Protein AF-0000000066245565 (afdb_homodimer)

Secondary structure (DSSP, 8-state):
-EEEETTTEEEEEEEEE--HHHHHHHHHGGGT-----HHHHHHHHHHHHHTT--GGGGG-EEEEEEEEEHHHHHHHTT--SSEEEE--TTSSPPPS-B----GGGGTTS--SS-HHHHHHHHHHHHHHHHHHHHHHHHTT--HHHHGGGSBTTBEEEEEEEEEHHHHHHHHHHHSSTTS-HHHHHHHHHHHHHHHHH-HHHHHHIIIII---SHHHHTT-/-EEEETTTEEEEEEEEE--HHHHHHHHHGGGT-----HHHHHHHHHHHHHTT--GGGGG-EEEEEEEEEHHHHHHHTT--SSEEEE--TTSSPPPS-B----GGGGTTS--SS-HHHHHHHHHHHHHHHHHHHHHHHHTT--HHHHGGGSBTTBEEEEEEEEEHHHHHHHHHHHSSTTS-HHHHHHHHHHHHHHHHH-HHHHHHIIIII---SHHHHTT-

Foldseek 3Di:
DKDAAAPGKIKDWPDKQDELVQLLQQVCVVVVDHDDDPVVSLVVLLVCLQVVVCVSQQRIKTKMKIKFFQVLVVVVVVLPQKDKDWDDQQQDPADLAFGQHDQVLCPPPDDPDRSVVVSVVVVVQQVVLVVQLVVCVVVVNGRVVSCVSHDRRHIIIMMIMGGPSSLLVVLLVQCAPPHDPRSVRVSVVVLVVNCVRYVSNSVSSVVRPRNHDRPVVPVD/DKDAAAPGKIKDWPDKQDELVQLLQQVCVVVVDHDDDPVVSLVVLLVCLQVVVCVSQQRIKTKMKIKFFQVLVVVVVVLPQKDKDWDDQQQDPADLAFGQHDQVLCPPPDDPDRSVVVSVVVVVQQVVLVVQLVVCVVVVNGRVVSCVSHDRRHIIIMMIMGGPSSLLVVLLVQCAPPHDPRSVRVSVVVLVVNCVRYVSNSVSSVVRPRNHDRPVVPVD

Solvent-accessible surface area (backbone atoms only — not comparable to full-atom values): 23062 Å² total; per-residue (Å²): 101,74,46,81,36,89,86,81,26,31,44,25,57,74,47,70,47,66,36,51,63,38,24,45,50,52,54,23,56,80,64,78,42,79,87,74,54,68,70,58,44,51,47,48,50,39,50,30,39,62,70,64,53,50,71,31,35,50,55,22,36,38,30,32,42,35,34,40,30,40,62,47,44,59,60,56,53,66,58,46,75,51,45,77,54,63,67,67,60,56,84,41,88,76,74,100,48,63,63,65,68,53,50,72,73,50,61,91,54,76,46,80,54,58,47,64,54,53,38,47,53,49,50,50,49,52,52,51,26,50,51,50,30,50,52,33,42,74,28,40,41,56,47,64,62,29,53,34,54,35,34,28,24,33,53,45,42,32,38,41,36,33,25,45,47,48,46,51,51,48,37,33,57,27,24,17,82,86,31,58,67,72,46,24,55,53,30,51,54,49,48,47,52,45,37,71,65,21,47,64,52,40,52,27,35,61,73,55,61,55,73,39,61,40,65,81,66,44,87,112,100,75,45,82,35,88,87,83,26,31,45,25,56,74,46,69,47,66,35,50,60,36,24,46,50,51,56,24,55,80,63,78,43,77,86,73,55,69,68,60,43,51,48,47,51,38,49,30,41,63,70,65,54,49,71,31,35,51,56,21,37,38,31,32,42,34,34,40,31,40,61,46,45,60,60,55,51,66,58,47,75,50,45,77,52,63,68,68,60,56,84,40,89,77,74,100,46,62,64,65,70,53,48,70,74,48,61,92,53,76,46,80,54,58,48,64,56,52,40,48,53,51,49,49,49,50,52,51,26,49,52,50,30,51,51,33,42,73,27,40,42,55,46,65,64,28,52,33,53,35,35,27,25,34,53,44,42,31,39,41,36,33,26,43,46,48,46,50,51,48,36,34,58,28,23,18,82,87,32,59,67,71,47,24,55,53,31,49,53,48,48,48,52,45,35,70,64,21,48,65,52,40,52,26,35,60,70,54,62,55,73,39,59,40,66,81,67,44,87,115

GO terms:
  GO:0050797 thymidylate synthase (FAD) activity (F, EXP)

Structure (mmCIF, N/CA/C/O backbone):
data_AF-0000000066245565-model_v1
#
loop_
_entity.id
_entity.type
_entity.pdbx_description
1 polymer 'Flavin-dependent thymidylate synthase'
#
loop_
_atom_site.group_PDB
_atom_site.id
_atom_site.type_symbol
_atom_site.label_atom_id
_atom_site.label_alt_id
_atom_site.label_comp_id
_atom_site.label_asym_id
_atom_site.label_entity_id
_atom_site.label_seq_id
_atom_site.pdbx_PDB_ins_code
_atom_site.Cartn_x
_atom_site.Cartn_y
_atom_site.Cartn_z
_atom_site.occupancy
_atom_site.B_iso_or_equiv
_atom_site.auth_seq_id
_atom_site.auth_comp_id
_atom_site.auth_asym_id
_atom_site.auth_atom_id
_atom_site.pdbx_PDB_model_num
ATOM 1 N N . MET A 1 1 ? -18.094 -7.277 16.453 1 90.75 1 MET A N 1
ATOM 2 C CA . MET A 1 1 ? -18.812 -7.754 15.281 1 90.75 1 MET A CA 1
ATOM 3 C C . MET A 1 1 ? -17.844 -8.195 14.195 1 90.75 1 MET A C 1
ATOM 5 O O . MET A 1 1 ? -16.938 -7.441 13.805 1 90.75 1 MET A O 1
ATOM 9 N N . LYS A 1 2 ? -17.859 -9.453 13.82 1 96.38 2 LYS A N 1
ATOM 10 C CA . LYS A 1 2 ? -17.016 -10.016 12.781 1 96.38 2 LYS A CA 1
ATOM 11 C C . LYS A 1 2 ? -17.844 -10.508 11.602 1 96.38 2 LYS A C 1
ATOM 13 O O . LYS A 1 2 ? -18.859 -11.164 11.781 1 96.38 2 LYS A O 1
ATOM 18 N N . ILE A 1 3 ? -17.422 -10.094 10.375 1 98.06 3 ILE A N 1
ATOM 19 C CA . ILE A 1 3 ? -18.094 -10.508 9.156 1 98.06 3 ILE A CA 1
ATOM 20 C C . ILE A 1 3 ? -17.125 -11.25 8.242 1 98.06 3 ILE A C 1
ATOM 22 O O . ILE A 1 3 ? -16.094 -10.703 7.852 1 98.06 3 ILE A O 1
ATOM 26 N N . ASP A 1 4 ? -17.453 -12.508 7.945 1 98.38 4 ASP A N 1
ATOM 27 C CA . ASP A 1 4 ? -16.641 -13.273 7.004 1 98.38 4 ASP A CA 1
ATOM 28 C C . ASP A 1 4 ? -16.875 -12.797 5.57 1 98.38 4 ASP A C 1
ATOM 30 O O . ASP A 1 4 ? -18 -12.477 5.184 1 98.38 4 ASP A O 1
ATOM 34 N N . ILE A 1 5 ? -15.82 -12.648 4.859 1 97.75 5 ILE A N 1
ATOM 35 C CA . ILE A 1 5 ? -15.859 -12.094 3.514 1 97.75 5 ILE A CA 1
ATOM 36 C C . ILE A 1 5 ? -15.055 -12.977 2.566 1 97.75 5 ILE A C 1
ATOM 38 O O . ILE A 1 5 ? -13.969 -13.461 2.92 1 97.75 5 ILE A O 1
ATOM 42 N N . LEU A 1 6 ? -15.516 -13.117 1.329 1 97.31 6 LEU A N 1
ATOM 43 C CA . LEU A 1 6 ? -14.859 -13.961 0.339 1 97.31 6 LEU A CA 1
ATOM 44 C C . LEU A 1 6 ? -14.719 -15.391 0.85 1 97.31 6 LEU A C 1
ATOM 46 O O . LEU A 1 6 ? -15.617 -15.906 1.516 1 97.31 6 LEU A O 1
ATOM 50 N N . ASP A 1 7 ? -13.742 -16.141 0.458 1 97.62 7 ASP A N 1
ATOM 51 C CA . ASP A 1 7 ? -13.648 -17.562 0.834 1 97.62 7 ASP A CA 1
ATOM 52 C C . ASP A 1 7 ? -12.992 -17.719 2.203 1 97.62 7 ASP A C 1
ATOM 54 O O . ASP A 1 7 ? -13.297 -18.656 2.939 1 97.62 7 ASP A O 1
ATOM 58 N N . LYS A 1 8 ? -12.062 -16.766 2.621 1 97.75 8 LYS A N 1
ATOM 59 C CA . LYS A 1 8 ? -11.359 -16.953 3.887 1 97.75 8 LYS A CA 1
ATOM 60 C C . LYS A 1 8 ? -11.172 -15.617 4.613 1 97.75 8 LYS A C 1
ATOM 62 O O . LYS A 1 8 ? -10.617 -15.578 5.711 1 97.75 8 LYS A O 1
ATOM 67 N N . GLY A 1 9 ? -11.555 -14.477 3.996 1 98.38 9 GLY A N 1
ATOM 68 C CA . GLY A 1 9 ? -11.328 -13.164 4.57 1 98.38 9 GLY A CA 1
ATOM 69 C C . GLY A 1 9 ? -12.367 -12.773 5.602 1 98.38 9 GLY A C 1
ATOM 70 O O . GLY A 1 9 ? -13.352 -13.492 5.805 1 98.38 9 GLY A O 1
ATOM 71 N N . PHE A 1 10 ? -12.055 -11.609 6.266 1 98.62 10 PHE A N 1
ATOM 72 C CA . PHE A 1 10 ? -13.039 -11.078 7.199 1 98.62 10 PHE A CA 1
ATOM 73 C C . PHE A 1 10 ? -12.742 -9.617 7.531 1 98.62 10 PHE A C 1
ATOM 75 O O . PHE A 1 10 ? -11.656 -9.117 7.238 1 98.62 10 PHE A O 1
ATOM 82 N N . VAL A 1 11 ? -13.719 -8.961 8.094 1 98.56 11 VAL A N 1
ATOM 83 C CA . VAL A 1 11 ? -13.578 -7.684 8.789 1 98.56 11 VAL A CA 1
ATOM 84 C C . VAL A 1 11 ? -14.172 -7.785 10.188 1 98.56 11 VAL A C 1
ATOM 86 O O . VAL A 1 11 ? -15.266 -8.32 10.367 1 98.56 11 VAL A O 1
ATOM 89 N N . GLU A 1 12 ? -13.383 -7.367 11.086 1 98.25 12 GLU A N 1
ATOM 90 C CA . GLU A 1 12 ? -13.82 -7.379 12.477 1 98.25 12 GLU A CA 1
ATOM 91 C C . GLU A 1 12 ? -13.664 -6 13.117 1 98.25 12 GLU A C 1
ATOM 93 O O . GLU A 1 12 ? -12.578 -5.422 13.094 1 98.25 12 GLU A O 1
ATOM 98 N N . LEU A 1 13 ? -14.742 -5.48 13.672 1 98.06 13 LEU A N 1
ATOM 99 C CA . LEU A 1 13 ? -14.625 -4.258 14.461 1 98.06 13 LEU A CA 1
ATOM 100 C C . LEU A 1 13 ? -13.961 -4.539 15.797 1 98.06 13 LEU A C 1
ATOM 102 O O . LEU A 1 13 ? -14.5 -5.281 16.625 1 98.06 13 LEU A O 1
ATOM 106 N N . VAL A 1 14 ? -12.828 -4.031 16 1 97 14 VAL A N 1
ATOM 107 C CA . VAL A 1 14 ? -12.047 -4.25 17.219 1 97 14 VAL A CA 1
ATOM 108 C C . VAL A 1 14 ? -12.445 -3.229 18.281 1 97 14 VAL A C 1
ATOM 110 O O . VAL A 1 14 ? -12.578 -3.568 19.453 1 97 14 VAL A O 1
ATOM 113 N N . ASP A 1 15 ? -12.539 -1.972 17.812 1 94.81 15 ASP A N 1
ATOM 114 C CA . ASP A 1 15 ? -12.828 -0.88 18.734 1 94.81 15 ASP A CA 1
ATOM 115 C C . ASP A 1 15 ? -13.461 0.304 18 1 94.81 15 ASP A C 1
ATOM 117 O O . ASP A 1 15 ? -13.344 0.422 16.781 1 94.81 15 ASP A O 1
ATOM 121 N N . VAL A 1 16 ? -14.25 1.055 18.734 1 96.5 16 VAL A N 1
ATOM 122 C CA . VAL A 1 16 ? -14.828 2.281 18.188 1 96.5 16 VAL A CA 1
ATOM 123 C C . VAL A 1 16 ? -14.852 3.357 19.281 1 96.5 16 VAL A C 1
ATOM 125 O O . VAL A 1 16 ? -15.156 3.074 20.438 1 96.5 16 VAL A O 1
ATOM 128 N N . MET A 1 17 ? -14.32 4.531 18.953 1 94.81 17 MET A N 1
ATOM 129 C CA . MET A 1 17 ? -14.414 5.703 19.828 1 94.81 17 MET A CA 1
ATOM 130 C C . MET A 1 17 ? -15.43 6.703 19.281 1 94.81 17 MET A C 1
ATOM 132 O O . MET A 1 17 ? -15.266 7.223 18.188 1 94.81 17 MET A O 1
ATOM 136 N N . GLY A 1 18 ? -16.516 6.867 20.078 1 94.44 18 GLY A N 1
ATOM 137 C CA . GLY A 1 18 ? -17.531 7.832 19.688 1 94.44 18 GLY A CA 1
ATOM 138 C C . GLY A 1 18 ? -18.734 7.195 19 1 94.44 18 GLY A C 1
ATOM 139 O O . GLY A 1 18 ? -18.844 5.969 18.969 1 94.44 18 GLY A O 1
ATOM 140 N N . ASN A 1 19 ? -19.641 8.023 18.703 1 95.75 19 ASN A N 1
ATOM 141 C CA . ASN A 1 19 ? -20.875 7.707 18.016 1 95.75 19 ASN A CA 1
ATOM 142 C C . ASN A 1 19 ? -21.484 8.945 17.359 1 95.75 19 ASN A C 1
ATOM 144 O O . ASN A 1 19 ? -20.812 9.961 17.188 1 95.75 19 ASN A O 1
ATOM 148 N N . ASP A 1 20 ? -22.734 8.805 16.953 1 96.12 20 ASP A N 1
ATOM 149 C CA . ASP A 1 20 ? -23.406 9.922 16.297 1 96.12 20 ASP A CA 1
ATOM 150 C C . ASP A 1 20 ? -23.344 11.188 17.156 1 96.12 20 ASP A C 1
ATOM 152 O O . ASP A 1 20 ? -23.141 12.281 16.641 1 96.12 20 ASP A O 1
ATOM 156 N N . LEU A 1 21 ? -23.438 11.031 18.359 1 93.5 21 LEU A N 1
ATOM 157 C CA . LEU A 1 21 ? -23.5 12.188 19.25 1 93.5 21 LEU A CA 1
ATOM 158 C C . LEU A 1 21 ? -22.125 12.844 19.37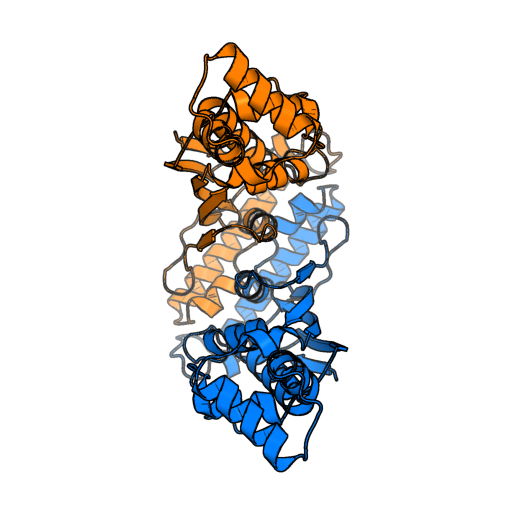5 1 93.5 21 LEU A C 1
ATOM 160 O O . LEU A 1 21 ? -22.031 14.016 19.75 1 93.5 21 LEU A O 1
ATOM 164 N N . SER A 1 22 ? -21.078 12.055 19.125 1 93.25 22 SER A N 1
ATOM 165 C CA . SER A 1 22 ? -19.734 12.633 19.141 1 93.25 22 SER A CA 1
ATOM 166 C C . SER A 1 22 ? -19.594 13.711 18.062 1 93.25 22 SER A C 1
ATOM 168 O O . SER A 1 22 ? -18.953 14.75 18.297 1 93.25 22 SER A O 1
ATOM 170 N N . ALA A 1 23 ? -20.203 13.492 16.922 1 93.19 23 ALA A N 1
ATOM 171 C CA . ALA A 1 23 ? -20.188 14.492 15.859 1 93.19 23 ALA A CA 1
ATOM 172 C C . ALA A 1 23 ? -20.984 15.727 16.266 1 93.19 23 ALA A C 1
ATOM 174 O O . ALA A 1 23 ? -20.578 16.859 16 1 93.19 23 ALA A O 1
ATOM 175 N N . VAL A 1 24 ? -22.094 15.484 16.906 1 92.62 24 VAL A N 1
ATOM 176 C CA . VAL A 1 24 ? -22.969 16.578 17.344 1 92.62 24 VAL A CA 1
ATOM 177 C C . VAL A 1 24 ? -22.219 17.453 18.344 1 92.62 24 VAL A C 1
ATOM 179 O O . VAL A 1 24 ? -22.203 18.672 18.219 1 92.62 24 VAL A O 1
ATOM 182 N N . ARG A 1 25 ? -21.641 16.812 19.297 1 90.19 25 ARG A N 1
ATOM 183 C CA . ARG A 1 25 ? -20.891 17.531 20.328 1 90.19 25 ARG A CA 1
ATOM 184 C C . ARG A 1 25 ? -19.766 18.344 19.719 1 90.19 25 ARG A C 1
ATOM 186 O O . ARG A 1 25 ? -19.547 19.5 20.109 1 90.19 25 ARG A O 1
ATOM 193 N N . ALA A 1 26 ? -19.094 17.766 18.812 1 89.5 26 ALA A N 1
ATOM 194 C CA . ALA A 1 26 ? -17.984 18.453 18.156 1 89.5 26 ALA A CA 1
ATOM 195 C C . ALA A 1 26 ? -18.469 19.672 17.375 1 89.5 26 ALA A C 1
ATOM 197 O O . ALA A 1 26 ? -17.812 20.719 17.375 1 89.5 26 ALA A O 1
ATOM 198 N N . ALA A 1 27 ? -19.578 19.516 16.75 1 87.75 27 ALA A N 1
ATOM 199 C CA . ALA A 1 27 ? -20.141 20.594 15.945 1 87.75 27 ALA A CA 1
ATOM 200 C C . ALA A 1 27 ? -20.641 21.734 16.828 1 87.75 27 ALA A C 1
ATOM 202 O O . ALA A 1 27 ? -20.578 22.906 16.438 1 87.75 27 ALA A O 1
ATOM 203 N N . ARG A 1 28 ? -21.078 21.422 17.938 1 86.25 28 ARG A N 1
ATOM 204 C CA . ARG A 1 28 ? -21.703 22.438 18.797 1 86.25 28 ARG A CA 1
ATOM 205 C C . ARG A 1 28 ? -20.641 23.141 19.641 1 86.25 28 ARG A C 1
ATOM 207 O O . ARG A 1 28 ? -20.953 24.141 20.312 1 86.25 28 ARG A O 1
ATOM 214 N N . VAL A 1 29 ? -19.484 22.578 19.719 1 74.94 29 VAL A N 1
ATOM 215 C CA . VAL A 1 29 ? -18.438 23.281 20.438 1 74.94 29 VAL A CA 1
ATOM 216 C C . VAL A 1 29 ? -18.297 24.703 19.906 1 74.94 29 VAL A C 1
ATOM 218 O O . VAL A 1 29 ? -18.047 25.641 20.672 1 74.94 29 VAL A O 1
ATOM 221 N N . SER A 1 30 ? -18.547 24.781 18.656 1 61 30 SER A N 1
ATOM 222 C CA . SER A 1 30 ? -18.453 26.094 18.016 1 61 30 SER A CA 1
ATOM 223 C C . SER A 1 30 ? -19.516 27.047 18.562 1 61 30 SER A C 1
ATOM 225 O O . SER A 1 30 ? -19.375 28.266 18.469 1 61 30 SER A O 1
ATOM 227 N N . PHE A 1 31 ? -20.516 26.438 19.094 1 58.53 31 PHE A N 1
ATOM 228 C CA . PHE A 1 31 ? -21.609 27.281 19.531 1 58.53 31 PHE A CA 1
ATOM 229 C C . PHE A 1 31 ? -21.75 27.234 21.047 1 58.53 31 PHE A C 1
ATOM 231 O O . PHE A 1 31 ? -22.688 27.828 21.609 1 58.53 31 PHE A O 1
ATOM 238 N N . ASP A 1 32 ? -20.719 26.719 21.719 1 60.53 32 ASP A N 1
ATOM 239 C CA . ASP A 1 32 ? -20.75 26.578 23.172 1 60.53 32 ASP A CA 1
ATOM 240 C C . ASP A 1 32 ? -22.078 25.984 23.641 1 60.53 32 ASP A C 1
ATOM 242 O O . ASP A 1 32 ? -22.688 26.469 24.594 1 60.53 32 ASP A O 1
ATOM 246 N N . MET A 1 33 ? -22.672 25.219 22.75 1 57.94 33 MET A N 1
ATOM 247 C CA . MET A 1 33 ? -23.969 24.609 23.078 1 57.94 33 MET A CA 1
ATOM 248 C C . MET A 1 33 ? -23.812 23.125 23.359 1 57.94 33 MET A C 1
ATOM 250 O O . MET A 1 33 ? -22.922 22.469 22.812 1 57.94 33 MET A O 1
ATOM 254 N N . GLY A 1 34 ? -24.438 22.562 24.453 1 60.47 34 GLY A N 1
ATOM 255 C CA . GLY A 1 34 ? -24.469 21.141 24.766 1 60.47 34 GLY A CA 1
ATOM 256 C C . GLY A 1 34 ? -25.453 20.359 23.922 1 60.47 34 GLY A C 1
ATOM 257 O O . GLY A 1 34 ? -25.984 20.891 22.938 1 60.47 34 GLY A O 1
ATOM 258 N N . LEU A 1 35 ? -25.609 19.016 24.109 1 66.44 35 LEU A N 1
ATOM 259 C CA . LEU A 1 35 ? -26.578 18.156 23.469 1 66.44 35 LEU A CA 1
ATOM 260 C C . LEU A 1 35 ? -28 18.641 23.703 1 66.44 35 LEU A C 1
ATOM 262 O O . LEU A 1 35 ? -28.297 19.203 24.766 1 66.44 35 LEU A O 1
ATOM 266 N N . LYS A 1 36 ? -28.672 18.688 22.578 1 74.94 36 LYS A N 1
ATOM 267 C CA . LYS A 1 36 ? -30.094 19 22.719 1 74.94 36 LYS A CA 1
ATOM 268 C C . LYS A 1 36 ? -30.938 17.75 22.656 1 74.94 36 LYS A C 1
ATOM 270 O O . LYS A 1 36 ? -30.531 16.688 23.156 1 74.94 36 LYS A O 1
ATOM 275 N N . ASP A 1 37 ? -32.125 17.688 22.094 1 79.12 37 ASP A N 1
ATOM 276 C CA . ASP A 1 37 ? -32.938 16.484 21.984 1 79.12 37 ASP A CA 1
ATOM 277 C C . ASP A 1 37 ? -32.594 15.703 20.719 1 79.12 37 ASP A C 1
ATOM 279 O O . ASP A 1 37 ? -31.875 16.188 19.859 1 79.12 37 ASP A O 1
ATOM 283 N N . GLU A 1 38 ? -33.031 14.516 20.703 1 86.62 38 GLU A N 1
ATOM 284 C CA . GLU A 1 38 ? -32.656 13.57 19.641 1 86.62 38 GLU A CA 1
ATOM 285 C C . GLU A 1 38 ? -33 14.141 18.266 1 86.62 38 GLU A C 1
ATOM 287 O O . GLU A 1 38 ? -32.219 14.008 17.328 1 86.62 38 GLU A O 1
ATOM 292 N N . G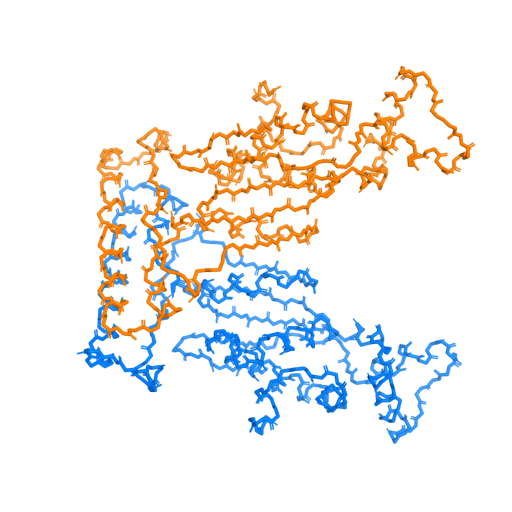LU A 1 39 ? -34.156 14.672 18.109 1 89.44 39 GLU A N 1
ATOM 293 C CA . GLU A 1 39 ? -34.594 15.203 16.828 1 89.44 39 GLU A CA 1
ATOM 294 C C . GLU A 1 39 ? -33.656 16.312 16.344 1 89.44 39 GLU A C 1
ATOM 296 O O . GLU A 1 39 ? -33.25 16.328 15.18 1 89.44 39 GLU A O 1
ATOM 301 N N . ARG A 1 40 ? -33.312 17.203 17.203 1 89.94 40 ARG A N 1
ATOM 302 C CA . ARG A 1 40 ? -32.469 18.328 16.844 1 89.94 40 ARG A CA 1
ATOM 303 C C . ARG A 1 40 ? -31.047 17.859 16.547 1 89.94 40 ARG A C 1
ATOM 305 O O . ARG A 1 40 ? -30.375 18.375 15.648 1 89.94 40 ARG A O 1
ATOM 312 N N . ASP A 1 41 ? -30.625 16.938 17.375 1 91.62 41 ASP A N 1
ATOM 313 C CA . ASP A 1 41 ? -29.266 16.406 17.172 1 91.62 41 ASP A CA 1
ATOM 314 C C . ASP A 1 41 ? -29.172 15.664 15.836 1 91.62 41 ASP A C 1
ATOM 316 O O . ASP A 1 41 ? -28.188 15.812 15.109 1 91.62 41 ASP A O 1
ATOM 320 N N . ARG A 1 42 ? -30.203 14.906 15.555 1 94.5 42 ARG A N 1
ATOM 321 C CA . ARG A 1 42 ? -30.234 14.203 14.273 1 94.5 42 ARG A CA 1
ATOM 322 C C . ARG A 1 42 ? -30.281 15.188 13.109 1 94.5 42 ARG A C 1
ATOM 324 O O . ARG A 1 42 ? -29.625 14.992 12.094 1 94.5 42 ARG A O 1
ATOM 331 N N . HIS A 1 43 ? -31.016 16.188 13.242 1 94.75 43 HIS A N 1
ATOM 332 C CA . HIS A 1 43 ? -31.125 17.219 12.219 1 94.75 43 HIS A CA 1
ATOM 333 C C . HIS A 1 43 ? -29.797 17.922 11.992 1 94.75 43 HIS A C 1
ATOM 335 O O . HIS A 1 43 ? -29.453 18.281 10.859 1 94.75 43 HIS A O 1
ATOM 341 N N . LEU A 1 44 ? -29.109 18.125 13.062 1 93.62 44 LEU A N 1
ATOM 342 C CA . LEU A 1 44 ? -27.797 18.75 12.938 1 93.62 44 LEU A CA 1
ATOM 343 C C . LEU A 1 44 ? -26.859 17.891 12.102 1 93.62 44 LEU A C 1
ATOM 345 O O . LEU A 1 44 ? -26.141 18.406 11.242 1 93.62 44 LEU A O 1
ATOM 349 N N . ILE A 1 45 ? -26.859 16.594 12.328 1 95.81 45 ILE A N 1
ATOM 350 C CA . ILE A 1 45 ? -26.031 15.672 11.562 1 95.81 45 ILE A CA 1
ATOM 351 C C . ILE A 1 45 ? -26.375 15.773 10.086 1 95.81 45 ILE A C 1
ATOM 353 O O . ILE A 1 45 ? -25.484 15.859 9.234 1 95.81 45 ILE A O 1
ATOM 357 N N . GLU A 1 46 ? -27.625 15.812 9.789 1 96.19 46 GLU A N 1
ATOM 358 C CA . GLU A 1 46 ? -28.078 15.938 8.406 1 96.19 46 GLU A CA 1
ATOM 359 C C . GLU A 1 46 ? -27.625 17.266 7.797 1 96.19 46 GLU A C 1
ATOM 361 O O . GLU A 1 46 ? -27.172 17.297 6.652 1 96.19 46 GLU A O 1
ATOM 366 N N . TYR A 1 47 ? -27.781 18.25 8.555 1 95.25 47 TYR A N 1
ATOM 367 C CA . TYR A 1 47 ? -27.375 19.578 8.109 1 95.25 47 TYR A CA 1
ATOM 368 C C . TYR A 1 47 ? -25.891 19.625 7.781 1 95.25 47 TYR A C 1
ATOM 370 O O . TYR A 1 47 ? -25.5 20.125 6.727 1 95.25 47 TYR A O 1
ATOM 378 N N . LEU A 1 48 ? -25.109 19.125 8.742 1 94.69 48 LEU A N 1
ATOM 379 C CA . LEU A 1 48 ? -23.672 19.109 8.562 1 94.69 48 LEU A CA 1
ATOM 380 C C . LEU A 1 48 ? -23.281 18.359 7.289 1 94.69 48 LEU A C 1
ATOM 382 O O . LEU A 1 48 ? -22.484 18.875 6.492 1 94.69 48 LEU A O 1
ATOM 386 N N . MET A 1 49 ? -23.812 17.188 7.059 1 96.25 49 MET A N 1
ATOM 387 C CA . MET A 1 49 ? -23.5 16.359 5.891 1 96.25 49 MET A CA 1
ATOM 388 C C . MET A 1 49 ? -23.953 17.047 4.605 1 96.25 49 MET A C 1
ATOM 390 O O . MET A 1 49 ? -23.203 17.125 3.637 1 96.25 49 MET A O 1
ATOM 394 N N . LYS A 1 50 ? -25.125 17.594 4.578 1 95.94 50 LYS A N 1
ATOM 395 C CA . LYS A 1 50 ? -25.734 18.234 3.416 1 95.94 50 LYS A CA 1
ATOM 396 C C . LYS A 1 50 ? -24.906 19.438 2.959 1 95.94 50 LYS A C 1
ATOM 398 O O . LYS A 1 50 ? -24.781 19.688 1.759 1 95.94 50 LYS A O 1
ATOM 403 N N . HIS A 1 51 ? -24.344 20.094 3.824 1 94.56 51 HIS A N 1
ATOM 404 C CA . HIS A 1 51 ? -23.656 21.328 3.498 1 94.56 51 HIS A CA 1
ATOM 405 C C . HIS A 1 51 ? -22.156 21.141 3.477 1 94.56 51 HIS A C 1
ATOM 407 O O . HIS A 1 51 ? -21.391 22.109 3.395 1 94.56 51 HIS A O 1
ATOM 413 N N . GLY A 1 52 ? -21.688 19.953 3.67 1 93.94 52 GLY A N 1
ATOM 414 C CA . GLY A 1 52 ? -20.281 19.609 3.482 1 93.94 52 GLY A CA 1
ATOM 415 C C . GLY A 1 52 ? -19.422 19.938 4.688 1 93.94 52 GLY A C 1
ATOM 416 O O . GLY A 1 52 ? -18.203 20.078 4.562 1 93.94 52 GLY A O 1
ATOM 417 N N . HIS A 1 53 ? -20 20.203 5.785 1 90.94 53 HIS A N 1
ATOM 418 C CA . HIS A 1 53 ? -19.266 20.391 7.027 1 90.94 53 HIS A CA 1
ATOM 419 C C . HIS A 1 53 ? -18.891 19.047 7.656 1 90.94 53 HIS A C 1
ATOM 421 O O . HIS A 1 53 ? -19.562 18.594 8.578 1 90.94 53 HIS A O 1
ATOM 427 N N . GLU A 1 54 ? -17.797 18.469 7.262 1 93.44 54 GLU A N 1
ATOM 428 C CA . GLU A 1 54 ? -17.562 17.062 7.566 1 93.44 54 GLU A CA 1
ATOM 429 C C . GLU A 1 54 ? -16.531 16.906 8.68 1 93.44 54 GLU A C 1
ATOM 431 O O . GLU A 1 54 ? -16.344 15.797 9.195 1 93.44 54 GLU A O 1
ATOM 436 N N . THR A 1 55 ? -15.875 17.984 9.188 1 93.44 55 THR A N 1
ATOM 437 C CA . THR A 1 55 ? -14.781 17.891 10.148 1 93.44 55 THR A CA 1
ATOM 438 C C . THR A 1 55 ? -15.281 17.344 11.484 1 93.44 55 THR A C 1
ATOM 440 O O . THR A 1 55 ? -14.562 16.609 12.164 1 93.44 55 THR A O 1
ATOM 443 N N . PRO A 1 56 ? -16.562 17.578 11.867 1 92.69 56 PRO A N 1
ATOM 444 C CA . PRO A 1 56 ? -17.047 17.031 13.141 1 92.69 56 PRO A CA 1
ATOM 445 C C . PRO A 1 56 ? -17.047 15.508 13.156 1 92.69 56 PRO A C 1
ATOM 447 O O . PRO A 1 56 ? -16.891 14.898 14.211 1 92.69 56 PRO A O 1
ATOM 450 N N . PHE A 1 57 ? -17.172 14.883 12.023 1 96.56 57 PHE A N 1
ATOM 451 C CA . PHE A 1 57 ? -17.281 13.43 11.938 1 96.56 57 PHE A CA 1
ATOM 452 C C . PHE A 1 57 ? -15.922 12.773 12.172 1 96.56 57 PHE A C 1
ATOM 454 O O . PHE A 1 57 ? -15.844 11.562 12.398 1 96.56 57 PHE A O 1
ATOM 461 N N . GLU A 1 58 ? -14.844 13.539 12.141 1 96.38 58 GLU A N 1
ATOM 462 C CA . GLU A 1 58 ? -13.5 13.023 12.383 1 96.38 58 GLU A CA 1
ATOM 463 C C . GLU A 1 58 ? -13.32 12.602 13.836 1 96.38 58 GLU A C 1
ATOM 465 O O . GLU A 1 58 ? -12.359 11.906 14.172 1 96.38 58 GLU A O 1
ATOM 470 N N . HIS A 1 59 ? -14.273 13 14.656 1 94.06 59 HIS A N 1
ATOM 471 C CA . HIS A 1 59 ? -14.195 12.68 16.078 1 94.06 59 HIS A CA 1
ATOM 472 C C . HIS A 1 59 ? -14.859 11.336 16.375 1 94.06 59 HIS A C 1
ATOM 474 O O . HIS A 1 59 ? -15.047 10.977 17.531 1 94.06 59 HIS A O 1
ATOM 480 N N . ILE A 1 60 ? -15.266 10.594 15.406 1 96.12 60 ILE A N 1
ATOM 481 C CA . ILE A 1 60 ? -15.641 9.188 15.445 1 96.12 60 ILE A CA 1
ATOM 482 C C . ILE A 1 60 ? -14.547 8.336 14.805 1 96.12 60 ILE A C 1
ATOM 484 O O . ILE A 1 60 ? -14.195 8.539 13.641 1 96.12 60 ILE A O 1
ATOM 488 N N . VAL A 1 61 ? -13.977 7.375 15.547 1 97 61 VAL A N 1
ATOM 489 C CA . VAL A 1 61 ? -12.828 6.625 15.047 1 97 61 VAL A CA 1
ATOM 490 C C . VAL A 1 61 ? -13.078 5.129 15.195 1 97 61 VAL A C 1
ATOM 492 O O . VAL A 1 61 ? -13.586 4.68 16.234 1 97 61 VAL A O 1
ATOM 495 N N . PHE A 1 62 ? -12.82 4.426 14.172 1 98 62 PHE A N 1
ATOM 496 C CA . PHE A 1 62 ? -12.992 2.98 14.148 1 98 62 PHE A CA 1
ATOM 497 C C . PHE A 1 62 ? -11.648 2.271 14.016 1 98 62 PHE A C 1
ATOM 499 O O . PHE A 1 62 ? -10.758 2.748 13.32 1 98 62 PHE A O 1
ATOM 506 N N . THR A 1 63 ? -11.453 1.138 14.672 1 97.25 63 THR A N 1
ATOM 507 C CA . THR A 1 63 ? -10.359 0.204 14.422 1 97.25 63 THR A CA 1
ATOM 508 C C . THR A 1 63 ? -10.898 -1.152 13.977 1 97.25 63 THR A C 1
ATOM 510 O O . THR A 1 63 ? -11.742 -1.741 14.648 1 97.25 63 THR A O 1
ATOM 513 N N . PHE A 1 64 ? -10.438 -1.546 12.852 1 98.44 64 PHE A N 1
ATOM 514 C CA . PHE A 1 64 ? -10.844 -2.832 12.297 1 98.44 64 PHE A CA 1
ATOM 515 C C . PHE A 1 64 ? -9.664 -3.791 12.227 1 98.44 64 PHE A C 1
ATOM 517 O O . PHE A 1 64 ? -8.523 -3.363 12.031 1 98.44 64 PHE A O 1
ATOM 524 N N . HIS A 1 65 ? -9.883 -5.059 12.484 1 98.06 65 HIS A N 1
ATOM 525 C CA . HIS A 1 65 ? -9.008 -6.152 12.094 1 98.06 65 HIS A CA 1
ATOM 526 C C . HIS A 1 65 ? -9.469 -6.785 10.781 1 98.06 65 HIS A C 1
ATOM 528 O O . HIS A 1 65 ? -10.617 -7.223 10.672 1 98.06 65 HIS A O 1
ATOM 534 N N . VAL A 1 66 ? -8.594 -6.762 9.797 1 98.44 66 VAL A N 1
ATOM 535 C CA . VAL A 1 66 ? -9.008 -7.156 8.461 1 98.44 66 VAL A CA 1
ATOM 536 C C . VAL A 1 66 ? -8.102 -8.273 7.941 1 98.44 66 VAL A C 1
ATOM 538 O O . VAL A 1 66 ? -6.879 -8.211 8.102 1 98.44 66 VAL A O 1
ATOM 541 N N . LYS A 1 67 ? -8.641 -9.336 7.461 1 98.31 67 LYS A N 1
ATOM 542 C CA . LYS A 1 67 ? -7.961 -10.344 6.648 1 98.31 67 LYS A CA 1
ATOM 543 C C . LYS A 1 67 ? -8.391 -10.258 5.188 1 98.31 67 LYS A C 1
ATOM 545 O O . LYS A 1 67 ? -9.562 -10.461 4.867 1 98.31 67 LYS A O 1
ATOM 550 N N . ALA A 1 68 ? -7.52 -9.898 4.266 1 98.56 68 ALA A N 1
ATOM 551 C CA . ALA A 1 68 ? -7.824 -9.695 2.854 1 98.56 68 ALA A CA 1
ATOM 552 C C . ALA A 1 68 ? -6.656 -10.141 1.971 1 98.56 68 ALA A C 1
ATOM 554 O O . ALA A 1 68 ? -5.512 -10.18 2.422 1 98.56 68 ALA A O 1
ATOM 555 N N . PRO A 1 69 ? -7 -10.57 0.719 1 98.31 69 PRO A N 1
ATOM 556 C CA . PRO A 1 69 ? -5.891 -10.852 -0.196 1 98.31 69 PRO A CA 1
ATOM 557 C C . PRO A 1 69 ? -5.004 -9.633 -0.44 1 98.31 69 PRO A C 1
ATOM 559 O O . PRO A 1 69 ? -5.473 -8.5 -0.346 1 98.31 69 PRO A O 1
ATOM 562 N N . ILE A 1 70 ? -3.771 -9.867 -0.794 1 97.5 70 ILE A N 1
ATOM 563 C CA . ILE A 1 70 ? -2.779 -8.812 -0.967 1 97.5 70 ILE A CA 1
ATOM 564 C C . ILE A 1 70 ? -3.236 -7.848 -2.059 1 97.5 70 ILE A C 1
ATOM 566 O O . ILE A 1 70 ? -3.068 -6.633 -1.933 1 97.5 70 ILE A O 1
ATOM 570 N N . PHE A 1 71 ? -3.826 -8.359 -3.156 1 97 71 PHE A N 1
ATOM 571 C CA . PHE A 1 71 ? -4.238 -7.469 -4.234 1 97 71 PHE A CA 1
ATOM 572 C C . PHE A 1 71 ? -5.34 -6.527 -3.768 1 97 71 PHE A C 1
ATOM 574 O O . PHE A 1 71 ? -5.48 -5.422 -4.289 1 97 71 PHE A O 1
ATOM 581 N N . VAL A 1 72 ? -6.176 -6.914 -2.787 1 98 72 VAL A N 1
ATOM 582 C CA . VAL A 1 72 ? -7.18 -6.055 -2.172 1 98 72 VAL A CA 1
ATOM 583 C C . VAL A 1 72 ? -6.5 -5.062 -1.229 1 98 72 VAL A C 1
ATOM 585 O O . VAL A 1 72 ? -6.816 -3.869 -1.242 1 98 72 VAL A O 1
ATOM 588 N N . ALA A 1 73 ? -5.562 -5.609 -0.432 1 96.94 73 ALA A N 1
ATOM 589 C CA . ALA A 1 73 ? -4.84 -4.77 0.52 1 96.94 73 ALA A CA 1
ATOM 590 C C . ALA A 1 73 ? -4.109 -3.637 -0.194 1 96.94 73 ALA A C 1
ATOM 592 O O . ALA A 1 73 ? -4.02 -2.523 0.327 1 96.94 73 ALA A O 1
ATOM 593 N N . ARG A 1 74 ? -3.557 -3.904 -1.327 1 95.38 74 ARG A N 1
ATOM 594 C CA . ARG A 1 74 ? -2.84 -2.889 -2.092 1 95.38 74 ARG A CA 1
ATOM 595 C C . ARG A 1 74 ? -3.762 -1.73 -2.463 1 95.38 74 ARG A C 1
ATOM 597 O O . ARG A 1 74 ? -3.334 -0.575 -2.49 1 95.38 74 ARG A O 1
ATOM 604 N N . GLN A 1 75 ? -5.016 -2.014 -2.811 1 95.19 75 GLN A N 1
ATOM 605 C CA . GLN A 1 75 ? -6.008 -0.975 -3.074 1 95.19 75 GLN A CA 1
ATOM 606 C C . GLN A 1 75 ? -6.395 -0.245 -1.792 1 95.19 75 GLN A C 1
ATOM 608 O O . GLN A 1 75 ? -6.52 0.982 -1.783 1 95.19 75 GLN A O 1
ATOM 613 N N . TRP A 1 76 ? -6.496 -1.009 -0.753 1 96.69 76 TRP A N 1
ATOM 614 C CA . TRP A 1 76 ? -6.918 -0.505 0.549 1 96.69 76 TRP A CA 1
ATOM 615 C C . TRP A 1 76 ? -5.914 0.506 1.094 1 96.69 76 TRP A C 1
ATOM 617 O O . TRP A 1 76 ? -6.301 1.576 1.571 1 96.69 76 TRP A O 1
ATOM 627 N N . PHE A 1 77 ? -4.676 0.21 0.877 1 94.31 77 PHE A N 1
ATOM 628 C CA . PHE A 1 77 ? -3.609 1.006 1.47 1 94.31 77 PHE A CA 1
ATOM 629 C C . PHE A 1 77 ? -3.396 2.295 0.686 1 94.31 77 PHE A C 1
ATOM 631 O O . PHE A 1 77 ? -2.607 3.152 1.093 1 94.31 77 PHE A O 1
ATOM 638 N N . ARG A 1 78 ? -4.133 2.473 -0.384 1 92.56 78 ARG A N 1
ATOM 639 C CA . ARG A 1 78 ? -4.098 3.742 -1.103 1 92.56 78 ARG A CA 1
ATOM 640 C C . ARG A 1 78 ? -4.859 4.824 -0.343 1 92.56 78 ARG A C 1
ATOM 642 O O . ARG A 1 78 ? -4.746 6.008 -0.661 1 92.56 78 ARG A O 1
ATOM 649 N N . HIS A 1 79 ? -5.66 4.445 0.57 1 94.12 79 HIS A N 1
ATOM 650 C CA . HIS A 1 79 ? -6.34 5.395 1.448 1 94.12 79 HIS A CA 1
ATOM 651 C C . HIS A 1 79 ? -5.438 5.809 2.607 1 94.12 79 HIS A C 1
ATOM 653 O O . HIS A 1 79 ? -5.273 5.059 3.572 1 94.12 79 HIS A O 1
ATOM 659 N N . ARG A 1 80 ? -4.918 7.039 2.582 1 89.75 80 ARG A N 1
ATOM 660 C CA . ARG A 1 80 ? -3.725 7.398 3.342 1 89.75 80 ARG A CA 1
ATOM 661 C C . ARG A 1 80 ? -4.098 8.055 4.668 1 89.75 80 ARG A C 1
ATOM 663 O O . ARG A 1 80 ? -3.275 8.117 5.586 1 89.75 80 ARG A O 1
ATOM 670 N N . ILE A 1 81 ? -5.305 8.625 4.664 1 88 81 ILE A N 1
ATOM 671 C CA . ILE A 1 81 ? -5.691 9.25 5.926 1 88 81 ILE A CA 1
ATOM 672 C C . ILE A 1 81 ? -6.25 8.195 6.875 1 88 81 ILE A C 1
ATOM 674 O O . ILE A 1 81 ? -7.461 8.125 7.09 1 88 81 ILE A O 1
ATOM 678 N N . ALA A 1 82 ? -5.426 7.332 7.387 1 92.56 82 ALA A N 1
ATOM 679 C CA . ALA A 1 82 ? -5.691 6.199 8.273 1 92.56 82 ALA A CA 1
ATOM 680 C C . ALA A 1 82 ? -4.391 5.625 8.836 1 92.56 82 ALA A C 1
ATOM 682 O O . ALA A 1 82 ? -3.301 6.062 8.461 1 92.56 82 ALA A O 1
ATOM 683 N N . SER A 1 83 ? -4.551 4.766 9.773 1 87.38 83 SER A N 1
ATOM 684 C CA . SER A 1 83 ? -3.408 4.051 10.336 1 87.38 83 SER A CA 1
ATOM 685 C C . SER A 1 83 ? -3.477 2.561 10.016 1 87.38 83 SER A C 1
ATOM 687 O O . SER A 1 83 ? -4.551 1.959 10.062 1 87.38 83 SER A O 1
ATOM 689 N N . TYR A 1 84 ? -2.363 2.066 9.648 1 90.88 84 TYR A N 1
ATOM 690 C CA . TYR A 1 84 ? -2.27 0.657 9.289 1 90.88 84 TYR A CA 1
ATOM 691 C C . TYR A 1 84 ? -1.147 -0.031 10.055 1 90.88 84 TYR A C 1
ATOM 693 O O . TYR A 1 84 ? -0.063 0.534 10.219 1 90.88 84 TYR A O 1
ATOM 701 N N . ASN A 1 85 ? -1.351 -1.232 10.602 1 87.94 85 ASN A N 1
ATOM 702 C CA . ASN A 1 85 ? -0.347 -2.193 11.047 1 87.94 85 ASN A CA 1
ATOM 703 C C . ASN A 1 85 ? -0.577 -3.57 10.43 1 87.94 85 ASN A C 1
ATOM 705 O O . ASN A 1 85 ? -1.593 -4.215 10.695 1 87.94 85 ASN A O 1
ATOM 709 N N . GLU A 1 86 ? 0.315 -3.959 9.594 1 90.25 86 GLU A N 1
ATOM 710 C CA . GLU A 1 86 ? 0.125 -5.176 8.805 1 90.25 86 GLU A CA 1
ATOM 711 C C . GLU A 1 86 ? 1.041 -6.297 9.289 1 90.25 86 GLU A C 1
ATOM 713 O O . GLU A 1 86 ? 2.137 -6.035 9.789 1 90.25 86 GLU A O 1
ATOM 718 N N . LEU A 1 87 ? 0.496 -7.527 9.148 1 81.19 87 LEU A N 1
ATOM 719 C CA . LEU A 1 87 ? 1.302 -8.719 9.383 1 81.19 87 LEU A CA 1
ATOM 720 C C . LEU A 1 87 ? 2.57 -8.695 8.539 1 81.19 87 LEU A C 1
ATOM 722 O O . LEU A 1 87 ? 2.521 -8.367 7.348 1 81.19 87 LEU A O 1
ATOM 726 N N . SER A 1 88 ? 3.699 -8.945 9.281 1 73.5 88 SER A N 1
ATOM 727 C CA . SER A 1 88 ? 4.969 -8.953 8.57 1 73.5 88 SER A CA 1
ATOM 728 C C . SER A 1 88 ? 5.328 -10.359 8.102 1 73.5 88 SER A C 1
ATOM 730 O O . SER A 1 88 ? 5.527 -11.258 8.922 1 73.5 88 SER A O 1
ATOM 732 N N . GLY A 1 89 ? 5.277 -10.641 6.832 1 72.31 89 GLY A N 1
ATOM 733 C CA . GLY A 1 89 ? 5.648 -11.922 6.254 1 72.31 89 GLY A CA 1
ATOM 734 C C . GLY A 1 89 ? 7.145 -12.086 6.074 1 72.31 89 GLY A C 1
ATOM 735 O O . GLY A 1 89 ? 7.605 -13.109 5.566 1 72.31 89 GLY A O 1
ATOM 736 N N . ARG A 1 90 ? 7.934 -11.141 6.492 1 76.25 90 ARG A N 1
ATOM 737 C CA . ARG A 1 90 ? 9.383 -11.195 6.332 1 76.25 90 ARG A CA 1
ATOM 738 C C . ARG A 1 90 ? 10.008 -12.148 7.348 1 76.25 90 ARG A C 1
ATOM 740 O O . ARG A 1 90 ? 11.039 -12.766 7.078 1 76.25 90 ARG A O 1
ATOM 747 N N . TYR A 1 91 ? 9.328 -12.344 8.516 1 73.19 91 TYR A N 1
ATOM 748 C CA . TYR A 1 91 ? 10.023 -13 9.617 1 73.19 91 TYR A CA 1
ATOM 749 C C . TYR A 1 91 ? 9.32 -14.297 10.008 1 73.19 91 TYR A C 1
ATOM 751 O O . TYR A 1 91 ? 9.859 -15.086 10.789 1 73.19 91 TYR A O 1
ATOM 759 N N . SER A 1 92 ? 8.18 -14.438 9.406 1 79 92 SER A N 1
ATOM 760 C CA . SER A 1 92 ? 7.457 -15.656 9.742 1 79 92 SER A CA 1
ATOM 761 C C . SER A 1 92 ? 7.035 -16.406 8.484 1 79 92 SER A C 1
ATOM 763 O O . SER A 1 92 ? 6.84 -15.812 7.426 1 79 92 SER A O 1
ATOM 765 N N . LYS A 1 93 ? 7.078 -17.781 8.672 1 87 93 LYS A N 1
ATOM 766 C CA . LYS A 1 93 ? 6.574 -18.625 7.59 1 87 93 LYS A CA 1
ATOM 767 C C . LYS A 1 93 ? 5.105 -18.312 7.301 1 87 93 LYS A C 1
ATOM 769 O O . LYS A 1 93 ? 4.293 -18.219 8.227 1 87 93 LYS A O 1
ATOM 774 N N . LEU A 1 94 ? 4.891 -18.109 6.047 1 92.5 94 LEU A N 1
ATOM 775 C CA . LEU A 1 94 ? 3.527 -17.797 5.641 1 92.5 94 LEU A CA 1
ATOM 776 C C . LEU A 1 94 ? 2.705 -19.062 5.461 1 92.5 94 LEU A C 1
ATOM 778 O O . LEU A 1 94 ? 3.199 -20.047 4.91 1 92.5 94 LEU A O 1
ATOM 782 N N . SER A 1 95 ? 1.519 -19.016 5.977 1 92.81 95 SER A N 1
ATOM 783 C CA . SER A 1 95 ? 0.619 -20.156 5.863 1 92.81 95 SER A CA 1
ATOM 784 C C . SER A 1 95 ? -0.042 -20.203 4.488 1 92.81 95 SER A C 1
ATOM 786 O O . SER A 1 95 ? -0.022 -19.219 3.75 1 92.81 95 SER A O 1
ATOM 788 N N . TYR A 1 96 ? -0.534 -21.422 4.168 1 96 96 TYR A N 1
ATOM 789 C CA . TYR A 1 96 ? -1.273 -21.625 2.93 1 96 96 TYR A CA 1
ATOM 790 C C . TYR A 1 96 ? -2.654 -20.984 3.006 1 96 96 TYR A C 1
ATOM 792 O O . TYR A 1 96 ? -3.654 -21.672 3.223 1 96 96 TYR A O 1
ATOM 800 N N . GLU A 1 97 ? -2.764 -19.703 2.836 1 96.56 97 GLU A N 1
ATOM 801 C CA . GLU A 1 97 ? -4.012 -18.938 2.828 1 96.56 97 GLU A CA 1
ATOM 802 C C . GLU A 1 97 ? -4.117 -18.062 1.586 1 96.56 97 GLU A C 1
ATOM 804 O O . GLU A 1 97 ? -3.59 -16.953 1.561 1 96.56 97 GLU A O 1
ATOM 809 N N . PHE A 1 98 ? -4.836 -18.578 0.618 1 98.5 98 PHE A N 1
ATOM 810 C CA . PHE A 1 98 ? -4.961 -17.906 -0.663 1 98.5 98 PHE A CA 1
ATOM 811 C C . PHE A 1 98 ? -6.426 -17.734 -1.052 1 98.5 98 PHE A C 1
ATOM 813 O O . PHE A 1 98 ? -7.242 -18.625 -0.792 1 98.5 98 PHE A O 1
ATOM 820 N N . TYR A 1 99 ? -6.762 -16.641 -1.6 1 98.69 99 TYR A N 1
ATOM 821 C CA . TYR A 1 99 ? -8.094 -16.406 -2.152 1 98.69 99 TYR A CA 1
ATOM 822 C C . TYR A 1 99 ? -8.281 -17.188 -3.449 1 98.69 99 TYR A C 1
ATOM 824 O O . TYR A 1 99 ? -7.492 -17.047 -4.387 1 98.69 99 TYR A O 1
ATOM 832 N N . ILE A 1 100 ? -9.227 -17.984 -3.49 1 98.31 100 ILE A N 1
ATOM 833 C CA . ILE A 1 100 ? -9.648 -18.688 -4.691 1 98.31 100 ILE A CA 1
ATOM 834 C C . ILE A 1 100 ? -11.062 -18.25 -5.07 1 98.31 100 ILE A C 1
ATOM 836 O O . ILE A 1 100 ? -12.031 -18.578 -4.375 1 98.31 100 ILE A O 1
ATOM 840 N N . PRO A 1 101 ? -11.156 -17.469 -6.219 1 97.44 101 PRO A N 1
ATOM 841 C CA . PRO A 1 101 ? -12.5 -17.047 -6.613 1 97.44 101 PRO A CA 1
ATOM 842 C C . PRO A 1 101 ? -13.43 -18.234 -6.879 1 97.44 101 PRO A C 1
ATOM 844 O O . PRO A 1 101 ? -13.016 -19.234 -7.473 1 97.44 101 PRO A O 1
ATOM 847 N N . SER A 1 102 ? -14.664 -18.141 -6.359 1 96.06 102 SER A N 1
ATOM 848 C CA . SER A 1 102 ? -15.656 -19.156 -6.672 1 96.06 102 SER A CA 1
ATOM 849 C C . SER A 1 102 ? -16.109 -19.062 -8.125 1 96.06 102 SER A C 1
ATOM 851 O O . SER A 1 102 ? -15.945 -18.031 -8.766 1 96.06 102 SER A O 1
ATOM 853 N N . PRO A 1 103 ? -16.641 -20.188 -8.609 1 95.25 103 PRO A N 1
ATOM 854 C CA . PRO A 1 103 ? -17.188 -20.125 -9.969 1 95.25 103 PRO A CA 1
ATOM 855 C C . PRO A 1 103 ? -18.219 -19.016 -10.133 1 95.25 103 PRO A C 1
ATOM 857 O O . PRO A 1 103 ? -18.312 -18.406 -11.195 1 95.25 103 PRO A O 1
ATOM 860 N N . GLU A 1 104 ? -18.922 -18.656 -9.125 1 94.62 104 GLU A N 1
ATOM 861 C CA . GLU A 1 104 ? -19.969 -17.625 -9.156 1 94.62 104 GLU A CA 1
ATOM 862 C C . GLU A 1 104 ? -19.375 -16.25 -9.414 1 94.62 104 GLU A C 1
ATOM 864 O O . GLU A 1 104 ? -20.047 -15.375 -9.984 1 94.62 104 GLU A O 1
ATOM 869 N N . ARG A 1 105 ? -18.125 -16.062 -9.023 1 95.56 105 ARG A N 1
ATOM 870 C CA . ARG A 1 105 ? -17.438 -14.797 -9.242 1 95.56 105 ARG A CA 1
ATOM 871 C C . ARG A 1 105 ? -17.312 -14.484 -10.727 1 95.56 105 ARG A C 1
ATOM 873 O O . ARG A 1 105 ? -17.234 -13.32 -11.125 1 95.56 105 ARG A O 1
ATOM 880 N N . LEU A 1 106 ? -17.375 -15.508 -11.5 1 94.69 106 LEU A N 1
ATOM 881 C CA . LEU A 1 106 ? -17.156 -15.359 -12.93 1 94.69 106 LEU A CA 1
ATOM 882 C C . LEU A 1 106 ? -18.469 -15.336 -13.695 1 94.69 106 LEU A C 1
ATOM 884 O O . LEU A 1 106 ? -18.484 -15.297 -14.93 1 94.69 106 LEU A O 1
ATOM 888 N N . GLU A 1 107 ? -19.516 -15.305 -12.859 1 90.44 107 GLU A N 1
ATOM 889 C CA . GLU A 1 107 ? -20.828 -15.219 -13.5 1 90.44 107 GLU A CA 1
ATOM 890 C C . GLU A 1 107 ? -21 -13.898 -14.25 1 90.44 107 GLU A C 1
ATOM 892 O O . GLU A 1 107 ? -20.656 -12.836 -13.727 1 90.44 107 GLU A O 1
ATOM 897 N N . GLY A 1 108 ? -21.406 -13.891 -15.406 1 88.62 108 GLY A N 1
ATOM 898 C CA . GLY A 1 108 ? -21.609 -12.68 -16.188 1 88.62 108 GLY A CA 1
ATOM 899 C C . GLY A 1 108 ? -20.5 -12.414 -17.188 1 88.62 108 GLY A C 1
ATOM 900 O O . GLY A 1 108 ? -20.625 -11.539 -18.047 1 88.62 108 GLY A O 1
ATOM 901 N N . TYR A 1 109 ? -19.438 -13.148 -16.938 1 91.69 109 TYR A N 1
ATOM 902 C CA . TYR A 1 109 ? -18.344 -13.023 -17.906 1 91.69 109 TYR A CA 1
ATOM 903 C C . TYR A 1 109 ? -18.406 -14.148 -18.938 1 91.69 109 TYR A C 1
ATOM 905 O O . TYR A 1 109 ? -18.859 -15.258 -18.641 1 91.69 109 TYR A O 1
ATOM 913 N N . LYS A 1 110 ? -18.094 -13.852 -20.203 1 91.75 110 LYS A N 1
ATOM 914 C CA . LYS A 1 110 ? -18.094 -14.828 -21.297 1 91.75 110 LYS A CA 1
ATOM 915 C C . LYS A 1 110 ? -16.734 -15.539 -21.391 1 91.75 110 LYS A C 1
ATOM 917 O O . LYS A 1 110 ? -15.859 -15.117 -22.141 1 91.75 110 LYS A O 1
ATOM 922 N N . THR A 1 111 ? -16.531 -16.594 -20.641 1 94.62 111 THR A N 1
ATOM 923 C CA . THR A 1 111 ? -15.297 -17.359 -20.656 1 94.62 111 THR A CA 1
ATOM 924 C C . THR A 1 111 ? -15.398 -18.531 -21.625 1 94.62 111 THR A C 1
ATOM 926 O O . THR A 1 111 ? -16.484 -19.109 -21.781 1 94.62 111 THR A O 1
ATOM 929 N N . THR A 1 112 ? -14.32 -18.859 -22.297 1 96.81 112 THR A N 1
ATOM 930 C CA . THR A 1 112 ? -14.281 -19.969 -23.234 1 96.81 112 THR A CA 1
ATOM 931 C C . THR A 1 112 ? -14.07 -21.297 -22.5 1 96.81 112 THR A C 1
ATOM 933 O O . THR A 1 112 ? -14.195 -22.375 -23.094 1 96.81 112 THR A O 1
ATOM 936 N N . ILE A 1 113 ? -13.695 -21.281 -21.25 1 95.69 113 ILE A N 1
ATOM 937 C CA . ILE A 1 113 ? -13.594 -22.453 -20.406 1 95.69 113 ILE A CA 1
ATOM 938 C C . ILE A 1 113 ? -14.555 -22.328 -19.219 1 95.69 113 ILE A C 1
ATOM 940 O O . ILE A 1 113 ? -14.938 -21.219 -18.844 1 95.69 113 ILE A O 1
ATOM 944 N N . PRO A 1 114 ? -15.008 -23.469 -18.75 1 95.88 114 PRO A N 1
ATOM 945 C CA . PRO A 1 114 ? -15.93 -23.422 -17.609 1 95.88 114 PRO A CA 1
ATOM 946 C C . PRO A 1 114 ? -15.32 -22.719 -16.406 1 95.88 114 PRO A C 1
ATOM 948 O O . PRO A 1 114 ? -14.125 -22.859 -16.125 1 95.88 114 PRO A O 1
ATOM 951 N N . PRO A 1 115 ? -16.172 -21.984 -15.68 1 95.5 115 PRO A N 1
ATOM 952 C CA . PRO A 1 115 ? -15.688 -21.297 -14.477 1 95.5 115 PRO A CA 1
ATOM 953 C C . PRO A 1 115 ? -14.961 -22.234 -13.516 1 95.5 115 PRO A C 1
ATOM 955 O O . PRO A 1 115 ? -13.992 -21.828 -12.867 1 95.5 115 PRO A O 1
ATOM 958 N N . GLU A 1 116 ? -15.398 -23.438 -13.414 1 96 116 GLU A N 1
ATOM 959 C CA . GLU A 1 116 ? -14.758 -24.422 -12.547 1 96 116 GLU A CA 1
ATOM 960 C C . GLU A 1 116 ? -13.312 -24.672 -12.977 1 96 116 GLU A C 1
ATOM 962 O O . GLU A 1 116 ? -12.438 -24.875 -12.133 1 96 116 GLU A O 1
ATOM 967 N N . ARG A 1 117 ? -13.078 -24.703 -14.219 1 96.94 117 ARG A N 1
ATOM 968 C CA . ARG A 1 117 ? -11.734 -24.906 -14.742 1 96.94 117 ARG A CA 1
ATOM 969 C C . ARG A 1 117 ? -10.844 -23.703 -14.453 1 96.94 117 ARG A C 1
ATOM 971 O O . ARG A 1 117 ? -9.641 -23.859 -14.211 1 96.94 117 ARG A O 1
ATOM 978 N N . VAL A 1 118 ? -11.43 -22.5 -14.531 1 97 118 VAL A N 1
ATOM 979 C CA . VAL A 1 118 ? -10.695 -21.297 -14.164 1 97 118 VAL A CA 1
ATOM 980 C C . VAL A 1 118 ? -10.203 -21.406 -12.727 1 97 118 VAL A C 1
ATOM 982 O O . VAL A 1 118 ? -9.023 -21.172 -12.438 1 97 118 VAL A O 1
ATOM 985 N N . THR A 1 119 ? -11.102 -21.781 -11.844 1 97.12 119 THR A N 1
ATOM 986 C CA . THR A 1 119 ? -10.781 -21.953 -10.43 1 97.12 119 THR A CA 1
ATOM 987 C C . THR A 1 119 ? -9.68 -23 -10.25 1 97.12 119 THR A C 1
ATOM 989 O O . THR A 1 119 ? -8.773 -22.812 -9.438 1 97.12 119 THR A O 1
ATOM 992 N N . GLU A 1 120 ? -9.727 -24.047 -11 1 97.56 120 GLU A N 1
ATOM 993 C CA . GLU A 1 120 ? -8.719 -25.109 -10.938 1 97.56 120 GLU A CA 1
ATOM 994 C C . GLU A 1 120 ? -7.352 -24.594 -11.375 1 97.56 120 GLU A C 1
ATOM 996 O O . GLU A 1 120 ? -6.34 -24.906 -10.734 1 97.56 120 GLU A O 1
ATOM 1001 N N . LYS A 1 121 ? -7.336 -23.859 -12.461 1 97.81 121 LYS A N 1
ATOM 1002 C CA . LYS A 1 121 ? -6.078 -23.312 -12.953 1 97.81 121 LYS A CA 1
ATOM 1003 C C . LYS A 1 121 ? -5.438 -22.391 -11.922 1 97.81 121 LYS A C 1
ATOM 1005 O O . LYS A 1 121 ? -4.227 -22.438 -11.703 1 97.81 121 LYS A O 1
ATOM 1010 N N . ILE A 1 122 ? -6.273 -21.578 -11.312 1 98.25 122 ILE A N 1
ATOM 1011 C CA . ILE A 1 122 ? -5.781 -20.688 -10.273 1 98.25 122 ILE A CA 1
ATOM 1012 C C . ILE A 1 122 ? -5.238 -21.5 -9.102 1 98.25 122 ILE A C 1
ATOM 1014 O O . ILE A 1 122 ? -4.137 -21.234 -8.617 1 98.25 122 ILE A O 1
ATOM 1018 N N . SER A 1 123 ? -5.949 -22.5 -8.672 1 98.25 123 SER A N 1
ATOM 1019 C CA . SER A 1 123 ? -5.531 -23.344 -7.566 1 98.25 123 SER A CA 1
ATOM 1020 C C . SER A 1 123 ? -4.211 -24.047 -7.879 1 98.25 123 SER A C 1
ATOM 1022 O O . SER A 1 123 ? -3.355 -24.188 -7.004 1 98.25 123 SER A O 1
ATOM 1024 N N . GLU A 1 124 ? -4.055 -24.484 -9.078 1 98.25 124 GLU A N 1
ATOM 1025 C CA . GLU A 1 124 ? -2.842 -25.172 -9.492 1 98.25 124 GLU A CA 1
ATOM 1026 C C . GLU A 1 124 ? -1.613 -24.281 -9.352 1 98.25 124 GLU A C 1
ATOM 1028 O O . GLU A 1 124 ? -0.575 -24.719 -8.852 1 98.25 124 GLU A O 1
ATOM 1033 N N . ILE A 1 125 ? -1.761 -23.078 -9.844 1 98 125 ILE A N 1
ATOM 1034 C CA . ILE A 1 125 ? -0.631 -22.156 -9.781 1 98 125 ILE A CA 1
ATOM 1035 C C . ILE A 1 125 ? -0.337 -21.797 -8.32 1 98 125 ILE A C 1
ATOM 1037 O O . ILE A 1 125 ? 0.826 -21.672 -7.93 1 98 125 ILE A O 1
ATOM 1041 N N . VAL A 1 126 ? -1.35 -21.625 -7.523 1 98.31 126 VAL A N 1
ATOM 1042 C CA . VAL A 1 126 ? -1.201 -21.344 -6.102 1 98.31 126 VAL A CA 1
ATOM 1043 C C . VAL A 1 126 ? -0.435 -22.484 -5.43 1 98.31 126 VAL A C 1
ATOM 1045 O O . VAL A 1 126 ? 0.514 -22.25 -4.68 1 98.31 126 VAL A O 1
ATOM 1048 N N . ASP A 1 127 ? -0.815 -23.703 -5.711 1 98.56 127 ASP A N 1
ATOM 1049 C CA . ASP A 1 127 ? -0.176 -24.875 -5.137 1 98.56 127 ASP A CA 1
ATOM 1050 C C . ASP A 1 127 ? 1.299 -24.953 -5.527 1 98.56 127 ASP A C 1
ATOM 1052 O O . ASP A 1 127 ? 2.158 -25.203 -4.68 1 98.56 127 ASP A O 1
ATOM 1056 N N . LYS A 1 128 ? 1.527 -24.734 -6.758 1 98.5 128 LYS A N 1
ATOM 1057 C CA . LYS A 1 128 ? 2.898 -24.797 -7.254 1 98.5 128 LYS A CA 1
ATOM 1058 C C . LYS A 1 128 ? 3.762 -23.703 -6.633 1 98.5 128 LYS A C 1
ATOM 1060 O O . LYS A 1 128 ? 4.902 -23.953 -6.238 1 98.5 128 LYS A O 1
ATOM 1065 N N . ALA A 1 129 ? 3.225 -22.516 -6.594 1 98.5 129 ALA A N 1
ATOM 1066 C CA . ALA A 1 129 ? 3.951 -21.391 -6.008 1 98.5 129 ALA A CA 1
ATOM 1067 C C . ALA A 1 129 ? 4.254 -21.641 -4.535 1 98.5 129 ALA A C 1
ATOM 1069 O O . ALA A 1 129 ? 5.367 -21.391 -4.07 1 98.5 129 ALA A O 1
ATOM 1070 N N . TYR A 1 130 ? 3.258 -22.125 -3.816 1 98.56 130 TYR A N 1
ATOM 1071 C CA . TYR A 1 130 ? 3.445 -22.375 -2.391 1 98.56 130 TYR A CA 1
ATOM 1072 C C . TYR A 1 130 ? 4.461 -23.484 -2.154 1 98.56 130 TYR A C 1
ATOM 1074 O O . TYR A 1 130 ? 5.277 -23.406 -1.235 1 98.56 130 TYR A O 1
ATOM 1082 N N . ARG A 1 131 ? 4.41 -24.531 -2.943 1 98.38 131 ARG A N 1
ATOM 1083 C CA . ARG A 1 131 ? 5.402 -25.594 -2.848 1 98.38 131 ARG A CA 1
ATOM 1084 C C . ARG A 1 131 ? 6.809 -25.047 -3.09 1 98.38 131 ARG A C 1
ATOM 1086 O O . ARG A 1 131 ? 7.742 -25.391 -2.361 1 98.38 131 ARG A O 1
ATOM 1093 N N . THR A 1 132 ? 6.93 -24.266 -4.121 1 98.25 132 THR A N 1
ATOM 1094 C CA . THR A 1 132 ? 8.219 -23.656 -4.414 1 98.25 132 THR A CA 1
ATOM 1095 C C . THR A 1 132 ? 8.688 -22.797 -3.246 1 98.25 132 THR A C 1
ATOM 1097 O O . THR A 1 132 ? 9.859 -22.844 -2.861 1 98.25 132 THR A O 1
ATOM 1100 N N . TYR A 1 133 ? 7.758 -22.047 -2.662 1 98.06 133 TYR A N 1
ATOM 1101 C CA . TYR A 1 133 ? 8.039 -21.234 -1.482 1 98.06 133 TYR A CA 1
ATOM 1102 C C . TYR A 1 133 ? 8.602 -22.094 -0.356 1 98.06 133 TYR A C 1
ATOM 1104 O O . TYR A 1 133 ? 9.656 -21.766 0.206 1 98.06 133 TYR A O 1
ATOM 1112 N N . LEU A 1 134 ? 7.957 -23.156 -0.074 1 97.88 134 LEU A N 1
ATOM 1113 C CA . LEU A 1 134 ? 8.391 -24.047 0.993 1 97.88 134 LEU A CA 1
ATOM 1114 C C . LEU A 1 134 ? 9.766 -24.641 0.683 1 97.88 134 LEU A C 1
ATOM 1116 O O . LEU A 1 134 ? 10.617 -24.734 1.568 1 97.88 134 LEU A O 1
ATOM 1120 N N . GLU A 1 135 ? 9.977 -25.047 -0.55 1 97.81 135 GLU A N 1
ATOM 1121 C CA . GLU A 1 135 ? 11.266 -25.594 -0.968 1 97.81 135 GLU A CA 1
ATOM 1122 C C . GLU A 1 135 ? 12.391 -24.578 -0.775 1 97.81 135 GLU A C 1
ATOM 1124 O O . GLU A 1 135 ? 13.484 -24.938 -0.333 1 97.81 135 GLU A O 1
ATOM 1129 N N . LEU A 1 136 ? 12.102 -23.359 -1.135 1 97.62 136 LEU A N 1
ATOM 1130 C CA . LEU A 1 136 ? 13.102 -22.297 -0.988 1 97.62 136 LEU A CA 1
ATOM 1131 C C . LEU A 1 136 ? 13.453 -22.078 0.48 1 97.62 136 LEU A C 1
ATOM 1133 O O . LEU A 1 136 ? 14.633 -22.031 0.841 1 97.62 136 LEU A O 1
ATOM 1137 N N . ILE A 1 137 ? 12.406 -22 1.285 1 96.06 137 ILE A N 1
ATOM 1138 C CA . ILE A 1 137 ? 12.633 -21.812 2.713 1 96.06 137 ILE A CA 1
ATOM 1139 C C . ILE A 1 137 ? 13.438 -22.969 3.275 1 96.06 137 ILE A C 1
ATOM 1141 O O . ILE A 1 137 ? 14.391 -22.766 4.027 1 96.06 137 ILE A O 1
ATOM 1145 N N . GLU A 1 138 ? 13.086 -24.141 2.912 1 96.5 138 GLU A N 1
ATOM 1146 C CA . GLU A 1 138 ? 13.758 -25.328 3.398 1 96.5 138 GLU A CA 1
ATOM 1147 C C . GLU A 1 138 ? 15.211 -25.375 2.938 1 96.5 138 GLU A C 1
ATOM 1149 O O . GLU A 1 138 ? 16.062 -25.984 3.602 1 96.5 138 GLU A O 1
ATOM 1154 N N . SER A 1 139 ? 15.492 -24.734 1.852 1 97.06 139 SER A N 1
ATOM 1155 C CA . SER A 1 139 ? 16.844 -24.719 1.292 1 97.06 139 SER A CA 1
ATOM 1156 C C . SER A 1 139 ? 17.688 -23.609 1.918 1 97.06 139 SER A C 1
ATOM 1158 O O . SER A 1 139 ? 18.812 -23.359 1.479 1 97.06 139 SER A O 1
ATOM 1160 N N . GLY A 1 140 ? 17.109 -22.859 2.883 1 95.38 140 GLY A N 1
ATOM 1161 C CA . GLY A 1 140 ? 17.875 -21.844 3.6 1 95.38 140 GLY A CA 1
ATOM 1162 C C . GLY A 1 140 ? 17.75 -20.453 2.998 1 95.38 140 GLY A C 1
ATOM 1163 O O . GLY A 1 140 ? 18.406 -19.516 3.451 1 95.38 140 GLY A O 1
ATOM 1164 N N . VAL A 1 141 ? 16.984 -20.312 1.906 1 95.94 141 VAL A N 1
ATOM 1165 C CA . VAL A 1 141 ? 16.719 -19 1.331 1 95.94 141 VAL A CA 1
ATOM 1166 C C . VAL A 1 141 ? 15.984 -18.125 2.344 1 95.94 141 VAL A C 1
ATOM 1168 O O . VAL A 1 141 ? 15.039 -18.594 2.994 1 95.94 141 VAL A O 1
ATOM 1171 N N . PRO A 1 142 ? 16.5 -16.859 2.543 1 94.62 142 PRO A N 1
ATOM 1172 C CA . PRO A 1 142 ? 15.781 -16 3.484 1 94.62 142 PRO A CA 1
ATOM 1173 C C . PRO A 1 142 ? 14.305 -15.836 3.125 1 94.62 142 PRO A C 1
ATOM 1175 O O . PRO A 1 142 ? 13.953 -15.742 1.945 1 94.62 142 PRO A O 1
ATOM 1178 N N . ARG A 1 143 ? 13.461 -15.695 4.098 1 94.12 143 ARG A N 1
ATOM 1179 C CA . ARG A 1 143 ? 12.008 -15.648 3.936 1 94.12 143 ARG A CA 1
ATOM 1180 C C . ARG A 1 143 ? 11.602 -14.484 3.049 1 94.12 143 ARG A C 1
ATOM 1182 O O . ARG A 1 143 ? 10.695 -14.617 2.219 1 94.12 143 ARG A O 1
ATOM 1189 N N . GLU A 1 144 ? 12.273 -13.328 3.197 1 94.31 144 GLU A N 1
ATOM 1190 C CA . GLU A 1 144 ? 11.914 -12.133 2.439 1 94.31 144 GLU A CA 1
ATOM 1191 C C . GLU A 1 144 ? 12.18 -12.32 0.949 1 94.31 144 GLU A C 1
ATOM 1193 O O . GLU A 1 144 ? 11.523 -11.703 0.111 1 94.31 144 GLU A O 1
ATOM 1198 N N . VAL A 1 145 ? 13.062 -13.242 0.631 1 95.5 145 VAL A N 1
ATOM 1199 C CA . VAL A 1 145 ? 13.336 -13.555 -0.768 1 95.5 145 VAL A CA 1
ATOM 1200 C C . VAL A 1 145 ? 12.406 -14.672 -1.239 1 95.5 145 VAL A C 1
ATOM 1202 O O . VAL A 1 145 ? 11.836 -14.586 -2.328 1 95.5 145 VAL A O 1
ATOM 1205 N N . ALA A 1 146 ? 12.203 -15.703 -0.441 1 97.06 146 ALA A N 1
ATOM 1206 C CA . ALA A 1 146 ? 11.391 -16.859 -0.802 1 97.06 146 ALA A CA 1
ATOM 1207 C C . ALA A 1 146 ? 9.945 -16.438 -1.093 1 97.06 146 ALA A C 1
ATOM 1209 O O . ALA A 1 146 ? 9.312 -16.984 -2.008 1 97.06 146 ALA A O 1
ATOM 1210 N N . ARG A 1 147 ? 9.461 -15.477 -0.412 1 97.19 147 ARG A N 1
ATOM 1211 C CA . ARG A 1 147 ? 8.047 -15.141 -0.451 1 97.19 147 ARG A CA 1
ATOM 1212 C C . ARG A 1 147 ? 7.688 -14.414 -1.74 1 97.19 147 ARG A C 1
ATOM 1214 O O . ARG A 1 147 ? 6.508 -14.25 -2.062 1 97.19 147 ARG A O 1
ATOM 1221 N N . ILE A 1 148 ? 8.68 -13.945 -2.492 1 97.69 148 ILE A N 1
ATOM 1222 C CA . ILE A 1 148 ? 8.383 -13.086 -3.633 1 97.69 148 ILE A CA 1
ATOM 1223 C C . ILE A 1 148 ? 7.691 -13.898 -4.727 1 97.69 148 ILE A C 1
ATOM 1225 O O . ILE A 1 148 ? 7.109 -13.328 -5.652 1 97.69 148 ILE A O 1
ATOM 1229 N N . VAL A 1 149 ? 7.727 -15.25 -4.645 1 98.25 149 VAL A N 1
ATOM 1230 C CA . VAL A 1 149 ? 7.152 -16.109 -5.672 1 98.25 149 VAL A CA 1
ATOM 1231 C C . VAL A 1 149 ? 5.664 -16.328 -5.402 1 98.25 149 VAL A C 1
ATOM 1233 O O . VAL A 1 149 ? 4.949 -16.891 -6.23 1 98.25 149 VAL A O 1
ATOM 1236 N N . LEU A 1 150 ? 5.207 -15.922 -4.199 1 98.38 150 LEU A N 1
ATOM 1237 C CA . LEU A 1 150 ? 3.805 -16.125 -3.842 1 98.38 150 LEU A CA 1
ATOM 1238 C C . LEU A 1 150 ? 2.904 -15.164 -4.602 1 98.38 150 LEU A C 1
ATOM 1240 O O . LEU A 1 150 ? 3.266 -14 -4.809 1 98.38 150 LEU A O 1
ATOM 1244 N N . PRO A 1 151 ? 1.751 -15.625 -4.996 1 98.62 151 PRO A N 1
ATOM 1245 C CA . PRO A 1 151 ? 0.876 -14.82 -5.852 1 98.62 151 PRO A CA 1
ATOM 1246 C C . PRO A 1 151 ? 0.125 -13.742 -5.074 1 98.62 151 PRO A C 1
ATOM 1248 O O . PRO A 1 151 ? 0.096 -13.766 -3.842 1 98.62 151 PRO A O 1
ATOM 1251 N N . LEU A 1 152 ? -0.487 -12.859 -5.801 1 98.06 152 LEU A N 1
ATOM 1252 C CA . LEU A 1 152 ? -1.15 -11.672 -5.27 1 98.06 152 LEU A CA 1
ATOM 1253 C C . LEU A 1 152 ? -2.414 -12.047 -4.504 1 98.06 152 LEU A C 1
ATOM 1255 O O . LEU A 1 152 ? -2.949 -11.242 -3.746 1 98.06 152 LEU A O 1
ATOM 1259 N N . ASN A 1 153 ? -2.9 -13.289 -4.719 1 98.56 153 ASN A N 1
ATOM 1260 C CA . ASN A 1 153 ? -4.117 -13.695 -4.031 1 98.56 153 ASN A CA 1
ATOM 1261 C C . ASN A 1 153 ? -3.812 -14.289 -2.658 1 98.56 153 ASN A C 1
ATOM 1263 O O . ASN A 1 153 ? -4.688 -14.891 -2.027 1 98.56 153 ASN A O 1
ATOM 1267 N N . LEU A 1 154 ? -2.576 -14.148 -2.201 1 98 154 LEU A N 1
ATOM 1268 C CA . LEU A 1 154 ? -2.211 -14.484 -0.83 1 98 154 LEU A CA 1
ATOM 1269 C C . LEU A 1 154 ? -2.918 -13.57 0.164 1 98 154 LEU A C 1
ATOM 1271 O O . LEU A 1 154 ? -2.994 -12.359 -0.049 1 98 154 LEU A O 1
ATOM 1275 N N . TYR A 1 155 ? -3.436 -14.156 1.267 1 97.81 155 TYR A N 1
ATOM 1276 C CA . TYR A 1 155 ? -4.09 -13.344 2.283 1 97.81 155 TYR A CA 1
ATOM 1277 C C . TYR A 1 155 ? -3.064 -12.688 3.199 1 97.81 155 TYR A C 1
ATOM 1279 O O . TYR A 1 155 ? -2.016 -13.266 3.486 1 97.81 155 TYR A O 1
ATOM 1287 N N . THR A 1 156 ? -3.297 -11.562 3.586 1 96.19 156 THR A N 1
ATOM 1288 C CA . THR A 1 156 ? -2.611 -10.859 4.668 1 96.19 156 THR A CA 1
ATOM 1289 C C . THR A 1 156 ? -3.605 -10.391 5.723 1 96.19 156 THR A C 1
ATOM 1291 O O . THR A 1 156 ? -4.809 -10.617 5.594 1 96.19 156 THR A O 1
ATOM 1294 N N . ARG A 1 157 ? -3.129 -9.891 6.797 1 95.5 157 ARG A N 1
ATOM 1295 C CA . ARG A 1 157 ? -3.943 -9.328 7.871 1 95.5 157 ARG A CA 1
ATOM 1296 C C . ARG A 1 157 ? -3.389 -7.984 8.336 1 95.5 157 ARG A C 1
ATOM 1298 O O . ARG A 1 157 ? -2.172 -7.797 8.398 1 95.5 157 ARG A O 1
ATOM 1305 N N . PHE A 1 158 ? -4.297 -7.094 8.672 1 94.81 158 PHE A N 1
ATOM 1306 C CA . PHE A 1 158 ? -3.855 -5.789 9.156 1 94.81 158 PHE A CA 1
ATOM 1307 C C . PHE A 1 158 ? -4.914 -5.156 10.047 1 94.81 158 PHE A C 1
ATOM 1309 O O . PHE A 1 158 ? -6.094 -5.504 9.961 1 94.81 158 PHE A O 1
ATOM 1316 N N . PHE A 1 159 ? -4.434 -4.344 10.938 1 95.19 159 PHE A N 1
ATOM 1317 C CA . PHE A 1 159 ? -5.309 -3.432 11.656 1 95.19 159 PHE A CA 1
ATOM 1318 C C . PHE A 1 159 ? -5.457 -2.113 10.906 1 95.19 159 PHE A C 1
ATOM 1320 O O . PHE A 1 159 ? -4.484 -1.6 10.352 1 95.19 159 PHE A O 1
ATOM 1327 N N . TRP A 1 160 ? -6.602 -1.604 10.828 1 96.81 160 TRP A N 1
ATOM 1328 C CA . TRP A 1 160 ? -6.957 -0.369 10.141 1 96.81 160 TRP A CA 1
ATOM 1329 C C . TRP A 1 160 ? -7.742 0.563 11.055 1 96.81 160 TRP A C 1
ATOM 1331 O O . TRP A 1 160 ? -8.836 0.219 11.508 1 96.81 160 TRP A O 1
ATOM 1341 N N . THR A 1 161 ? -7.145 1.668 11.461 1 96.31 161 THR A N 1
ATOM 1342 C CA . THR A 1 161 ? -7.809 2.691 12.258 1 96.31 161 THR A CA 1
ATOM 1343 C C . THR A 1 161 ? -8.109 3.926 11.414 1 96.31 161 THR A C 1
ATOM 1345 O O . THR A 1 161 ? -7.211 4.496 10.797 1 96.31 161 THR A O 1
ATOM 1348 N N . VAL A 1 162 ? -9.328 4.312 11.383 1 97.69 162 VAL A N 1
ATOM 1349 C CA . VAL A 1 162 ? -9.781 5.348 10.461 1 97.69 162 VAL A CA 1
ATOM 1350 C C . VAL A 1 162 ? -10.906 6.156 11.102 1 97.69 162 VAL A C 1
ATOM 1352 O O . VAL A 1 162 ? -11.758 5.602 11.797 1 97.69 162 VAL A O 1
ATOM 1355 N N . ASN A 1 163 ? -10.891 7.469 10.867 1 96.56 163 ASN A N 1
ATOM 1356 C CA . ASN A 1 163 ? -12.016 8.266 11.344 1 96.56 163 ASN A CA 1
ATOM 1357 C C . ASN A 1 163 ? -13.195 8.203 10.375 1 96.56 163 ASN A C 1
ATOM 1359 O O . ASN A 1 163 ? -13.039 7.793 9.227 1 96.56 163 ASN A O 1
ATOM 1363 N N . ALA A 1 164 ? -14.305 8.617 10.805 1 98 164 ALA A N 1
ATOM 1364 C CA . ALA A 1 164 ? -15.547 8.438 10.055 1 98 164 ALA A CA 1
ATOM 1365 C C . ALA A 1 164 ? -15.508 9.211 8.742 1 98 164 ALA A C 1
ATOM 1367 O O . ALA A 1 164 ? -16.062 8.758 7.734 1 98 164 ALA A O 1
ATOM 1368 N N . ARG A 1 165 ? -15 10.398 8.75 1 97.12 165 ARG A N 1
ATOM 1369 C CA . ARG A 1 165 ? -14.906 11.148 7.508 1 97.12 165 ARG A CA 1
ATOM 1370 C C . ARG A 1 165 ? -14.102 10.383 6.461 1 97.12 165 ARG A C 1
ATOM 137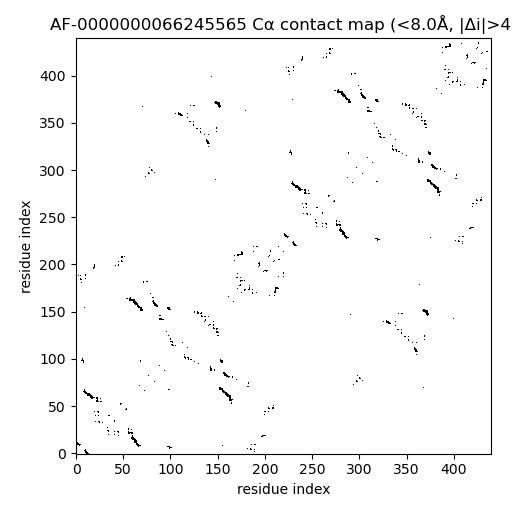2 O O . ARG A 1 165 ? -14.547 10.234 5.32 1 97.12 165 ARG A O 1
ATOM 1379 N N . SER A 1 166 ? -12.898 9.898 6.832 1 97.81 166 SER A N 1
ATOM 1380 C CA . SER A 1 166 ? -12.047 9.109 5.945 1 97.81 166 SER A CA 1
ATOM 1381 C C . SER A 1 166 ? -12.719 7.785 5.57 1 97.81 166 SER A C 1
ATOM 1383 O O . SER A 1 166 ? -12.562 7.301 4.449 1 97.81 166 SER A O 1
ATOM 1385 N N . LEU A 1 167 ? -13.422 7.211 6.504 1 98.31 167 LEU A N 1
ATOM 1386 C CA . LEU A 1 167 ? -14.18 5.988 6.242 1 98.31 167 LEU A CA 1
ATOM 1387 C C . LEU A 1 167 ? -15.227 6.219 5.156 1 98.31 167 LEU A C 1
ATOM 1389 O O . LEU A 1 167 ? -15.383 5.391 4.258 1 98.31 167 LEU A O 1
ATOM 1393 N N . MET A 1 168 ? -15.938 7.32 5.246 1 98 168 MET A N 1
ATOM 1394 C CA . MET A 1 168 ? -16.938 7.648 4.238 1 98 168 MET A CA 1
ATOM 1395 C C . MET A 1 168 ? -16.297 7.84 2.871 1 98 168 MET A C 1
ATOM 1397 O O . MET A 1 168 ? -16.859 7.445 1.852 1 98 168 MET A O 1
ATOM 1401 N N . ASN A 1 169 ? -15.102 8.43 2.875 1 97.25 169 ASN A N 1
ATOM 1402 C CA . ASN A 1 169 ? -14.359 8.539 1.62 1 97.25 169 ASN A CA 1
ATOM 1403 C C . ASN A 1 169 ? -13.992 7.164 1.066 1 97.25 169 ASN A C 1
ATOM 1405 O O . ASN A 1 169 ? -14.086 6.93 -0.14 1 97.25 169 ASN A O 1
ATOM 1409 N N . PHE A 1 170 ? -13.555 6.258 1.92 1 98.38 170 PHE A N 1
ATOM 1410 C CA . PHE A 1 170 ? -13.289 4.879 1.53 1 98.38 170 PHE A CA 1
ATOM 1411 C C . PHE A 1 170 ? -14.523 4.25 0.889 1 98.38 170 PHE A C 1
ATOM 1413 O O . PHE A 1 170 ? -14.43 3.645 -0.18 1 98.38 170 PHE A O 1
ATOM 1420 N N . LEU A 1 171 ? -15.664 4.426 1.507 1 98.19 171 LEU A N 1
ATOM 1421 C CA . LEU A 1 171 ? -16.906 3.848 1.004 1 98.19 171 LEU A CA 1
ATOM 1422 C C . LEU A 1 171 ? -17.297 4.484 -0.322 1 98.19 171 LEU A C 1
ATOM 1424 O O . LEU A 1 171 ? -17.812 3.807 -1.212 1 98.19 171 LEU A O 1
ATOM 1428 N N . ASN A 1 172 ? -17.125 5.809 -0.487 1 97.5 172 ASN A N 1
ATOM 1429 C CA . ASN A 1 172 ? -17.406 6.484 -1.749 1 97.5 172 ASN A CA 1
ATOM 1430 C C . ASN A 1 172 ? -16.641 5.84 -2.908 1 97.5 172 ASN A C 1
ATOM 1432 O O . ASN A 1 172 ? -17.172 5.727 -4.016 1 97.5 172 ASN A O 1
ATOM 1436 N N . LEU A 1 173 ? -15.461 5.379 -2.627 1 97.25 173 LEU A N 1
ATOM 1437 C CA . LEU A 1 173 ? -14.57 4.91 -3.688 1 97.25 173 LEU A CA 1
ATOM 1438 C C . LEU A 1 173 ? -14.68 3.4 -3.857 1 97.25 173 LEU A C 1
ATOM 1440 O O . LEU A 1 173 ? -14.523 2.883 -4.965 1 97.25 173 LEU A O 1
ATOM 1444 N N . ARG A 1 174 ? -14.961 2.627 -2.73 1 98.06 174 ARG A N 1
ATOM 1445 C CA . ARG A 1 174 ? -14.836 1.174 -2.783 1 98.06 174 ARG A CA 1
ATOM 1446 C C . ARG A 1 174 ? -16.203 0.504 -2.752 1 98.06 174 ARG A C 1
ATOM 1448 O O . ARG A 1 174 ? -16.328 -0.671 -3.098 1 98.06 174 ARG A O 1
ATOM 1455 N N . ALA A 1 175 ? -17.219 1.165 -2.236 1 97.5 175 ALA A N 1
ATOM 1456 C CA . ALA A 1 175 ? -18.578 0.695 -2.42 1 97.5 175 ALA A CA 1
ATOM 1457 C C . ALA A 1 175 ? -19.188 1.266 -3.697 1 97.5 175 ALA A C 1
ATOM 1459 O O . ALA A 1 175 ? -20.25 1.899 -3.66 1 97.5 175 ALA A O 1
ATOM 1460 N N . ASP A 1 176 ? -18.547 1.088 -4.707 1 96 176 ASP A N 1
ATOM 1461 C CA . ASP A 1 176 ? -18.844 1.56 -6.055 1 96 176 ASP A CA 1
ATOM 1462 C C . ASP A 1 176 ? -18.594 0.466 -7.09 1 96 176 ASP A C 1
ATOM 1464 O O . ASP A 1 176 ? -17.609 -0.261 -7 1 96 176 ASP A O 1
ATOM 1468 N N . SER A 1 177 ? -19.453 0.38 -8.086 1 94.62 177 SER A N 1
ATOM 1469 C CA . SER A 1 177 ? -19.391 -0.692 -9.078 1 94.62 177 SER A CA 1
ATOM 1470 C C . SER A 1 177 ? -18.109 -0.627 -9.891 1 94.62 177 SER A C 1
ATOM 1472 O O . SER A 1 177 ? -17.719 -1.61 -10.523 1 94.62 177 SER A O 1
ATOM 1474 N N . HIS A 1 178 ? -17.438 0.54 -9.922 1 93.12 178 HIS A N 1
ATOM 1475 C CA . HIS A 1 178 ? -16.203 0.684 -10.68 1 93.12 178 HIS A CA 1
ATOM 1476 C C . HIS A 1 178 ? -15.031 0.065 -9.938 1 93.12 178 HIS A C 1
ATOM 1478 O O . HIS A 1 178 ? -13.969 -0.17 -10.523 1 93.12 178 HIS A O 1
ATOM 1484 N N . ALA A 1 179 ? -15.18 -0.135 -8.617 1 94.94 179 ALA A N 1
ATOM 1485 C CA . ALA A 1 179 ? -14.125 -0.803 -7.852 1 94.94 179 ALA A CA 1
ATOM 1486 C C . ALA A 1 179 ? -14.125 -2.307 -8.117 1 94.94 179 ALA A C 1
ATOM 1488 O O . ALA A 1 179 ? -15.125 -2.863 -8.578 1 94.94 179 ALA A O 1
ATOM 1489 N N . GLN A 1 180 ? -12.984 -2.928 -7.945 1 96.06 180 GLN A N 1
ATOM 1490 C CA . GLN A 1 180 ? -12.898 -4.375 -8.086 1 96.06 180 GLN A CA 1
ATOM 1491 C C . GLN A 1 180 ? -13.875 -5.078 -7.145 1 96.06 180 GLN A C 1
ATOM 1493 O O . GLN A 1 180 ? -14.023 -4.68 -5.988 1 96.06 180 GLN A O 1
ATOM 1498 N N . TRP A 1 181 ? -14.445 -6.117 -7.602 1 96.5 181 TRP A N 1
ATOM 1499 C CA . TRP A 1 181 ? -15.555 -6.77 -6.914 1 96.5 181 TRP A CA 1
ATOM 1500 C C . TRP A 1 181 ? -15.148 -7.199 -5.508 1 96.5 181 TRP A C 1
ATOM 1502 O O . TRP A 1 181 ? -15.914 -7.027 -4.555 1 96.5 181 TRP A O 1
ATOM 1512 N N . GLU A 1 182 ? -13.977 -7.707 -5.352 1 98.06 182 GLU A N 1
ATOM 1513 C CA . GLU A 1 182 ? -13.547 -8.234 -4.062 1 98.06 182 GLU A CA 1
ATOM 1514 C C . GLU A 1 182 ? -13.492 -7.141 -3.002 1 98.06 182 GLU A C 1
ATOM 1516 O O . GLU A 1 182 ? -13.93 -7.344 -1.867 1 98.06 182 GLU A O 1
ATOM 1521 N N . ILE A 1 183 ? -12.961 -5.973 -3.334 1 98.25 183 ILE A N 1
ATOM 1522 C CA . ILE A 1 183 ? -12.883 -4.926 -2.322 1 98.25 183 ILE A CA 1
ATOM 1523 C C . ILE A 1 183 ? -14.266 -4.328 -2.082 1 98.25 183 ILE A C 1
ATOM 1525 O O . ILE A 1 183 ? -14.547 -3.803 -1.003 1 98.25 183 ILE A O 1
ATOM 1529 N N . GLN A 1 184 ? -15.18 -4.402 -3.037 1 97.94 184 GLN A N 1
ATOM 1530 C CA . GLN A 1 184 ? -16.562 -4.008 -2.807 1 97.94 184 GLN A CA 1
ATOM 1531 C C . GLN A 1 184 ? -17.172 -4.797 -1.652 1 97.94 184 GLN A C 1
ATOM 1533 O O . GLN A 1 184 ? -17.906 -4.238 -0.833 1 97.94 184 GLN A O 1
ATOM 1538 N N . GLN A 1 185 ? -16.828 -6.102 -1.641 1 98 185 GLN A N 1
ATOM 1539 C CA . GLN A 1 185 ? -17.391 -6.941 -0.588 1 98 185 GLN A CA 1
ATOM 1540 C C . GLN A 1 185 ? -16.953 -6.465 0.792 1 98 185 GLN A C 1
ATOM 1542 O O . GLN A 1 185 ? -17.734 -6.465 1.738 1 98 185 GLN A O 1
ATOM 1547 N N . TYR A 1 186 ? -15.719 -6.066 0.899 1 98.62 186 TYR A N 1
ATOM 1548 C CA . TYR A 1 186 ? -15.227 -5.523 2.162 1 98.62 186 TYR A CA 1
ATOM 1549 C C . TYR A 1 186 ? -15.906 -4.199 2.49 1 98.62 186 TYR A C 1
ATOM 1551 O O . TYR A 1 186 ? -16.281 -3.955 3.641 1 98.62 186 TYR A O 1
ATOM 1559 N N . ALA A 1 187 ? -16.062 -3.369 1.488 1 98.5 187 ALA A N 1
ATOM 1560 C CA . ALA A 1 187 ? -16.703 -2.07 1.678 1 98.5 187 ALA A CA 1
ATOM 1561 C C . ALA A 1 187 ? -18.141 -2.236 2.168 1 98.5 187 ALA A C 1
ATOM 1563 O O . ALA A 1 187 ? -18.578 -1.499 3.049 1 98.5 187 ALA A O 1
ATOM 1564 N N . LEU A 1 188 ? -18.812 -3.195 1.619 1 98 188 LEU A N 1
ATOM 1565 C CA . LEU A 1 188 ? -20.203 -3.463 2.02 1 98 188 LEU A CA 1
ATOM 1566 C C . LEU A 1 188 ? -20.266 -3.916 3.473 1 98 188 LEU A C 1
ATOM 1568 O O . LEU A 1 188 ? -21.141 -3.482 4.223 1 98 188 LEU A O 1
ATOM 1572 N N . ALA A 1 189 ? -19.359 -4.781 3.83 1 98.06 189 ALA A N 1
ATOM 1573 C CA . ALA A 1 189 ? -19.297 -5.246 5.215 1 98.06 189 ALA A CA 1
ATOM 1574 C C . ALA A 1 189 ? -19.031 -4.086 6.168 1 98.06 189 ALA A C 1
ATOM 1576 O O . ALA A 1 189 ? -19.672 -3.971 7.215 1 98.06 189 ALA A O 1
ATOM 1577 N N . ILE A 1 190 ? -18.125 -3.225 5.828 1 98.25 190 ILE A N 1
ATOM 1578 C CA . ILE A 1 190 ? -17.75 -2.068 6.637 1 98.25 190 ILE A CA 1
ATOM 1579 C C . ILE A 1 190 ? -18.938 -1.113 6.746 1 98.25 190 ILE A C 1
ATOM 1581 O O . ILE A 1 190 ? -19.188 -0.55 7.812 1 98.25 190 ILE A O 1
ATOM 1585 N N . ALA A 1 191 ? -19.609 -0.956 5.629 1 98.06 191 ALA A N 1
ATOM 1586 C CA . ALA A 1 191 ? -20.797 -0.113 5.625 1 98.06 191 ALA A CA 1
ATOM 1587 C C . ALA A 1 191 ? -21.828 -0.624 6.621 1 98.06 191 ALA A C 1
ATOM 1589 O O . ALA A 1 191 ? -22.469 0.166 7.32 1 98.06 191 ALA A O 1
ATOM 1590 N N . ARG A 1 192 ? -22.016 -1.915 6.652 1 97.44 192 ARG A N 1
ATOM 1591 C CA . ARG A 1 192 ? -22.953 -2.512 7.586 1 97.44 192 ARG A CA 1
ATOM 1592 C C . ARG A 1 192 ? -22.578 -2.197 9.031 1 97.44 192 ARG A C 1
ATOM 1594 O O . ARG A 1 192 ? -23.438 -1.852 9.844 1 97.44 192 ARG A O 1
ATOM 1601 N N . ILE A 1 193 ? -21.312 -2.326 9.32 1 97.81 193 ILE A N 1
ATOM 1602 C CA . ILE A 1 193 ? -20.812 -2.043 10.664 1 97.81 193 ILE A CA 1
ATOM 1603 C C . ILE A 1 193 ? -20.984 -0.557 10.969 1 97.81 193 ILE A C 1
ATOM 1605 O O . ILE A 1 193 ? -21.422 -0.189 12.07 1 97.81 193 ILE A O 1
ATOM 1609 N N . PHE A 1 194 ? -20.625 0.298 10 1 98.06 194 PHE A N 1
ATOM 1610 C CA . PHE A 1 194 ? -20.766 1.743 10.141 1 98.06 194 PHE A CA 1
ATOM 1611 C C . PHE A 1 194 ? -22.219 2.125 10.438 1 98.06 194 PHE A C 1
ATOM 1613 O O . PHE A 1 194 ? -22.469 2.914 11.352 1 98.06 194 PHE A O 1
ATOM 1620 N N . LYS A 1 195 ? -23.125 1.524 9.719 1 97.31 195 LYS A N 1
ATOM 1621 C CA . LYS A 1 195 ? -24.547 1.76 9.914 1 97.31 195 LYS A CA 1
ATOM 1622 C C . LYS A 1 195 ? -24.984 1.368 11.32 1 97.31 195 LYS A C 1
ATOM 1624 O O . LYS A 1 195 ? -25.781 2.072 11.953 1 97.31 195 LYS A O 1
ATOM 1629 N N . GLU A 1 196 ? -24.516 0.287 11.773 1 97.19 196 GLU A N 1
ATOM 1630 C CA . GLU A 1 196 ? -24.891 -0.21 13.094 1 97.19 196 GLU A CA 1
ATOM 1631 C C . GLU A 1 196 ? -24.375 0.716 14.195 1 97.19 196 GLU A C 1
ATOM 1633 O O . GLU A 1 196 ? -25.094 0.997 15.156 1 97.19 196 GLU A O 1
ATOM 1638 N N . LYS A 1 197 ? -23.172 1.235 14.117 1 97.12 197 LYS A N 1
ATOM 1639 C CA . LYS A 1 197 ? -22.531 1.981 15.188 1 97.12 197 LYS A CA 1
ATOM 1640 C C . LYS A 1 197 ? -22.922 3.459 15.141 1 97.12 197 LYS A C 1
ATOM 1642 O O . LYS A 1 197 ? -22.984 4.125 16.172 1 97.12 197 LYS A O 1
ATOM 1647 N N . CYS A 1 198 ? -23.141 3.947 13.945 1 97.94 198 CYS A N 1
ATOM 1648 C CA . CYS A 1 198 ? -23.469 5.352 13.734 1 97.94 198 CYS A CA 1
ATOM 1649 C C . CYS A 1 198 ? -24.609 5.488 12.734 1 97.94 198 CYS A C 1
ATOM 1651 O O . CYS A 1 198 ? -24.438 6.062 11.656 1 97.94 198 CYS A O 1
ATOM 1653 N N . PRO A 1 199 ? -25.812 5.098 13.133 1 97.5 199 PRO A N 1
ATOM 1654 C CA . PRO A 1 199 ? -26.938 5.055 12.195 1 97.5 199 PRO A CA 1
ATOM 1655 C C . PRO A 1 199 ? -27.297 6.43 11.641 1 97.5 199 PRO A C 1
ATOM 1657 O O . PRO A 1 199 ? -27.609 6.559 10.453 1 97.5 199 PRO A O 1
ATOM 1660 N N . TRP A 1 200 ? -27.234 7.496 12.445 1 97.38 200 TRP A N 1
ATOM 1661 C CA . TRP A 1 200 ? -27.594 8.828 11.969 1 97.38 200 TRP A CA 1
ATOM 1662 C C . TRP A 1 200 ? -26.578 9.328 10.945 1 97.38 200 TRP A C 1
ATOM 1664 O O . TRP A 1 200 ? -26.953 9.844 9.891 1 97.38 200 TRP A O 1
ATOM 1674 N N . THR A 1 201 ? -25.359 9.141 11.273 1 97.81 201 THR A N 1
ATOM 1675 C CA . THR A 1 201 ? -24.281 9.562 10.383 1 97.81 201 THR A CA 1
ATOM 1676 C C . THR A 1 201 ? -24.328 8.797 9.062 1 97.81 201 THR A C 1
ATOM 1678 O O . THR A 1 201 ? -24.203 9.383 7.988 1 97.81 201 THR A O 1
ATOM 1681 N N . PHE A 1 202 ? -24.516 7.512 9.148 1 98 202 PHE A N 1
ATOM 1682 C CA . PHE A 1 202 ? -24.578 6.664 7.965 1 98 202 PHE A CA 1
ATOM 1683 C C . PHE A 1 202 ? -25.719 7.082 7.055 1 98 202 PHE A C 1
ATOM 1685 O O . PHE A 1 202 ? -25.547 7.18 5.836 1 98 202 PHE A O 1
ATOM 1692 N N . GLU A 1 203 ? -26.891 7.305 7.664 1 96.94 203 GLU A N 1
ATOM 1693 C CA . GLU A 1 203 ? -28.062 7.707 6.891 1 96.94 203 GLU A CA 1
ATOM 1694 C C . GLU A 1 203 ? -27.828 9.039 6.191 1 96.94 203 GLU A C 1
ATOM 1696 O O . GLU A 1 203 ? -28.172 9.203 5.02 1 96.94 203 GLU A O 1
ATOM 1701 N N . ALA A 1 204 ? -27.297 10 6.914 1 97.38 204 ALA A N 1
ATOM 1702 C CA . ALA A 1 204 ? -27 11.305 6.328 1 97.38 204 ALA A CA 1
ATOM 1703 C C . ALA A 1 204 ? -25.969 11.172 5.211 1 97.38 204 ALA A C 1
ATOM 1705 O O . ALA A 1 204 ? -26.094 11.812 4.16 1 97.38 204 ALA A O 1
ATOM 1706 N N . PHE A 1 205 ? -24.969 10.344 5.449 1 97.81 205 PHE A N 1
ATOM 1707 C CA . PHE A 1 205 ? -23.953 10.062 4.449 1 97.81 205 PHE A CA 1
ATOM 1708 C C . PHE A 1 205 ? -24.578 9.516 3.172 1 97.81 205 PHE A C 1
ATOM 1710 O O . PHE A 1 205 ? -24.312 10.023 2.08 1 97.81 205 PHE A O 1
ATOM 1717 N N . LEU A 1 206 ? -25.375 8.555 3.311 1 97 206 LEU A N 1
ATOM 1718 C CA . LEU A 1 206 ? -26.016 7.91 2.16 1 97 206 LEU A CA 1
ATOM 1719 C C . LEU A 1 206 ? -26.859 8.906 1.382 1 97 206 LEU A C 1
ATOM 1721 O O . LEU A 1 206 ? -26.891 8.883 0.149 1 97 206 LEU A O 1
ATOM 1725 N N . LYS A 1 207 ? -27.453 9.773 2.096 1 95.81 207 LYS A N 1
ATOM 1726 C CA . LYS A 1 207 ? -28.406 10.695 1.489 1 95.81 207 LYS A CA 1
ATOM 1727 C C . LYS A 1 207 ? -27.703 11.867 0.812 1 95.81 207 LYS A C 1
ATOM 1729 O O . LYS A 1 207 ? -28.094 12.297 -0.272 1 95.81 207 LYS A O 1
ATOM 1734 N N . TYR A 1 208 ? -26.609 12.352 1.342 1 96.25 208 TYR A N 1
ATOM 1735 C CA . TYR A 1 208 ? -26.141 13.664 0.908 1 96.25 208 TYR A CA 1
ATOM 1736 C C . TYR A 1 208 ? -24.719 13.586 0.369 1 96.25 208 TYR A C 1
ATOM 1738 O O . TYR A 1 208 ? -24.281 14.461 -0.376 1 96.25 208 TYR A O 1
ATOM 1746 N N . ALA A 1 209 ? -24.016 12.539 0.778 1 95.69 209 ALA A N 1
ATOM 1747 C CA . ALA A 1 209 ? -22.594 12.633 0.505 1 95.69 209 ALA A CA 1
ATOM 1748 C C . ALA A 1 209 ? -22.094 11.398 -0.246 1 95.69 209 ALA A C 1
ATOM 1750 O O . ALA A 1 209 ? -21 11.414 -0.811 1 95.69 209 ALA A O 1
ATOM 1751 N N . TYR A 1 210 ? -22.812 10.312 -0.247 1 96.31 210 TYR A N 1
ATOM 1752 C CA . TYR A 1 210 ? -22.406 9.086 -0.916 1 96.31 210 TYR A CA 1
ATOM 1753 C C . TYR A 1 210 ? -22.391 9.266 -2.43 1 96.31 210 TYR A C 1
ATOM 1755 O O . TYR A 1 210 ? -23.375 9.734 -3.014 1 96.31 210 TYR A O 1
ATOM 1763 N N . LYS A 1 211 ? -21.312 8.922 -3.072 1 95 211 LYS A N 1
ATOM 1764 C CA . LYS A 1 211 ? -21.125 9.141 -4.504 1 95 211 LYS A CA 1
ATOM 1765 C C . LYS A 1 211 ? -21.094 7.812 -5.262 1 95 211 LYS A C 1
ATOM 1767 O O . LYS A 1 211 ? -21.078 7.797 -6.496 1 95 211 LYS A O 1
ATOM 1772 N N . GLY A 1 212 ? -21.016 6.672 -4.48 1 93.69 212 GLY A N 1
ATOM 1773 C CA . GLY A 1 212 ? -21.016 5.367 -5.125 1 93.69 212 GLY A CA 1
ATOM 1774 C C . GLY A 1 212 ? -22.391 4.898 -5.535 1 93.69 212 GLY A C 1
ATOM 1775 O O . GLY A 1 212 ? -23.344 5.688 -5.566 1 93.69 212 GLY A O 1
ATOM 1776 N N . ASP A 1 213 ? -22.531 3.611 -5.977 1 94.44 213 ASP A N 1
ATOM 1777 C CA . ASP A 1 213 ? -23.812 3.168 -6.504 1 94.44 213 ASP A CA 1
ATOM 1778 C C . ASP A 1 213 ? -24.25 1.853 -5.859 1 94.44 213 ASP A C 1
ATOM 1780 O O . ASP A 1 213 ? -25.406 1.427 -6.016 1 94.44 213 ASP A O 1
ATOM 1784 N N . ILE A 1 214 ? -23.438 1.312 -5.051 1 93.94 214 ILE A N 1
ATOM 1785 C CA . ILE A 1 214 ? -23.719 -0.045 -4.602 1 93.94 214 ILE A CA 1
ATOM 1786 C C . ILE A 1 214 ? -24.531 0.002 -3.311 1 93.94 214 ILE A C 1
ATOM 1788 O O . ILE A 1 214 ? -25.422 -0.823 -3.102 1 93.94 214 ILE A O 1
ATOM 1792 N N . LEU A 1 215 ? -24.297 0.985 -2.484 1 92.94 215 LEU A N 1
ATOM 1793 C CA . LEU A 1 215 ? -24.938 1.032 -1.174 1 92.94 215 LEU A CA 1
ATOM 1794 C C . LEU A 1 215 ? -26.406 1.41 -1.302 1 92.94 215 LEU A C 1
ATOM 1796 O O . LEU A 1 215 ? -27.203 1.108 -0.414 1 92.94 215 LEU A O 1
ATOM 1800 N N . LYS A 1 216 ? -26.719 2.045 -2.301 1 85 216 LYS A N 1
ATOM 1801 C CA . LYS A 1 216 ? -28.109 2.43 -2.525 1 85 216 LYS A CA 1
ATOM 1802 C C . LYS A 1 216 ? -28.938 1.255 -3.051 1 85 216 LYS A C 1
ATOM 1804 O O . LYS A 1 216 ? -30.156 1.203 -2.857 1 85 216 LYS A O 1
ATOM 1809 N N . GLU A 1 217 ? -28.188 0.354 -3.721 1 76 217 GLU A N 1
ATOM 1810 C CA . GLU A 1 217 ? -28.859 -0.792 -4.328 1 76 217 GLU A CA 1
ATOM 1811 C C . GLU A 1 217 ? -29 -1.938 -3.33 1 76 217 GLU A C 1
ATOM 1813 O O . GLU A 1 217 ? -30 -2.674 -3.363 1 76 217 GLU A O 1
ATOM 1818 N N . VAL A 1 218 ? -27.938 -2.115 -2.562 1 66.94 218 VAL A N 1
ATOM 1819 C CA . VAL A 1 218 ? -27.906 -3.256 -1.652 1 66.94 218 VAL A CA 1
ATOM 1820 C C . VAL A 1 218 ? -28.516 -2.859 -0.308 1 66.94 218 VAL A C 1
ATOM 1822 O O . VAL A 1 218 ? -28.281 -1.754 0.186 1 66.94 218 VAL A O 1
ATOM 1825 N N . GLN A 1 219 ? -29.812 -3.01 -0.139 1 62.03 219 GLN A N 1
ATOM 1826 C CA . GLN A 1 219 ? -30.406 -2.723 1.163 1 62.03 219 GLN A CA 1
ATOM 1827 C C . GLN A 1 219 ? -29.469 -3.115 2.297 1 62.03 219 GLN A C 1
ATOM 1829 O O . GLN A 1 219 ? -29.391 -4.289 2.666 1 62.03 219 GLN A O 1
ATOM 1834 N N . VAL A 1 220 ? -28.391 -2.393 2.471 1 59.69 220 VAL A N 1
ATOM 1835 C CA . VAL A 1 220 ? -27.531 -2.67 3.615 1 59.69 220 VAL A CA 1
ATOM 1836 C C . VAL A 1 220 ? -28.281 -2.379 4.91 1 59.69 220 VAL A C 1
ATOM 1838 O O . VAL A 1 220 ? -29.078 -1.438 4.977 1 59.69 220 VAL A O 1
ATOM 1841 N N . MET B 1 1 ? 17.25 13.047 -13.898 1 90.81 1 MET B N 1
ATOM 1842 C CA . MET B 1 1 ? 18.203 12.039 -13.438 1 90.81 1 MET B CA 1
ATOM 1843 C C . MET B 1 1 ? 17.5 10.695 -13.219 1 90.81 1 MET B C 1
ATOM 1845 O O . MET B 1 1 ? 16.5 10.625 -12.508 1 90.81 1 MET B O 1
ATOM 1849 N N . LYS B 1 2 ? 17.891 9.672 -13.938 1 96.38 2 LYS B N 1
ATOM 1850 C CA . LYS B 1 2 ? 17.328 8.328 -13.828 1 96.38 2 LYS B CA 1
ATOM 1851 C C . LYS B 1 2 ? 18.391 7.328 -13.375 1 96.38 2 LYS B C 1
ATOM 1853 O O . LYS B 1 2 ? 19.516 7.344 -13.875 1 96.38 2 LYS B O 1
ATOM 1858 N N . ILE B 1 3 ? 18.047 6.531 -12.344 1 98.06 3 ILE B N 1
ATOM 1859 C CA . ILE B 1 3 ? 18.953 5.516 -11.812 1 98.06 3 ILE B CA 1
ATOM 1860 C C . ILE B 1 3 ? 18.312 4.137 -11.938 1 98.06 3 ILE B C 1
ATOM 1862 O O . ILE B 1 3 ? 17.234 3.896 -11.398 1 98.06 3 ILE B O 1
ATOM 1866 N N . ASP B 1 4 ? 18.984 3.246 -12.672 1 98.38 4 ASP B N 1
ATOM 1867 C CA . ASP B 1 4 ? 18.516 1.87 -12.773 1 98.38 4 ASP B CA 1
ATOM 1868 C C . ASP B 1 4 ? 18.781 1.101 -11.484 1 98.38 4 ASP B C 1
ATOM 1870 O O . ASP B 1 4 ? 19.828 1.273 -10.852 1 98.38 4 ASP B O 1
ATOM 1874 N N . ILE B 1 5 ? 17.812 0.378 -11.055 1 97.75 5 ILE B N 1
ATOM 1875 C CA . ILE B 1 5 ? 17.875 -0.325 -9.773 1 97.75 5 ILE B CA 1
ATOM 1876 C C . ILE B 1 5 ? 17.438 -1.776 -9.961 1 97.75 5 ILE B C 1
ATOM 1878 O O . ILE B 1 5 ? 16.484 -2.053 -10.688 1 97.75 5 ILE B O 1
ATOM 1882 N N . LEU B 1 6 ? 18.062 -2.695 -9.234 1 97.31 6 LEU B N 1
ATOM 1883 C CA . LEU B 1 6 ? 17.766 -4.117 -9.352 1 97.31 6 LEU B CA 1
ATOM 1884 C C . LEU B 1 6 ? 17.938 -4.598 -10.789 1 97.31 6 LEU B C 1
ATOM 1886 O O . LEU B 1 6 ? 18.844 -4.164 -11.492 1 97.31 6 LEU B O 1
ATOM 1890 N N . ASP B 1 7 ? 17.219 -5.59 -11.242 1 97.62 7 ASP B N 1
ATOM 1891 C CA . ASP B 1 7 ? 17.438 -6.152 -12.57 1 97.62 7 ASP B CA 1
ATOM 1892 C C . ASP B 1 7 ? 16.672 -5.355 -13.633 1 97.62 7 ASP B C 1
ATOM 1894 O O . ASP B 1 7 ? 17.109 -5.266 -14.781 1 97.62 7 ASP B O 1
ATOM 1898 N N . LYS B 1 8 ? 15.508 -4.699 -13.281 1 97.75 8 LYS B N 1
ATOM 1899 C CA . LYS B 1 8 ? 14.719 -4.012 -14.297 1 97.75 8 LYS B CA 1
ATOM 1900 C C . LYS B 1 8 ? 14.125 -2.717 -13.742 1 97.75 8 LYS B C 1
ATOM 1902 O O . LYS B 1 8 ? 13.445 -1.983 -14.469 1 97.75 8 LYS B O 1
ATOM 1907 N N . GLY B 1 9 ? 14.273 -2.432 -12.438 1 98.38 9 GLY B N 1
ATOM 1908 C CA . GLY B 1 9 ? 13.656 -1.273 -11.805 1 98.38 9 GLY B CA 1
ATOM 1909 C C . GLY B 1 9 ? 14.438 0.009 -12.023 1 98.38 9 GLY B C 1
ATOM 1910 O O . GLY B 1 9 ? 15.531 -0.012 -12.594 1 98.38 9 GLY B O 1
ATOM 1911 N N . PHE B 1 10 ? 13.773 1.128 -11.578 1 98.62 10 PHE B N 1
ATOM 1912 C CA . PHE B 1 10 ? 14.469 2.406 -11.641 1 98.62 10 PHE B CA 1
ATOM 1913 C C . PHE B 1 10 ? 13.781 3.439 -10.758 1 98.62 10 PHE B C 1
ATOM 1915 O O . PHE B 1 10 ? 12.648 3.234 -10.312 1 98.62 10 PHE B O 1
ATOM 1922 N N . VAL B 1 11 ? 14.492 4.5 -10.477 1 98.56 11 VAL B N 1
ATOM 1923 C CA . VAL B 1 11 ? 13.953 5.746 -9.938 1 98.56 11 VAL B CA 1
ATOM 1924 C C . VAL B 1 11 ? 14.383 6.918 -10.82 1 98.56 11 VAL B C 1
ATOM 1926 O O . VAL B 1 11 ? 15.547 7.02 -11.203 1 98.56 11 VAL B O 1
ATOM 1929 N N . GLU B 1 12 ? 13.414 7.66 -11.156 1 98.19 12 GLU B N 1
ATOM 1930 C CA . GLU B 1 12 ? 13.664 8.836 -11.984 1 98.19 12 GLU B CA 1
ATOM 1931 C C . GLU B 1 12 ? 13.102 10.102 -11.336 1 98.19 12 GLU B C 1
ATOM 1933 O O . GLU B 1 12 ? 11.914 10.156 -11 1 98.19 12 GLU B O 1
ATOM 1938 N N . LEU B 1 13 ? 13.938 11.094 -11.141 1 98.06 13 LEU B N 1
ATOM 1939 C CA . LEU B 1 13 ? 13.43 12.391 -10.711 1 98.06 13 LEU B CA 1
ATOM 1940 C C . LEU B 1 13 ? 12.695 13.102 -11.844 1 98.06 13 LEU B C 1
ATOM 1942 O O . LEU B 1 13 ? 13.305 13.438 -12.867 1 98.06 13 LEU B O 1
ATOM 1946 N N . VAL B 1 14 ? 11.453 13.273 -11.719 1 96.94 14 VAL B N 1
ATOM 1947 C CA . VAL B 1 14 ? 10.609 13.883 -12.742 1 96.94 14 VAL B CA 1
ATOM 1948 C C . VAL B 1 14 ? 10.609 15.406 -12.57 1 96.94 14 VAL B C 1
ATOM 1950 O O . VAL B 1 14 ? 10.68 16.141 -13.555 1 96.94 14 VAL B O 1
ATOM 1953 N N . ASP B 1 15 ? 10.445 15.797 -11.297 1 94.69 15 ASP B N 1
ATOM 1954 C CA . ASP B 1 15 ? 10.344 17.219 -11 1 94.69 15 ASP B CA 1
ATOM 1955 C C . ASP B 1 15 ? 10.75 17.5 -9.555 1 94.69 15 ASP B C 1
ATOM 1957 O O . ASP B 1 15 ? 10.75 16.609 -8.711 1 94.69 15 ASP B O 1
ATOM 1961 N N . VAL B 1 16 ? 11.234 18.703 -9.336 1 96.44 16 VAL B N 1
ATOM 1962 C CA . VAL B 1 16 ? 11.555 19.156 -7.988 1 96.44 16 VAL B CA 1
ATOM 1963 C C . VAL B 1 16 ? 11.172 20.625 -7.832 1 96.44 16 VAL B C 1
ATOM 1965 O O . VAL B 1 16 ? 11.391 21.422 -8.742 1 96.44 16 VAL B O 1
ATOM 1968 N N . MET B 1 17 ? 10.406 20.938 -6.793 1 94.69 17 MET B N 1
ATOM 1969 C CA . MET B 1 17 ? 10.094 22.312 -6.426 1 94.69 17 MET B CA 1
ATOM 1970 C C . MET B 1 17 ? 10.883 22.734 -5.195 1 94.69 17 MET B C 1
ATOM 1972 O O . MET B 1 17 ? 10.742 22.156 -4.121 1 94.69 17 MET B O 1
ATOM 1976 N N . GLY B 1 18 ? 11.812 23.719 -5.422 1 94.44 18 GLY B N 1
ATOM 1977 C CA . GLY B 1 18 ? 12.594 24.234 -4.309 1 94.44 18 GLY B CA 1
ATOM 1978 C C . GLY B 1 18 ? 13.984 23.641 -4.238 1 94.44 18 GLY B C 1
ATOM 1979 O O . GLY B 1 18 ? 14.406 22.906 -5.141 1 94.44 18 GLY B O 1
ATOM 1980 N N . ASN B 1 19 ? 14.672 24.109 -3.301 1 95.75 19 ASN B N 1
ATOM 1981 C CA . ASN B 1 19 ? 16.031 23.703 -2.967 1 95.75 19 ASN B CA 1
ATOM 1982 C C . ASN B 1 19 ? 16.391 24.062 -1.531 1 95.75 19 ASN B C 1
ATOM 1984 O O . ASN B 1 19 ? 15.516 24.375 -0.723 1 95.75 19 ASN B O 1
ATOM 1988 N N . ASP B 1 20 ? 17.672 24 -1.237 1 96.12 20 ASP B N 1
ATOM 1989 C CA . ASP B 1 20 ? 18.109 24.312 0.115 1 96.12 20 ASP B CA 1
ATOM 1990 C C . ASP B 1 20 ? 17.641 25.703 0.544 1 96.12 20 ASP B C 1
ATOM 1992 O O . ASP B 1 20 ? 17.234 25.891 1.691 1 96.12 20 ASP B O 1
ATOM 1996 N N . LEU B 1 21 ? 17.625 26.562 -0.316 1 93.5 21 LEU B N 1
ATOM 1997 C CA . LEU B 1 21 ? 17.281 27.938 0.015 1 93.5 21 LEU B CA 1
ATOM 1998 C C . LEU B 1 21 ? 15.789 28.078 0.287 1 93.5 21 LEU B C 1
ATOM 2000 O O . LEU B 1 21 ? 15.359 29.031 0.944 1 93.5 21 LEU B O 1
ATOM 2004 N N . SER B 1 22 ? 14.992 27.172 -0.297 1 93.25 22 SER B N 1
ATOM 2005 C CA . SER B 1 22 ? 13.562 27.172 -0.015 1 93.25 22 SER B CA 1
ATOM 2006 C C . SER B 1 22 ? 13.289 26.953 1.47 1 93.25 22 SER B C 1
ATOM 2008 O O . SER B 1 22 ? 12.391 27.578 2.043 1 93.25 22 SER B O 1
ATOM 2010 N N . ALA B 1 23 ? 14.078 26.094 2.088 1 93.25 23 ALA B N 1
ATOM 2011 C CA . ALA B 1 23 ? 13.945 25.859 3.523 1 93.25 23 ALA B CA 1
ATOM 2012 C C . ALA B 1 23 ? 14.359 27.094 4.32 1 93.25 23 ALA B C 1
ATOM 2014 O O . ALA B 1 23 ? 13.719 27.453 5.312 1 93.25 23 ALA B O 1
ATOM 2015 N N . VAL B 1 24 ? 15.406 27.719 3.871 1 92.56 24 VAL B N 1
ATOM 2016 C CA . VAL B 1 24 ? 15.914 28.906 4.535 1 92.56 24 VAL B CA 1
ATOM 2017 C C . VAL B 1 24 ? 14.859 30.016 4.492 1 92.56 24 VAL B C 1
ATOM 2019 O O . VAL B 1 24 ? 14.562 30.641 5.516 1 92.56 24 VAL B O 1
ATOM 2022 N N . ARG B 1 25 ? 14.336 30.234 3.326 1 90.31 25 ARG B N 1
ATOM 2023 C CA . ARG B 1 25 ? 13.32 31.266 3.146 1 90.31 25 ARG B CA 1
ATOM 2024 C C . ARG B 1 25 ? 12.109 31 4.027 1 90.31 25 ARG B C 1
ATOM 2026 O O . ARG B 1 25 ? 11.562 31.906 4.648 1 90.31 25 ARG B O 1
ATOM 2033 N N . ALA B 1 26 ? 11.711 29.766 4.078 1 89.5 26 ALA B N 1
ATOM 2034 C CA . ALA B 1 26 ? 10.555 29.391 4.891 1 89.5 26 ALA B CA 1
ATOM 2035 C C . ALA B 1 26 ? 10.828 29.625 6.375 1 89.5 26 ALA B C 1
ATOM 2037 O O . ALA B 1 26 ? 9.945 30.078 7.105 1 89.5 26 ALA B O 1
ATOM 2038 N N . ALA B 1 27 ? 12.016 29.328 6.77 1 87.81 27 ALA B N 1
ATOM 2039 C CA . ALA B 1 27 ? 12.383 29.484 8.172 1 87.81 27 ALA B CA 1
ATOM 2040 C C . ALA B 1 27 ? 12.461 30.953 8.562 1 87.81 27 ALA B C 1
ATOM 2042 O O . ALA B 1 27 ? 12.164 31.312 9.703 1 87.81 27 ALA B O 1
ATOM 2043 N N . ARG B 1 28 ? 12.828 31.734 7.676 1 86.31 28 ARG B N 1
ATOM 2044 C CA . ARG B 1 28 ? 13.055 33.156 7.984 1 86.31 28 ARG B CA 1
ATOM 2045 C C . ARG B 1 28 ? 11.766 33.938 7.875 1 86.31 28 ARG B C 1
ATOM 2047 O O . ARG B 1 28 ? 11.727 35.125 8.25 1 86.31 28 ARG B O 1
ATOM 2054 N N . VAL B 1 29 ? 10.789 33.375 7.254 1 75.19 29 VAL B N 1
ATOM 2055 C CA . VAL B 1 29 ? 9.508 34.094 7.211 1 75.19 29 VAL B CA 1
ATOM 2056 C C . VAL B 1 29 ? 9.086 34.5 8.625 1 75.19 29 VAL B C 1
ATOM 2058 O O . VAL B 1 29 ? 8.516 35.562 8.828 1 75.19 29 VAL B O 1
ATOM 2061 N N . SER B 1 30 ? 9.461 33.625 9.492 1 61 30 SER B N 1
ATOM 2062 C CA . SER B 1 30 ? 9.125 33.906 10.891 1 61 30 SER B CA 1
ATOM 2063 C C . SER B 1 30 ? 9.844 35.125 11.406 1 61 30 SER B C 1
ATOM 2065 O O . SER B 1 30 ? 9.406 35.75 12.383 1 61 30 SER B O 1
ATOM 2067 N N . PHE B 1 31 ? 10.875 35.438 10.719 1 58.88 31 PHE B N 1
ATOM 2068 C CA . PHE B 1 31 ? 11.656 36.562 11.219 1 58.88 31 PHE B CA 1
ATOM 2069 C C . PHE B 1 31 ? 11.617 37.719 10.25 1 58.88 31 PHE B C 1
ATOM 2071 O O . PHE B 1 31 ? 12.297 38.719 10.453 1 58.88 31 PHE B O 1
ATOM 2078 N N . ASP B 1 32 ? 10.672 37.656 9.289 1 60.59 32 ASP B N 1
ATOM 2079 C CA . ASP B 1 32 ? 10.562 38.719 8.273 1 60.59 32 ASP B CA 1
ATOM 2080 C C . ASP B 1 32 ? 11.93 39.062 7.684 1 60.59 32 ASP B C 1
ATOM 2082 O O . ASP B 1 32 ? 12.273 40.219 7.531 1 60.59 32 ASP B O 1
ATOM 2086 N N . MET B 1 33 ? 12.812 38.062 7.742 1 58 33 MET B N 1
ATOM 2087 C CA . MET B 1 33 ? 14.156 38.281 7.23 1 58 33 MET B CA 1
ATOM 2088 C C . MET B 1 33 ? 14.359 37.594 5.887 1 58 33 MET B C 1
ATOM 2090 O O . MET B 1 33 ? 13.734 36.562 5.617 1 58 33 MET B O 1
ATOM 2094 N N . GLY B 1 34 ? 14.977 38.25 4.844 1 60.44 34 GLY B N 1
ATOM 2095 C CA . GLY B 1 34 ? 15.336 37.688 3.557 1 60.44 34 GLY B CA 1
ATOM 2096 C C . GLY B 1 34 ? 16.578 36.812 3.615 1 60.44 34 GLY B C 1
ATOM 2097 O O . GLY B 1 34 ? 17.078 36.5 4.699 1 60.44 34 GLY B O 1
ATOM 2098 N N . LEU B 1 35 ? 17.031 36.219 2.482 1 65.94 35 LEU B N 1
ATOM 2099 C CA . LEU B 1 35 ? 18.25 35.438 2.342 1 65.94 35 LEU B CA 1
ATOM 2100 C C . LEU B 1 35 ? 19.469 36.281 2.732 1 65.94 35 LEU B C 1
ATOM 2102 O O . LEU B 1 35 ? 19.484 37.5 2.529 1 65.94 35 LEU B O 1
ATOM 2106 N N . LYS B 1 36 ? 20.25 35.594 3.545 1 74.81 36 LYS B N 1
ATOM 2107 C CA . LYS B 1 36 ? 21.516 36.25 3.871 1 74.81 36 LYS B CA 1
ATOM 2108 C C . LYS B 1 36 ? 22.656 35.688 3.031 1 74.81 36 LYS B C 1
ATOM 2110 O O . LYS B 1 36 ? 22.469 35.344 1.858 1 74.81 36 LYS B O 1
ATOM 2115 N N . ASP B 1 37 ? 23.875 35.5 3.492 1 79.31 37 ASP B N 1
ATOM 2116 C CA . ASP B 1 37 ? 24.969 34.906 2.723 1 79.31 37 ASP B CA 1
ATOM 2117 C C . ASP B 1 37 ? 24.984 33.406 2.873 1 79.31 37 ASP B C 1
ATOM 2119 O O . ASP B 1 37 ? 24.266 32.844 3.703 1 79.31 37 ASP B O 1
ATOM 2123 N N . GLU B 1 38 ? 25.688 32.781 2.025 1 86.88 38 GLU B N 1
ATOM 2124 C CA . GLU B 1 38 ? 25.719 31.344 1.919 1 86.88 38 GLU B CA 1
ATOM 2125 C C . GLU B 1 38 ? 26.062 30.688 3.258 1 86.88 38 GLU B C 1
ATOM 2127 O O . GLU B 1 38 ? 25.453 29.688 3.646 1 86.88 38 GLU B O 1
ATOM 2132 N N . GLU B 1 39 ? 27.047 31.172 3.9 1 89.56 39 GLU B N 1
ATOM 2133 C CA . GLU B 1 39 ? 27.5 30.609 5.168 1 89.56 39 GLU B CA 1
ATOM 2134 C C . GLU B 1 39 ? 26.391 30.656 6.219 1 89.56 39 GLU B C 1
ATOM 2136 O O . GLU B 1 39 ? 26.141 29.672 6.91 1 89.56 39 GLU B O 1
ATOM 2141 N N . ARG B 1 40 ? 25.734 31.75 6.328 1 89.88 40 ARG B N 1
ATOM 2142 C CA . ARG B 1 40 ? 24.656 31.922 7.312 1 89.88 40 ARG B CA 1
ATOM 2143 C C . ARG B 1 40 ? 23.453 31.062 6.965 1 89.88 40 ARG B C 1
ATOM 2145 O O . ARG B 1 40 ? 22.797 30.516 7.852 1 89.88 40 ARG B O 1
ATOM 2152 N N . ASP B 1 41 ? 23.172 31.047 5.695 1 91.69 41 ASP B N 1
ATOM 2153 C CA . ASP B 1 41 ? 22.047 30.25 5.254 1 91.69 41 ASP B CA 1
ATOM 2154 C C . ASP B 1 41 ? 22.297 28.766 5.504 1 91.69 41 ASP B C 1
ATOM 2156 O O . ASP B 1 41 ? 21.391 28.047 5.953 1 91.69 41 ASP B O 1
ATOM 2160 N N . ARG B 1 42 ? 23.5 28.359 5.215 1 94.44 42 ARG B N 1
ATOM 2161 C CA . ARG B 1 42 ? 23.875 26.969 5.484 1 94.44 42 ARG B CA 1
ATOM 2162 C C . ARG B 1 42 ? 23.812 26.656 6.977 1 94.44 42 ARG B C 1
ATOM 2164 O O . ARG B 1 42 ? 23.344 25.594 7.383 1 94.44 42 ARG B O 1
ATOM 2171 N N . HIS B 1 43 ? 24.266 27.531 7.746 1 94.69 43 HIS B N 1
ATOM 2172 C CA . HIS B 1 43 ? 24.234 27.375 9.195 1 94.69 43 HIS B CA 1
ATOM 2173 C C . HIS B 1 43 ? 22.812 27.281 9.719 1 94.69 43 HIS B C 1
ATOM 2175 O O . HIS B 1 43 ? 22.531 26.547 10.664 1 94.69 43 HIS B O 1
ATOM 2181 N N . LEU B 1 44 ? 21.969 28.062 9.125 1 93.62 44 LEU B N 1
ATOM 2182 C CA . LEU B 1 44 ? 20.562 28 9.531 1 93.62 44 LEU B CA 1
ATOM 2183 C C . LEU B 1 44 ? 19.984 26.625 9.281 1 93.62 44 LEU B C 1
ATOM 2185 O O . LEU B 1 44 ? 19.266 26.078 10.125 1 93.62 44 LEU B O 1
ATOM 2189 N N . ILE B 1 45 ? 20.266 26.031 8.148 1 95.81 45 ILE B N 1
ATOM 2190 C CA . ILE B 1 45 ? 19.797 24.688 7.809 1 95.81 45 ILE B CA 1
ATOM 2191 C C . ILE B 1 45 ? 20.281 23.703 8.859 1 95.81 45 ILE B C 1
ATOM 2193 O O . ILE B 1 45 ? 19.5 22.875 9.352 1 95.81 45 ILE B O 1
ATOM 2197 N N . GLU B 1 46 ? 21.516 23.797 9.211 1 96.19 46 GLU B N 1
ATOM 2198 C CA . GLU B 1 46 ? 22.094 22.922 10.227 1 96.19 46 GLU B CA 1
ATOM 2199 C C . GLU B 1 46 ? 21.406 23.125 11.578 1 96.19 46 GLU B C 1
ATOM 2201 O O . GLU B 1 46 ? 21.094 22.141 12.266 1 96.19 46 GLU B O 1
ATOM 2206 N N . TYR B 1 47 ? 21.203 24.328 11.883 1 95.19 47 TYR B N 1
ATOM 2207 C CA . TYR B 1 47 ? 20.547 24.656 13.141 1 95.19 47 TYR B CA 1
ATOM 2208 C C . TYR B 1 47 ? 19.156 24.062 13.203 1 95.19 47 TYR B C 1
ATOM 2210 O O . TYR B 1 47 ? 18.781 23.438 14.203 1 95.19 47 TYR B O 1
ATOM 2218 N N . LEU B 1 48 ? 18.422 24.312 12.125 1 94.62 48 LEU B N 1
ATOM 2219 C CA . LEU B 1 48 ? 17.047 23.797 12.055 1 94.62 48 LEU B CA 1
ATOM 2220 C C . LEU B 1 48 ? 17.016 22.297 12.234 1 94.62 48 LEU B C 1
ATOM 2222 O O . LEU B 1 48 ? 16.234 21.766 13.031 1 94.62 48 LEU B O 1
ATOM 2226 N N . MET B 1 49 ? 17.844 21.547 11.539 1 96.19 49 MET B N 1
ATOM 2227 C CA . MET B 1 49 ? 17.891 20.094 11.602 1 96.19 49 MET B CA 1
ATOM 2228 C C . MET B 1 49 ? 18.328 19.609 12.984 1 96.19 49 MET B C 1
ATOM 2230 O O . MET B 1 49 ? 17.703 18.719 13.555 1 96.19 49 MET B O 1
ATOM 2234 N N . LYS B 1 50 ? 19.312 20.203 13.555 1 95.88 50 LYS B N 1
ATOM 2235 C CA . LYS B 1 50 ? 19.891 19.844 14.852 1 95.88 50 LYS B CA 1
ATOM 2236 C C . LYS B 1 50 ? 18.844 19.984 15.961 1 95.88 50 LYS B C 1
ATOM 2238 O O . LYS B 1 50 ? 18.828 19.188 16.891 1 95.88 50 LYS B O 1
ATOM 2243 N N . HIS B 1 51 ? 18.047 20.906 15.859 1 94.56 51 HIS B N 1
ATOM 2244 C CA . HIS B 1 51 ? 17.109 21.219 16.938 1 94.56 51 HIS B CA 1
ATOM 2245 C C . HIS B 1 51 ? 15.719 20.703 16.625 1 94.56 51 HIS B C 1
ATOM 2247 O O . HIS B 1 51 ? 14.758 21.016 17.328 1 94.56 51 HIS B O 1
ATOM 2253 N N . GLY B 1 52 ? 15.539 20.031 15.547 1 93.81 52 GLY B N 1
ATOM 2254 C CA . GLY B 1 52 ? 14.305 19.344 15.234 1 93.81 52 GLY B CA 1
ATOM 2255 C C . GLY B 1 52 ? 13.242 20.234 14.625 1 93.81 52 GLY B C 1
ATOM 2256 O O . GLY B 1 52 ? 12.055 19.922 14.664 1 93.81 52 GLY B O 1
ATOM 2257 N N . HIS B 1 53 ? 13.602 21.391 14.211 1 90.88 53 HIS B N 1
ATOM 2258 C CA . HIS B 1 53 ? 12.695 22.266 13.492 1 90.88 53 HIS B CA 1
ATOM 2259 C C . HIS B 1 53 ? 12.594 21.875 12.023 1 90.88 53 HIS B C 1
ATOM 2261 O O . HIS B 1 53 ? 13.242 22.484 11.172 1 90.88 53 HIS B O 1
ATOM 2267 N N . GLU B 1 54 ? 11.727 20.953 11.68 1 93.44 54 GLU B N 1
ATOM 2268 C CA . GLU B 1 54 ? 11.82 20.312 10.375 1 93.44 54 GLU B CA 1
ATOM 2269 C C . GLU B 1 54 ? 10.727 20.812 9.438 1 93.44 54 GLU B C 1
ATOM 2271 O O . GLU B 1 54 ? 10.75 20.516 8.234 1 93.44 54 GLU B O 1
ATOM 2276 N N . THR B 1 55 ? 9.766 21.672 9.883 1 93.44 55 THR B N 1
ATOM 2277 C CA . THR B 1 55 ? 8.617 22.078 9.078 1 93.44 55 THR B CA 1
ATOM 2278 C C . THR B 1 55 ? 9.07 22.906 7.883 1 93.44 55 THR B C 1
ATOM 2280 O O . THR B 1 55 ? 8.469 22.828 6.805 1 93.44 55 THR B O 1
ATOM 2283 N N . PRO B 1 56 ? 10.18 23.688 7.977 1 92.75 56 PRO B N 1
ATOM 2284 C CA . PRO B 1 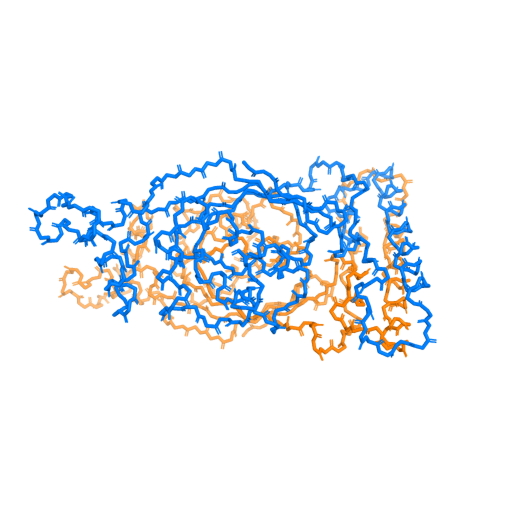56 ? 10.625 24.453 6.816 1 92.75 56 PRO B CA 1
ATOM 2285 C C . PRO B 1 56 ? 11.008 23.578 5.629 1 92.75 56 PRO B C 1
ATOM 2287 O O . PRO B 1 56 ? 10.867 24 4.477 1 92.75 56 PRO B O 1
ATOM 2290 N N . PHE B 1 57 ? 11.422 22.359 5.879 1 96.5 57 PHE B N 1
ATOM 2291 C CA . PHE B 1 57 ? 11.898 21.469 4.82 1 96.5 57 PHE B CA 1
ATOM 2292 C C . PHE B 1 57 ? 10.727 20.938 4.008 1 96.5 57 PHE B C 1
ATOM 2294 O O . PHE B 1 57 ? 10.914 20.375 2.922 1 96.5 57 PHE B O 1
ATOM 2301 N N . GLU B 1 58 ? 9.5 21.094 4.484 1 96.31 58 GLU B N 1
ATOM 2302 C CA . GLU B 1 58 ? 8.305 20.641 3.781 1 96.31 58 GLU B CA 1
ATOM 2303 C C . GLU B 1 58 ? 8.062 21.469 2.521 1 96.31 58 GLU B C 1
ATOM 2305 O O . GLU B 1 58 ? 7.27 21.078 1.661 1 96.31 58 GLU B O 1
ATOM 2310 N N . HIS B 1 59 ? 8.773 22.578 2.432 1 94.06 59 HIS B N 1
ATOM 2311 C CA . HIS B 1 59 ? 8.609 23.469 1.286 1 94.06 59 HIS B CA 1
ATOM 2312 C C . HIS B 1 59 ? 9.539 23.078 0.146 1 94.06 59 HIS B C 1
ATOM 2314 O O . HIS B 1 59 ? 9.656 23.797 -0.842 1 94.06 59 HIS B O 1
ATOM 2320 N N . ILE B 1 60 ? 10.234 21.984 0.224 1 96.12 60 ILE B N 1
ATOM 2321 C CA . ILE B 1 60 ? 10.938 21.297 -0.846 1 96.12 60 ILE B CA 1
ATOM 2322 C C . ILE B 1 60 ? 10.18 20.031 -1.229 1 96.12 60 ILE B C 1
ATOM 2324 O O . ILE B 1 60 ? 9.938 19.156 -0.384 1 96.12 60 ILE B O 1
ATOM 2328 N N . VAL B 1 61 ? 9.789 19.891 -2.504 1 96.94 61 VAL B N 1
ATOM 2329 C CA . VAL B 1 61 ? 8.938 18.781 -2.904 1 96.94 61 VAL B CA 1
ATOM 2330 C C . VAL B 1 61 ? 9.531 18.078 -4.125 1 96.94 61 VAL B C 1
ATOM 2332 O O . VAL B 1 61 ? 10 18.734 -5.055 1 96.94 61 VAL B O 1
ATOM 2335 N N . PHE B 1 62 ? 9.578 16.812 -4.055 1 97.94 62 PHE B N 1
ATOM 2336 C CA . PHE B 1 62 ? 10.109 15.992 -5.137 1 97.94 62 PHE B CA 1
ATOM 2337 C C . PHE B 1 62 ? 9.008 15.148 -5.766 1 97.94 62 PHE B C 1
ATOM 2339 O O . PHE B 1 62 ? 8.109 14.664 -5.066 1 97.94 62 PHE B O 1
ATOM 2346 N N . THR B 1 63 ? 9.016 14.938 -7.07 1 97.19 63 THR B N 1
ATOM 2347 C CA . THR B 1 63 ? 8.227 13.922 -7.766 1 97.19 63 THR B CA 1
ATOM 2348 C C . THR B 1 63 ? 9.133 12.922 -8.469 1 97.19 63 THR B C 1
ATOM 2350 O O . THR B 1 63 ? 10.008 13.305 -9.25 1 97.19 63 THR B O 1
ATOM 2353 N N . PHE B 1 64 ? 8.922 11.703 -8.117 1 98.38 64 PHE B N 1
ATOM 2354 C CA . PHE B 1 64 ? 9.695 10.625 -8.719 1 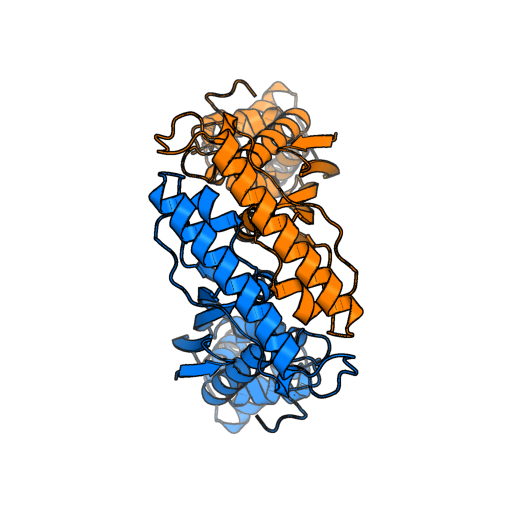98.38 64 PHE B CA 1
ATOM 2355 C C . PHE B 1 64 ? 8.805 9.711 -9.555 1 98.38 64 PHE B C 1
ATOM 2357 O O . PHE B 1 64 ? 7.625 9.531 -9.242 1 98.38 64 PHE B O 1
ATOM 2364 N N . HIS B 1 65 ? 9.305 9.234 -10.672 1 98.06 65 HIS B N 1
ATOM 2365 C CA . HIS B 1 65 ? 8.773 8.07 -11.375 1 98.06 65 HIS B CA 1
ATOM 2366 C C . HIS B 1 65 ? 9.539 6.805 -10.984 1 98.06 65 HIS B C 1
ATOM 2368 O O . HIS B 1 65 ? 10.766 6.746 -11.125 1 98.06 65 HIS B O 1
ATOM 2374 N N . VAL B 1 66 ? 8.812 5.832 -10.461 1 98.44 66 VAL B N 1
ATOM 2375 C CA . VAL B 1 66 ? 9.477 4.668 -9.883 1 98.44 66 VAL B CA 1
ATOM 2376 C C . VAL B 1 66 ? 8.938 3.391 -10.531 1 98.44 66 VAL B C 1
ATOM 2378 O O . VAL B 1 66 ? 7.73 3.248 -10.727 1 98.44 66 VAL B O 1
ATOM 2381 N N . LYS B 1 67 ? 9.797 2.537 -10.984 1 98.31 67 LYS B N 1
ATOM 2382 C CA . LYS B 1 67 ? 9.492 1.153 -11.336 1 98.31 67 LYS B CA 1
ATOM 2383 C C . LYS B 1 67 ? 10.055 0.186 -10.305 1 98.31 67 LYS B C 1
ATOM 2385 O O . LYS B 1 67 ? 11.273 0.108 -10.125 1 98.31 67 LYS B O 1
ATOM 2390 N N . ALA B 1 68 ? 9.227 -0.543 -9.562 1 98.56 68 ALA B N 1
ATOM 2391 C CA . ALA B 1 68 ? 9.641 -1.436 -8.484 1 98.56 68 ALA B CA 1
ATOM 2392 C C . ALA B 1 68 ? 8.734 -2.662 -8.406 1 98.56 68 ALA B C 1
ATOM 2394 O O . ALA B 1 68 ? 7.586 -2.623 -8.859 1 98.56 68 ALA B O 1
ATOM 2395 N N . PRO B 1 69 ? 9.328 -3.799 -7.922 1 98.31 69 PRO B N 1
ATOM 2396 C CA . PRO B 1 69 ? 8.445 -4.945 -7.699 1 98.31 69 PRO B CA 1
ATOM 2397 C C . PRO B 1 69 ? 7.32 -4.637 -6.711 1 98.31 69 PRO B C 1
ATOM 2399 O O . PRO B 1 69 ? 7.477 -3.781 -5.836 1 98.31 69 PRO B O 1
ATOM 2402 N N . ILE B 1 70 ? 6.23 -5.355 -6.82 1 97.5 70 ILE B N 1
ATOM 2403 C CA . ILE B 1 70 ? 5.035 -5.121 -6.02 1 97.5 70 ILE B CA 1
ATOM 2404 C C . ILE B 1 70 ? 5.371 -5.277 -4.535 1 97.5 70 ILE B C 1
ATOM 2406 O O . ILE B 1 70 ? 4.895 -4.508 -3.701 1 97.5 70 ILE B O 1
ATOM 2410 N N . PHE B 1 71 ? 6.199 -6.281 -4.18 1 96.94 71 PHE B N 1
ATOM 2411 C CA . PHE B 1 71 ? 6.5 -6.48 -2.766 1 96.94 71 PHE B CA 1
ATOM 2412 C C . PHE B 1 71 ? 7.27 -5.293 -2.201 1 96.94 71 PHE B C 1
ATOM 2414 O O . PHE B 1 71 ? 7.188 -5.008 -1.004 1 96.94 71 PHE B O 1
ATOM 2421 N N . VAL B 1 72 ? 8.047 -4.559 -3.006 1 98 72 VAL B N 1
ATOM 2422 C CA . VAL B 1 72 ? 8.727 -3.33 -2.604 1 98 72 VAL B CA 1
ATOM 2423 C C . VAL B 1 72 ? 7.715 -2.189 -2.512 1 98 72 VAL B C 1
ATOM 2425 O O . VAL B 1 72 ? 7.719 -1.424 -1.545 1 98 72 VAL B O 1
ATOM 2428 N N . ALA B 1 73 ? 6.855 -2.129 -3.555 1 96.94 73 ALA B N 1
ATOM 2429 C CA . ALA B 1 73 ? 5.836 -1.082 -3.592 1 96.94 73 ALA B CA 1
ATOM 2430 C C . ALA B 1 73 ? 4.938 -1.15 -2.361 1 96.94 73 ALA B C 1
ATOM 2432 O O . ALA B 1 73 ? 4.512 -0.117 -1.838 1 96.94 73 ALA B O 1
ATOM 2433 N N . ARG B 1 74 ? 4.609 -2.312 -1.924 1 95.31 74 ARG B N 1
ATOM 2434 C CA . ARG B 1 74 ? 3.758 -2.482 -0.75 1 95.31 74 ARG B CA 1
ATOM 2435 C C . ARG B 1 74 ? 4.402 -1.868 0.488 1 95.31 74 ARG B C 1
ATOM 2437 O O . ARG B 1 74 ? 3.711 -1.312 1.344 1 95.31 74 ARG B O 1
ATOM 2444 N N . GLN B 1 75 ? 5.723 -1.998 0.637 1 95.12 75 GLN B N 1
ATOM 2445 C CA . GLN B 1 75 ? 6.445 -1.35 1.725 1 95.12 75 GLN B CA 1
ATOM 2446 C C . GLN B 1 75 ? 6.48 0.164 1.536 1 95.12 75 GLN B C 1
ATOM 2448 O O . GLN B 1 75 ? 6.297 0.918 2.494 1 95.12 75 GLN B O 1
ATOM 2453 N N . TRP B 1 76 ? 6.645 0.543 0.314 1 96.62 76 TRP B N 1
ATOM 2454 C CA . TRP B 1 76 ? 6.766 1.949 -0.056 1 96.62 76 TRP B CA 1
ATOM 2455 C C . TRP B 1 76 ? 5.484 2.711 0.264 1 96.62 76 TRP B C 1
ATOM 2457 O O . TRP B 1 76 ? 5.531 3.801 0.839 1 96.62 76 TRP B O 1
ATOM 2467 N N . PHE B 1 77 ? 4.395 2.066 0.019 1 94.25 77 PHE B N 1
ATOM 2468 C CA . PHE B 1 77 ? 3.1 2.727 0.137 1 94.25 77 PHE B CA 1
ATOM 2469 C C . PHE B 1 77 ? 2.672 2.824 1.596 1 94.25 77 PHE B C 1
ATOM 2471 O O . PHE B 1 77 ? 1.655 3.447 1.911 1 94.25 77 PHE B O 1
ATOM 2478 N N . ARG B 1 78 ? 3.471 2.285 2.486 1 92.56 78 ARG B N 1
ATOM 2479 C CA . ARG B 1 78 ? 3.211 2.461 3.91 1 92.56 78 ARG B CA 1
ATOM 2480 C C . ARG B 1 78 ? 3.586 3.867 4.367 1 92.56 78 ARG B C 1
ATOM 2482 O O . ARG B 1 78 ? 3.227 4.285 5.469 1 92.56 78 ARG B O 1
ATOM 2489 N N . HIS B 1 79 ? 4.336 4.547 3.6 1 94 79 HIS B N 1
ATOM 2490 C CA . HIS B 1 79 ? 4.648 5.945 3.867 1 94 79 HIS B CA 1
ATOM 2491 C C . HIS B 1 79 ? 3.539 6.863 3.359 1 94 79 HIS B C 1
ATOM 2493 O O . HIS B 1 79 ? 3.447 7.125 2.158 1 94 79 HIS B O 1
ATOM 2499 N N . ARG B 1 80 ? 2.736 7.434 4.254 1 89.5 80 ARG B N 1
ATOM 2500 C CA . ARG B 1 80 ? 1.407 7.938 3.92 1 89.5 80 ARG B CA 1
ATOM 2501 C C . ARG B 1 80 ? 1.444 9.438 3.631 1 89.5 80 ARG B C 1
ATOM 2503 O O . ARG B 1 80 ? 0.534 9.969 2.996 1 89.5 80 ARG B O 1
ATOM 2510 N N . ILE B 1 81 ? 2.467 10.078 4.23 1 87.56 81 ILE B N 1
ATOM 2511 C CA . ILE B 1 81 ? 2.527 11.508 3.967 1 87.56 81 ILE B CA 1
ATOM 2512 C C . ILE B 1 81 ? 3.213 11.758 2.625 1 87.56 81 ILE B C 1
ATOM 2514 O O . ILE B 1 81 ? 4.371 12.18 2.58 1 87.56 81 ILE B O 1
ATOM 2518 N N . ALA B 1 82 ? 2.57 11.438 1.536 1 92.12 82 ALA B N 1
ATOM 2519 C CA . ALA B 1 82 ? 3 11.523 0.143 1 92.12 82 ALA B CA 1
ATOM 2520 C C . ALA B 1 82 ? 1.826 11.305 -0.807 1 92.12 82 ALA B C 1
ATOM 2522 O O . ALA B 1 82 ? 0.715 10.992 -0.368 1 92.12 82 ALA B O 1
ATOM 2523 N N . SER B 1 83 ? 2.08 11.57 -2.039 1 86.56 83 SER B N 1
ATOM 2524 C CA . SER B 1 83 ? 1.092 11.305 -3.08 1 86.56 83 SER B CA 1
ATOM 2525 C C . SER B 1 83 ? 1.564 10.195 -4.016 1 86.56 83 SER B C 1
ATOM 2527 O O . SER B 1 83 ? 2.742 10.141 -4.383 1 86.56 83 SER B O 1
ATOM 2529 N N . TYR B 1 84 ? 0.66 9.344 -4.305 1 90.44 84 TYR B N 1
ATOM 2530 C CA . TYR B 1 84 ? 0.963 8.211 -5.172 1 90.44 84 TYR B CA 1
ATOM 2531 C C . TYR B 1 84 ? -0.039 8.117 -6.316 1 90.44 84 TYR B C 1
ATOM 2533 O O . TYR B 1 84 ? -1.241 8.305 -6.113 1 90.44 84 TYR B O 1
ATOM 2541 N N . ASN B 1 85 ? 0.397 7.891 -7.562 1 87.5 85 ASN B N 1
ATOM 2542 C CA . ASN B 1 85 ? -0.385 7.422 -8.703 1 87.5 85 ASN B CA 1
ATOM 2543 C C . ASN B 1 85 ? 0.248 6.195 -9.352 1 87.5 85 ASN B C 1
ATOM 2545 O O . ASN B 1 85 ? 1.352 6.277 -9.891 1 87.5 85 ASN B O 1
ATOM 2549 N N . GLU B 1 86 ? -0.423 5.094 -9.227 1 90.19 86 GLU B N 1
ATOM 2550 C CA . GLU B 1 86 ? 0.154 3.822 -9.648 1 90.19 86 GLU B CA 1
ATOM 2551 C C . GLU B 1 86 ? -0.511 3.312 -10.922 1 90.19 86 GLU B C 1
ATOM 2553 O O . GLU B 1 86 ? -1.689 3.58 -11.164 1 90.19 86 GLU B O 1
ATOM 2558 N N . LEU B 1 87 ? 0.343 2.621 -11.727 1 81.25 87 LEU B N 1
ATOM 2559 C CA . LEU B 1 87 ? -0.164 1.9 -12.891 1 81.25 87 LEU B CA 1
ATOM 2560 C C . LEU B 1 87 ? -1.284 0.947 -12.492 1 81.25 87 LEU B C 1
ATOM 2562 O O . LEU B 1 87 ? -1.173 0.234 -11.492 1 81.25 87 LEU B O 1
ATOM 2566 N N . SER B 1 88 ? -2.408 1.089 -13.281 1 73.69 88 SER B N 1
ATOM 2567 C CA . SER B 1 88 ? -3.535 0.208 -13 1 73.69 88 SER B CA 1
ATOM 2568 C C . SER B 1 88 ? -3.479 -1.056 -13.852 1 73.69 88 SER B C 1
ATOM 2570 O O . SER B 1 88 ? -3.557 -0.987 -15.078 1 73.69 88 SER B O 1
ATOM 2572 N N . GLY B 1 89 ? -3.207 -2.186 -13.281 1 72.81 89 GLY B N 1
ATOM 2573 C CA . GLY B 1 89 ? -3.176 -3.467 -13.969 1 72.81 89 GLY B CA 1
ATOM 2574 C C . GLY B 1 89 ? -4.555 -4.078 -14.156 1 72.81 89 GLY B C 1
ATOM 2575 O O . GLY B 1 89 ? -4.68 -5.184 -14.68 1 72.81 89 GLY B O 1
ATOM 2576 N N . ARG B 1 90 ? -5.602 -3.395 -13.773 1 77.12 90 ARG B N 1
ATOM 2577 C CA . ARG B 1 90 ? -6.957 -3.916 -13.891 1 77.12 90 ARG B CA 1
ATOM 2578 C C . ARG B 1 90 ? -7.449 -3.852 -15.328 1 77.12 90 ARG B C 1
ATOM 2580 O O . ARG B 1 90 ? -8.258 -4.68 -15.75 1 77.12 90 ARG B O 1
ATOM 2587 N N . TYR B 1 91 ? -6.883 -2.896 -16.125 1 73.38 91 TYR B N 1
ATOM 2588 C CA . TYR B 1 91 ? -7.52 -2.607 -17.406 1 73.38 91 TYR B CA 1
ATOM 2589 C C . TYR B 1 91 ? -6.574 -2.898 -18.562 1 73.38 91 TYR B C 1
ATOM 2591 O O . TYR B 1 91 ? -6.988 -2.896 -19.734 1 73.38 91 TYR B O 1
ATOM 2599 N N . SER B 1 92 ? -5.379 -3.162 -18.172 1 78.94 92 SER B N 1
ATOM 2600 C CA . SER B 1 92 ? -4.418 -3.439 -19.234 1 78.94 92 SER B CA 1
ATOM 2601 C C . SER B 1 92 ? -3.674 -4.746 -18.984 1 78.94 92 SER B C 1
ATOM 2603 O O . SER B 1 92 ? -3.512 -5.16 -17.844 1 78.94 92 SER B O 1
ATOM 2605 N N . LYS B 1 93 ? -3.391 -5.414 -20.156 1 87.19 93 LYS B N 1
ATOM 2606 C CA . LYS B 1 93 ? -2.562 -6.613 -20.062 1 87.19 93 LYS B CA 1
ATOM 2607 C C . LYS B 1 93 ? -1.192 -6.289 -19.469 1 87.19 93 LYS B C 1
ATOM 2609 O O . LYS B 1 93 ? -0.553 -5.316 -19.875 1 87.19 93 LYS B O 1
ATOM 2614 N N . LEU B 1 94 ? -0.893 -7.086 -18.5 1 92.56 94 LEU B N 1
ATOM 2615 C CA . LEU B 1 94 ? 0.389 -6.871 -17.844 1 92.56 94 LEU B CA 1
ATOM 2616 C C . LEU B 1 94 ? 1.519 -7.547 -18.609 1 92.56 94 LEU B C 1
ATOM 2618 O O . LEU B 1 94 ? 1.358 -8.664 -19.094 1 92.56 94 LEU B O 1
ATOM 2622 N N . SER B 1 95 ? 2.588 -6.809 -18.75 1 92.88 95 SER B N 1
ATOM 2623 C CA . SER B 1 95 ? 3.752 -7.34 -19.438 1 92.88 95 SER B CA 1
ATOM 2624 C C . SER B 1 95 ? 4.566 -8.266 -18.547 1 92.88 95 SER B C 1
ATOM 2626 O O . SER B 1 95 ? 4.391 -8.258 -17.328 1 92.88 95 SER B O 1
ATOM 2628 N N . TYR B 1 96 ? 5.379 -9.094 -19.234 1 95.94 96 TYR B N 1
ATOM 2629 C CA . TYR B 1 96 ? 6.293 -9.984 -18.516 1 95.94 96 TYR B CA 1
ATOM 2630 C C . TYR B 1 96 ? 7.449 -9.203 -17.906 1 95.94 96 TYR B C 1
ATOM 2632 O O . TYR B 1 96 ? 8.555 -9.188 -18.453 1 95.94 96 TYR B O 1
ATOM 2640 N N . GLU B 1 97 ? 7.254 -8.562 -16.797 1 96.5 97 GLU B N 1
ATOM 2641 C CA . GLU B 1 97 ? 8.266 -7.812 -16.047 1 96.5 97 GLU B CA 1
ATOM 2642 C C . GLU B 1 97 ? 8.297 -8.234 -14.586 1 96.5 97 GLU B C 1
ATOM 2644 O O . GLU B 1 97 ? 7.516 -7.734 -13.773 1 96.5 97 GLU B O 1
ATOM 2649 N N . PHE B 1 98 ? 9.25 -9.102 -14.297 1 98.5 98 PHE B N 1
ATOM 2650 C CA . PHE B 1 98 ? 9.359 -9.656 -12.953 1 98.5 98 PHE B CA 1
ATOM 2651 C C . PHE B 1 98 ? 10.773 -9.5 -12.414 1 98.5 98 PHE B C 1
ATOM 2653 O O . PHE B 1 98 ? 11.742 -9.609 -13.164 1 98.5 98 PHE B O 1
ATOM 2660 N N . TYR B 1 99 ? 10.883 -9.188 -11.18 1 98.69 99 TYR B N 1
ATOM 2661 C CA . TYR B 1 99 ? 12.172 -9.156 -10.492 1 98.69 99 TYR B CA 1
ATOM 2662 C C . TYR B 1 99 ? 12.703 -10.562 -10.266 1 98.69 99 TYR B C 1
ATOM 2664 O O . TYR B 1 99 ? 12.023 -11.398 -9.672 1 98.69 99 TYR B O 1
ATOM 2672 N N . ILE B 1 100 ? 13.812 -10.828 -10.742 1 98.25 100 ILE B N 1
ATOM 2673 C CA . ILE B 1 100 ? 14.547 -12.062 -10.484 1 98.25 100 ILE B CA 1
ATOM 2674 C C . ILE B 1 100 ? 15.836 -11.75 -9.742 1 98.25 100 ILE B C 1
ATOM 2676 O O . ILE B 1 100 ? 16.766 -11.156 -10.312 1 98.25 100 ILE B O 1
ATOM 2680 N N . PRO B 1 101 ? 15.867 -12.156 -8.406 1 97.44 101 PRO B N 1
ATOM 2681 C CA . PRO B 1 101 ? 17.109 -11.883 -7.68 1 97.44 101 PRO B CA 1
ATOM 2682 C C . PRO B 1 101 ? 18.328 -12.547 -8.312 1 97.44 101 PRO B C 1
ATOM 2684 O O . PRO B 1 101 ? 18.25 -13.688 -8.766 1 97.44 101 PRO B O 1
ATOM 2687 N N . SER B 1 102 ? 19.422 -11.773 -8.406 1 96.06 102 SER B N 1
ATOM 2688 C CA . SER B 1 102 ? 20.672 -12.359 -8.875 1 96.06 102 SER B CA 1
ATOM 2689 C C . SER B 1 102 ? 21.25 -13.328 -7.844 1 96.06 102 SER B C 1
ATOM 2691 O O . SER B 1 102 ? 20.922 -13.242 -6.66 1 96.06 102 SER B O 1
ATOM 2693 N N . PRO B 1 103 ? 22.094 -14.227 -8.352 1 95.25 103 PRO B N 1
ATOM 2694 C CA . PRO B 1 103 ? 22.766 -15.102 -7.391 1 95.25 103 PRO B CA 1
ATOM 2695 C C . PRO B 1 103 ? 23.516 -14.328 -6.312 1 95.25 103 PRO B C 1
ATOM 2697 O O . PRO B 1 103 ? 23.578 -14.766 -5.164 1 95.25 103 PRO B O 1
ATOM 2700 N N . GLU B 1 104 ? 23.984 -13.164 -6.574 1 94.56 104 GLU B N 1
ATOM 2701 C CA . GLU B 1 104 ? 24.75 -12.336 -5.641 1 94.56 104 GLU B CA 1
ATOM 2702 C C . GLU B 1 104 ? 23.859 -11.875 -4.48 1 94.56 104 GLU B C 1
ATOM 2704 O O . GLU B 1 104 ? 24.359 -11.633 -3.379 1 94.56 104 GLU B O 1
ATOM 2709 N N . ARG B 1 105 ? 22.562 -11.75 -4.723 1 95.5 105 ARG B N 1
ATOM 2710 C CA . ARG B 1 105 ? 21.625 -11.344 -3.693 1 95.5 105 ARG B CA 1
ATOM 2711 C C . ARG B 1 105 ? 21.609 -12.344 -2.541 1 95.5 105 ARG B C 1
ATOM 2713 O O . ARG B 1 105 ? 21.297 -11.984 -1.404 1 95.5 105 ARG B O 1
ATOM 2720 N N . LEU B 1 106 ? 22.016 -13.531 -2.844 1 94.56 106 LEU B N 1
ATOM 2721 C CA . LEU B 1 106 ? 21.922 -14.609 -1.863 1 94.56 106 LEU B CA 1
ATOM 2722 C C . LEU B 1 106 ? 23.281 -14.859 -1.211 1 94.56 106 LEU B C 1
ATOM 2724 O O . LEU B 1 106 ? 23.422 -15.789 -0.409 1 94.56 106 LEU B O 1
ATOM 2728 N N . GLU B 1 107 ? 24.188 -13.945 -1.594 1 90.25 107 GLU B N 1
ATOM 2729 C CA . GLU B 1 107 ? 25.5 -14.07 -0.975 1 90.25 107 GLU B CA 1
ATOM 2730 C C . GLU B 1 107 ? 25.422 -13.836 0.531 1 90.25 107 GLU B C 1
ATOM 2732 O O . GLU B 1 107 ? 24.781 -12.883 0.983 1 90.25 107 GLU B O 1
ATOM 2737 N N . GLY B 1 108 ? 25.953 -14.625 1.322 1 88.25 108 GLY B N 1
ATOM 2738 C CA . GLY B 1 108 ? 25.953 -14.461 2.768 1 88.25 108 GLY B CA 1
ATOM 2739 C C . GLY B 1 108 ? 24.953 -15.344 3.469 1 88.25 108 GLY B C 1
ATOM 2740 O O . GLY B 1 108 ? 24.953 -15.461 4.695 1 88.25 108 GLY B O 1
ATOM 2741 N N . TYR B 1 109 ? 24.047 -15.844 2.621 1 91.56 109 TYR B N 1
ATOM 2742 C CA . TYR B 1 109 ? 23.094 -16.781 3.199 1 91.56 109 TYR B CA 1
ATOM 2743 C C . TYR B 1 109 ? 23.547 -18.219 2.988 1 91.56 109 TYR B C 1
ATOM 2745 O O . TYR B 1 109 ? 24.219 -18.531 1.999 1 91.56 109 TYR B O 1
ATOM 2753 N N . LYS B 1 110 ? 23.328 -19.094 3.977 1 91.62 110 LYS B N 1
ATOM 2754 C CA . LYS B 1 110 ? 23.703 -20.5 3.902 1 91.62 110 LYS B CA 1
ATOM 2755 C C . LYS B 1 110 ? 22.594 -21.328 3.258 1 91.62 110 LYS B C 1
ATOM 2757 O O . LYS B 1 110 ? 21.734 -21.875 3.953 1 91.62 110 LYS B O 1
ATOM 2762 N N . THR B 1 111 ? 22.562 -21.422 1.952 1 94.62 111 THR B N 1
ATOM 2763 C CA . THR B 1 111 ? 21.562 -22.203 1.226 1 94.62 111 THR B CA 1
ATOM 2764 C C . THR B 1 111 ? 22.078 -23.609 0.938 1 94.62 111 THR B C 1
ATOM 2766 O O . THR B 1 111 ? 23.281 -23.812 0.734 1 94.62 111 THR B O 1
ATOM 2769 N N . THR B 1 112 ? 21.219 -24.594 0.972 1 96.75 112 THR B N 1
ATOM 2770 C CA . THR B 1 112 ? 21.578 -25.969 0.691 1 96.75 112 THR B CA 1
ATOM 2771 C C . THR B 1 112 ? 21.609 -26.234 -0.813 1 96.75 112 THR B C 1
ATOM 2773 O O . THR B 1 112 ? 22.078 -27.281 -1.259 1 96.75 112 THR B O 1
ATOM 2776 N N . ILE B 1 113 ? 21.094 -25.359 -1.62 1 95.62 113 ILE B N 1
ATOM 2777 C CA . ILE B 1 113 ? 21.188 -25.406 -3.074 1 95.62 113 ILE B CA 1
ATOM 2778 C C . ILE B 1 113 ? 21.938 -24.188 -3.592 1 95.62 113 ILE B C 1
ATOM 2780 O O . ILE B 1 113 ? 21.969 -23.141 -2.932 1 95.62 113 ILE B O 1
ATOM 2784 N N . PRO B 1 114 ? 22.609 -24.375 -4.723 1 95.81 114 PRO B N 1
ATOM 2785 C CA . PRO B 1 114 ? 23.344 -23.25 -5.277 1 95.81 114 PRO B CA 1
ATOM 2786 C C . PRO B 1 114 ? 22.438 -22.047 -5.57 1 95.81 114 PRO B C 1
ATOM 2788 O O . PRO B 1 114 ? 21.297 -22.219 -6 1 95.81 114 PRO B O 1
ATOM 2791 N N . PRO B 1 115 ? 22.984 -20.844 -5.348 1 95.5 115 PRO B N 1
ATOM 2792 C CA . PRO B 1 115 ? 22.188 -19.641 -5.625 1 95.5 115 PRO B CA 1
ATOM 2793 C C . PRO B 1 115 ? 21.625 -19.625 -7.039 1 95.5 115 PRO B C 1
ATOM 2795 O O . PRO B 1 115 ? 20.5 -19.125 -7.25 1 95.5 115 PRO B O 1
ATOM 2798 N N . GLU B 1 116 ? 22.328 -20.141 -7.984 1 96 116 GLU B N 1
ATOM 2799 C CA . GLU B 1 116 ? 21.844 -20.203 -9.359 1 96 116 GLU B CA 1
ATOM 2800 C C . GLU B 1 116 ? 20.578 -21.047 -9.461 1 96 116 GLU B C 1
ATOM 2802 O O . GLU B 1 116 ? 19.672 -20.734 -10.242 1 96 116 GLU B O 1
ATOM 2807 N N . ARG B 1 117 ? 20.516 -22.078 -8.742 1 96.88 117 ARG B N 1
ATOM 2808 C CA . ARG B 1 117 ? 19.328 -22.938 -8.734 1 96.88 117 ARG B CA 1
ATOM 2809 C C . ARG B 1 117 ? 18.141 -22.234 -8.094 1 96.88 117 ARG B C 1
ATOM 2811 O O . ARG B 1 117 ? 17 -22.438 -8.508 1 96.88 117 ARG B O 1
ATOM 2818 N N . VAL B 1 118 ? 18.406 -21.453 -7.039 1 97 118 VAL B N 1
ATOM 2819 C CA . VAL B 1 118 ? 17.359 -20.641 -6.43 1 97 118 VAL B CA 1
ATOM 2820 C C . VAL B 1 118 ? 16.734 -19.719 -7.473 1 97 118 VAL B C 1
ATOM 2822 O O . VAL B 1 118 ? 15.516 -19.656 -7.617 1 97 118 VAL B O 1
ATOM 2825 N N . THR B 1 119 ? 17.594 -19.031 -8.203 1 97.06 119 THR B N 1
ATOM 2826 C CA . THR B 1 119 ? 17.156 -18.125 -9.258 1 97.06 119 THR B CA 1
ATOM 2827 C C . THR B 1 119 ? 16.344 -18.859 -10.305 1 97.06 119 THR B C 1
ATOM 2829 O O . THR B 1 119 ? 15.32 -18.359 -10.781 1 97.06 119 THR B O 1
ATOM 2832 N N . GLU B 1 120 ? 16.719 -20.047 -10.641 1 97.56 120 GLU B N 1
ATOM 2833 C CA . GLU B 1 120 ? 16.016 -20.875 -11.625 1 97.56 120 GLU B CA 1
ATOM 2834 C C . GLU B 1 120 ? 14.633 -21.25 -11.125 1 97.56 120 GLU B C 1
ATOM 2836 O O . GLU B 1 120 ? 13.656 -21.188 -11.883 1 97.56 120 GLU B O 1
ATOM 2841 N N . LYS B 1 121 ? 14.562 -21.656 -9.883 1 97.81 121 LYS B N 1
ATOM 2842 C CA . LYS B 1 121 ? 13.273 -22.031 -9.297 1 97.81 121 LYS B CA 1
ATOM 2843 C C . LYS B 1 121 ? 12.305 -20.859 -9.312 1 97.81 121 LYS B C 1
ATOM 2845 O O . LYS B 1 121 ? 11.125 -21.016 -9.625 1 97.81 121 LYS B O 1
ATOM 2850 N N . ILE B 1 122 ? 12.836 -19.703 -8.969 1 98.25 122 ILE B N 1
ATOM 2851 C CA . ILE B 1 122 ? 12.016 -18.5 -8.984 1 98.25 122 ILE B CA 1
ATOM 2852 C C . ILE B 1 122 ? 11.555 -18.203 -10.414 1 98.25 122 ILE B C 1
ATOM 2854 O O . ILE B 1 122 ? 10.367 -17.953 -10.648 1 98.25 122 ILE B O 1
ATOM 2858 N N . SER B 1 123 ? 12.438 -18.281 -11.359 1 98.25 123 SER B N 1
ATOM 2859 C CA . SER B 1 123 ? 12.109 -18.031 -12.766 1 98.25 123 SER B CA 1
ATOM 2860 C C . SER B 1 123 ? 11.055 -19.016 -13.266 1 98.25 123 SER B C 1
ATOM 2862 O O . SER B 1 123 ? 10.164 -18.625 -14.031 1 98.25 123 SER B O 1
ATOM 2864 N N . GLU B 1 124 ? 11.148 -20.234 -12.867 1 98.25 124 GLU B N 1
ATOM 2865 C CA . GLU B 1 124 ? 10.211 -21.266 -13.297 1 98.25 124 GLU B CA 1
ATOM 2866 C C . GLU B 1 124 ? 8.789 -20.938 -12.844 1 98.25 124 GLU B C 1
ATOM 2868 O O . GLU B 1 124 ? 7.84 -21.062 -13.617 1 98.25 124 GLU B O 1
ATOM 2873 N N . ILE B 1 125 ? 8.688 -20.578 -11.586 1 97.94 125 ILE B N 1
ATOM 2874 C CA . ILE B 1 125 ? 7.367 -20.266 -11.055 1 97.94 125 ILE B CA 1
ATOM 2875 C C . ILE B 1 125 ? 6.82 -19 -11.734 1 97.94 125 ILE B C 1
ATOM 2877 O O . ILE B 1 125 ? 5.625 -18.922 -12.023 1 97.94 125 ILE B O 1
ATOM 2881 N N . VAL B 1 126 ? 7.656 -18.047 -11.977 1 98.31 126 VAL B N 1
ATOM 2882 C CA . VAL B 1 126 ? 7.27 -16.812 -12.672 1 98.31 126 VAL B CA 1
ATOM 2883 C C . VAL B 1 126 ? 6.734 -17.156 -14.055 1 98.31 126 VAL B C 1
ATOM 2885 O O . VAL B 1 126 ? 5.672 -16.672 -14.453 1 98.31 126 VAL B O 1
ATOM 2888 N N . ASP B 1 127 ? 7.438 -17.984 -14.766 1 98.56 127 ASP B N 1
ATOM 2889 C CA . ASP B 1 127 ? 7.047 -18.391 -16.109 1 98.56 127 ASP B CA 1
ATOM 2890 C C . ASP B 1 127 ? 5.695 -19.109 -16.109 1 98.56 127 ASP B C 1
ATOM 2892 O O . ASP B 1 127 ? 4.832 -18.828 -16.938 1 98.56 127 ASP B O 1
ATOM 2896 N N . LYS B 1 128 ? 5.57 -19.984 -15.195 1 98.5 128 LYS B N 1
ATOM 2897 C CA . LYS B 1 128 ? 4.328 -20.75 -15.102 1 98.5 128 LYS B CA 1
ATOM 2898 C C . LYS B 1 128 ? 3.152 -19.844 -14.75 1 98.5 128 LYS B C 1
ATOM 2900 O O . LYS B 1 128 ? 2.07 -19.969 -15.32 1 98.5 128 LYS B O 1
ATOM 2905 N N . ALA B 1 129 ? 3.371 -18.969 -13.789 1 98.5 129 ALA B N 1
ATOM 2906 C CA . ALA B 1 129 ? 2.322 -18.047 -13.383 1 98.5 129 ALA B CA 1
ATOM 2907 C C . ALA B 1 129 ? 1.917 -17.141 -14.531 1 98.5 129 ALA B C 1
ATOM 2909 O O . ALA B 1 129 ? 0.726 -16.906 -14.766 1 98.5 129 ALA B O 1
ATOM 2910 N N . TYR B 1 130 ? 2.91 -16.609 -15.242 1 98.56 130 TYR B N 1
ATOM 2911 C CA . TYR B 1 130 ? 2.617 -15.711 -16.344 1 98.56 130 TYR B CA 1
ATOM 2912 C C . TYR B 1 130 ? 1.89 -16.438 -17.469 1 98.56 130 TYR B C 1
ATOM 2914 O O . TYR B 1 130 ? 0.972 -15.883 -18.078 1 98.56 130 TYR B O 1
ATOM 2922 N N . ARG B 1 131 ? 2.287 -17.641 -17.781 1 98.38 131 ARG B N 1
ATOM 2923 C CA . ARG B 1 131 ? 1.587 -18.453 -18.781 1 98.38 131 ARG B CA 1
ATOM 2924 C C . ARG B 1 131 ? 0.132 -18.672 -18.375 1 98.38 131 ARG B C 1
ATOM 2926 O O . ARG B 1 131 ? -0.771 -18.547 -19.203 1 98.38 131 ARG B O 1
ATOM 2933 N N . THR B 1 132 ? -0.054 -19.031 -17.125 1 98.25 132 THR B N 1
ATOM 2934 C CA . THR B 1 132 ? -1.411 -19.219 -16.625 1 98.25 132 THR B CA 1
ATOM 2935 C C . THR B 1 132 ? -2.217 -17.922 -16.75 1 98.25 132 THR B C 1
ATOM 2937 O O . THR B 1 132 ? -3.375 -17.953 -17.172 1 98.25 132 THR B O 1
ATOM 2940 N N . TYR B 1 133 ? -1.581 -16.797 -16.422 1 98.06 133 TYR B N 1
ATOM 2941 C CA . TYR B 1 133 ? -2.195 -15.492 -16.578 1 98.06 133 TYR B CA 1
ATOM 2942 C C . TYR B 1 133 ? -2.664 -15.266 -18.016 1 98.06 133 TYR B C 1
ATOM 2944 O O . TYR B 1 133 ? -3.82 -14.906 -18.25 1 98.06 133 TYR B O 1
ATOM 2952 N N . LEU B 1 134 ? -1.81 -15.523 -18.938 1 97.88 134 LEU B N 1
ATOM 2953 C CA . LEU B 1 134 ? -2.135 -15.336 -20.344 1 97.88 134 LEU B CA 1
ATOM 2954 C C . LEU B 1 134 ? -3.273 -16.266 -20.766 1 97.88 134 LEU B C 1
ATOM 2956 O O . LEU B 1 134 ? -4.176 -15.844 -21.5 1 97.88 134 LEU B O 1
ATOM 2960 N N . GLU B 1 135 ? -3.232 -17.5 -20.328 1 97.81 135 GLU B N 1
ATOM 2961 C CA . GLU B 1 135 ? -4.285 -18.469 -20.656 1 97.81 135 GLU B CA 1
ATOM 2962 C C . GLU B 1 135 ? -5.637 -18 -20.125 1 97.81 135 GLU B C 1
ATOM 2964 O O . GLU B 1 135 ? -6.656 -18.141 -20.797 1 97.81 135 GLU B O 1
ATOM 2969 N N . LEU B 1 136 ? -5.621 -17.484 -18.922 1 97.69 136 LEU B N 1
ATOM 2970 C CA . LEU B 1 136 ? -6.859 -17 -18.328 1 97.69 136 LEU B CA 1
ATOM 2971 C C . LEU B 1 136 ? -7.43 -15.836 -19.125 1 97.69 136 LEU B C 1
ATOM 2973 O O . LEU B 1 136 ? -8.617 -15.82 -19.453 1 97.69 136 LEU B O 1
ATOM 2977 N N . ILE B 1 137 ? -6.539 -14.906 -19.438 1 96.12 137 ILE B N 1
ATOM 2978 C CA . ILE B 1 137 ? -6.973 -13.742 -20.203 1 96.12 137 ILE B CA 1
ATOM 2979 C C . ILE B 1 137 ? -7.531 -14.195 -21.562 1 96.12 137 ILE B C 1
ATOM 2981 O O . ILE B 1 137 ? -8.586 -13.734 -21.984 1 96.12 137 ILE B O 1
ATOM 2985 N N . GLU B 1 138 ? -6.859 -15.07 -22.172 1 96.56 138 GLU B N 1
ATOM 2986 C CA . GLU B 1 138 ? -7.266 -15.57 -23.484 1 96.56 138 GLU B CA 1
ATOM 2987 C C . GLU B 1 138 ? -8.602 -16.312 -23.406 1 96.56 138 GLU B C 1
ATOM 2989 O O . GLU B 1 138 ? -9.344 -16.359 -24.391 1 96.56 138 GLU B O 1
ATOM 2994 N N . SER B 1 139 ? -8.898 -16.828 -22.266 1 97.06 139 SER B N 1
ATOM 2995 C CA . SER B 1 139 ? -10.133 -17.594 -22.062 1 97.06 139 SER B CA 1
ATOM 2996 C C . SER B 1 139 ? -11.289 -16.672 -21.703 1 97.06 139 SER B C 1
ATOM 2998 O O . SER B 1 139 ? -12.383 -17.141 -21.375 1 97.06 139 SER B O 1
ATOM 3000 N N . GLY B 1 140 ? -11.047 -15.336 -21.656 1 95.5 140 GLY B N 1
ATOM 3001 C CA . GLY B 1 140 ? -12.117 -14.391 -21.422 1 95.5 140 GLY B CA 1
ATOM 3002 C C . GLY B 1 140 ? -12.273 -14.008 -19.953 1 95.5 140 GLY B C 1
ATOM 3003 O O . GLY B 1 140 ? -13.188 -13.273 -19.594 1 95.5 140 GLY B O 1
ATOM 3004 N N . VAL B 1 141 ? -11.445 -14.586 -19.062 1 96.06 141 VAL B N 1
ATOM 3005 C CA . VAL B 1 141 ? -11.461 -14.188 -17.656 1 96.06 141 VAL B CA 1
ATOM 3006 C C . VAL B 1 141 ? -11.086 -12.711 -17.531 1 96.06 141 VAL B C 1
ATOM 3008 O O . VAL B 1 141 ? -10.148 -12.242 -18.188 1 96.06 141 VAL B O 1
ATOM 3011 N N . PRO B 1 142 ? -11.914 -11.938 -16.75 1 94.69 142 PRO B N 1
ATOM 3012 C CA . PRO B 1 142 ? -11.555 -10.531 -16.594 1 94.69 142 PRO B CA 1
ATOM 3013 C C . PRO B 1 142 ? -10.133 -10.344 -16.062 1 94.69 142 PRO B C 1
ATOM 3015 O O . PRO B 1 142 ? -9.68 -11.109 -15.211 1 94.69 142 PRO B O 1
ATOM 3018 N N . ARG B 1 143 ? -9.469 -9.305 -16.469 1 94.19 143 ARG B N 1
ATOM 3019 C CA . ARG B 1 143 ? -8.07 -9.039 -16.156 1 94.19 143 ARG B CA 1
ATOM 3020 C C . ARG B 1 143 ? -7.859 -8.93 -14.648 1 94.19 143 ARG B C 1
ATOM 3022 O O . ARG B 1 143 ? -6.855 -9.422 -14.125 1 94.19 143 ARG B O 1
ATOM 3029 N N . GLU B 1 144 ? -8.812 -8.312 -13.945 1 94.44 144 GLU B N 1
ATOM 3030 C CA . GLU B 1 144 ? -8.68 -8.102 -12.5 1 94.44 144 GLU B CA 1
ATOM 3031 C C . GLU B 1 144 ? -8.703 -9.43 -11.75 1 94.44 144 GLU B C 1
ATOM 3033 O O . GLU B 1 144 ? -8.117 -9.547 -10.672 1 94.44 144 GLU B O 1
ATOM 3038 N N . VAL B 1 145 ? -9.289 -10.438 -12.359 1 95.56 145 VAL B N 1
ATOM 3039 C CA . VAL B 1 145 ? -9.305 -11.766 -11.75 1 95.56 145 VAL B CA 1
ATOM 3040 C C . VAL B 1 145 ? -8.078 -12.555 -12.203 1 95.56 145 VAL B C 1
ATOM 3042 O O . VAL B 1 145 ? -7.414 -13.211 -11.398 1 95.56 145 VAL B O 1
ATOM 3045 N N . ALA B 1 146 ? -7.715 -12.484 -13.469 1 97.12 146 ALA B N 1
ATOM 3046 C CA . ALA B 1 146 ? -6.602 -13.242 -14.039 1 97.12 146 ALA B CA 1
ATOM 3047 C C . ALA B 1 146 ? -5.285 -12.867 -13.359 1 97.12 146 ALA B C 1
ATOM 3049 O O . ALA B 1 146 ? -4.434 -13.727 -13.125 1 97.12 146 ALA B O 1
ATOM 3050 N N . ARG B 1 147 ? -5.145 -11.648 -12.984 1 97.25 147 ARG B N 1
ATOM 3051 C CA . ARG B 1 147 ? -3.855 -11.133 -12.531 1 97.25 147 ARG B CA 1
ATOM 3052 C C . ARG B 1 147 ? -3.543 -11.609 -11.117 1 97.25 147 ARG B C 1
ATOM 3054 O O . ARG B 1 147 ? -2.412 -11.469 -10.641 1 97.25 147 ARG B O 1
ATOM 3061 N N . ILE B 1 148 ? -4.516 -12.172 -10.414 1 97.75 148 ILE B N 1
ATOM 3062 C CA . ILE B 1 148 ? -4.309 -12.469 -9 1 97.75 148 ILE B CA 1
ATOM 3063 C C . ILE B 1 148 ? -3.309 -13.617 -8.859 1 97.75 148 ILE B C 1
ATOM 3065 O O . ILE B 1 148 ? -2.777 -13.859 -7.777 1 97.75 148 ILE B O 1
ATOM 3069 N N . VAL B 1 149 ? -3.012 -14.352 -9.953 1 98.25 149 VAL B N 1
ATOM 3070 C CA . VAL B 1 149 ? -2.121 -15.508 -9.914 1 98.25 149 VAL B CA 1
ATOM 3071 C C . VAL B 1 149 ? -0.673 -15.047 -10.062 1 98.25 149 VAL B C 1
ATOM 3073 O O . VAL B 1 149 ? 0.256 -15.844 -9.891 1 98.25 149 VAL B O 1
ATOM 3076 N N . LEU B 1 150 ? -0.476 -13.781 -10.453 1 98.38 150 LEU B N 1
ATOM 3077 C CA . LEU B 1 150 ? 0.877 -13.273 -10.656 1 98.38 150 LEU B CA 1
ATOM 3078 C C . LEU B 1 150 ? 1.593 -13.07 -9.328 1 98.38 150 LEU B C 1
ATOM 3080 O O . LEU B 1 150 ? 0.979 -12.648 -8.344 1 98.38 150 LEU B O 1
ATOM 3084 N N . PRO B 1 151 ? 2.863 -13.352 -9.297 1 98.62 151 PRO B N 1
ATOM 3085 C CA . PRO B 1 151 ? 3.604 -13.32 -8.031 1 98.62 151 PRO B CA 1
ATOM 3086 C C . PRO B 1 151 ? 3.963 -11.906 -7.594 1 98.62 151 PRO B C 1
ATOM 3088 O O . PRO B 1 151 ? 3.85 -10.961 -8.383 1 98.62 151 PRO B O 1
ATOM 3091 N N . LEU B 1 152 ? 4.422 -11.789 -6.383 1 98 152 LEU B N 1
ATOM 3092 C CA . LEU B 1 152 ? 4.699 -10.523 -5.715 1 98 152 LEU B CA 1
ATOM 3093 C C . LEU B 1 152 ? 5.91 -9.836 -6.336 1 98 152 LEU B C 1
ATOM 3095 O O . LEU B 1 152 ? 6.133 -8.641 -6.121 1 98 152 LEU B O 1
ATOM 3099 N N . ASN B 1 153 ? 6.715 -10.602 -7.102 1 98.56 153 ASN B N 1
ATOM 3100 C CA . ASN B 1 153 ? 7.902 -10.008 -7.703 1 98.56 153 ASN B CA 1
ATOM 3101 C C . ASN B 1 153 ? 7.59 -9.367 -9.055 1 98.56 153 ASN B C 1
ATOM 3103 O O . ASN B 1 153 ? 8.5 -9.016 -9.805 1 98.56 153 ASN B O 1
ATOM 3107 N N . LEU B 1 154 ? 6.309 -9.25 -9.375 1 98 154 LEU B N 1
ATOM 3108 C CA . LEU B 1 154 ? 5.871 -8.477 -10.539 1 98 154 LEU B CA 1
ATOM 3109 C C . LEU B 1 154 ? 6.207 -7 -10.367 1 98 154 LEU B C 1
ATOM 3111 O O . LEU B 1 154 ? 6.008 -6.434 -9.289 1 98 154 LEU B O 1
ATOM 3115 N N . TYR B 1 155 ? 6.715 -6.367 -11.453 1 97.81 155 TYR B N 1
ATOM 3116 C CA . TYR B 1 155 ? 7.02 -4.941 -11.383 1 97.81 155 TYR B CA 1
ATOM 3117 C C . TYR B 1 155 ? 5.762 -4.105 -11.57 1 97.81 155 TYR B C 1
ATOM 3119 O O . TYR B 1 155 ? 4.863 -4.488 -12.32 1 97.81 155 TYR B O 1
ATOM 3127 N N . THR B 1 156 ? 5.664 -3.094 -10.922 1 96.19 156 THR B N 1
ATOM 3128 C CA . THR B 1 156 ? 4.699 -2.02 -11.141 1 96.19 156 THR B CA 1
ATOM 3129 C C . THR B 1 156 ? 5.41 -0.682 -11.312 1 96.19 156 THR B C 1
ATOM 3131 O O . THR B 1 156 ? 6.641 -0.616 -11.273 1 96.19 156 THR B O 1
ATOM 3134 N N . ARG B 1 157 ? 4.699 0.316 -11.648 1 95.56 157 ARG B N 1
ATOM 3135 C CA . ARG B 1 157 ? 5.215 1.674 -11.789 1 95.56 157 ARG B CA 1
ATOM 3136 C C . ARG B 1 157 ? 4.289 2.682 -11.117 1 95.56 157 ARG B C 1
ATOM 3138 O O . ARG B 1 157 ?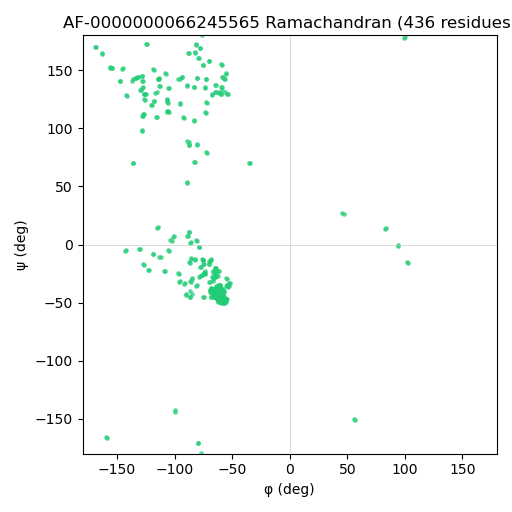 3.068 2.533 -11.148 1 95.56 157 ARG B O 1
ATOM 3145 N N . PHE B 1 158 ? 4.906 3.703 -10.516 1 94.75 158 PHE B N 1
ATOM 3146 C CA . PHE B 1 158 ? 4.098 4.73 -9.875 1 94.75 158 PHE B CA 1
ATOM 3147 C C . PHE B 1 158 ? 4.852 6.055 -9.812 1 94.75 158 PHE B C 1
ATOM 3149 O O . PHE B 1 158 ? 6.082 6.078 -9.891 1 94.75 158 PHE B O 1
ATOM 3156 N N . PHE B 1 159 ? 4.066 7.094 -9.805 1 95 159 PHE B N 1
ATOM 3157 C CA . PHE B 1 159 ? 4.598 8.406 -9.445 1 95 159 PHE B CA 1
ATOM 3158 C C . PHE B 1 159 ? 4.5 8.641 -7.941 1 95 159 PHE B C 1
ATOM 3160 O O . PHE B 1 159 ? 3.508 8.266 -7.316 1 95 159 PHE B O 1
ATOM 3167 N N . TRP B 1 160 ? 5.5 9.156 -7.371 1 96.75 160 TRP B N 1
ATOM 3168 C CA . TRP B 1 160 ? 5.621 9.43 -5.945 1 96.75 160 TRP B CA 1
ATOM 3169 C C . TRP B 1 160 ? 6.031 10.883 -5.703 1 96.75 160 TRP B C 1
ATOM 3171 O O . TRP B 1 160 ? 7.113 11.305 -6.117 1 96.75 160 TRP B O 1
ATOM 3181 N N . THR B 1 161 ? 5.129 11.695 -5.172 1 96.25 161 THR B N 1
ATOM 3182 C CA . THR B 1 161 ? 5.418 13.078 -4.797 1 96.25 161 THR B CA 1
ATOM 3183 C C . THR B 1 161 ? 5.508 13.219 -3.281 1 96.25 161 THR B C 1
ATOM 3185 O O . THR B 1 161 ? 4.578 12.852 -2.562 1 96.25 161 THR B O 1
ATOM 3188 N N . VAL B 1 162 ? 6.586 13.727 -2.824 1 97.62 162 VAL B N 1
ATOM 3189 C CA . VAL B 1 162 ? 6.879 13.734 -1.395 1 97.62 162 VAL B CA 1
ATOM 3190 C C . VAL B 1 162 ? 7.68 14.984 -1.034 1 97.62 162 VAL B C 1
ATOM 3192 O O . VAL B 1 162 ? 8.555 15.406 -1.793 1 97.62 162 VAL B O 1
ATOM 3195 N N . ASN B 1 163 ? 7.359 15.57 0.127 1 96.56 163 ASN B N 1
ATOM 3196 C CA . ASN B 1 163 ? 8.188 16.688 0.579 1 96.56 163 ASN B CA 1
ATOM 3197 C C . ASN B 1 163 ? 9.453 16.203 1.278 1 96.56 163 ASN B C 1
ATOM 3199 O O . ASN B 1 163 ? 9.539 15.031 1.662 1 96.56 163 ASN B O 1
ATOM 3203 N N . ALA B 1 164 ? 10.375 17.047 1.454 1 98 164 ALA B N 1
ATOM 3204 C CA . ALA B 1 164 ? 11.703 16.672 1.931 1 98 164 ALA B CA 1
ATOM 3205 C C . ALA B 1 164 ? 11.641 16.094 3.344 1 98 164 ALA B C 1
ATOM 3207 O O . ALA B 1 164 ? 12.406 15.195 3.691 1 98 164 ALA B O 1
ATOM 3208 N N . ARG B 1 165 ? 10.852 16.672 4.191 1 97 165 ARG B N 1
ATOM 3209 C CA . ARG B 1 165 ? 10.734 16.125 5.543 1 97 165 ARG B CA 1
ATOM 3210 C C . ARG B 1 165 ? 10.281 14.68 5.508 1 97 165 ARG B C 1
ATOM 3212 O O . ARG B 1 165 ? 10.875 13.82 6.16 1 97 165 ARG B O 1
ATOM 3219 N N . SER B 1 166 ? 9.195 14.383 4.758 1 97.81 166 SER B N 1
ATOM 3220 C CA . SER B 1 166 ? 8.688 13.023 4.605 1 97.81 166 SER B CA 1
ATOM 3221 C C . SER B 1 166 ? 9.695 12.133 3.898 1 97.81 166 SER B C 1
ATOM 3223 O O . SER B 1 166 ? 9.805 10.938 4.207 1 97.81 166 SER B O 1
ATOM 3225 N N . LEU B 1 167 ? 10.406 12.688 2.963 1 98.25 167 LEU B N 1
ATOM 3226 C CA . LEU B 1 167 ? 11.469 11.953 2.275 1 98.25 167 LEU B CA 1
ATOM 3227 C C . LEU B 1 167 ? 12.547 11.516 3.256 1 98.25 167 LEU B C 1
ATOM 3229 O O . LEU B 1 167 ? 13.016 10.375 3.199 1 98.25 167 LEU B O 1
ATOM 3233 N N . MET B 1 168 ? 12.938 12.406 4.129 1 98 168 MET B N 1
ATOM 3234 C CA . MET B 1 168 ? 13.945 12.078 5.137 1 98 168 MET B CA 1
ATOM 3235 C C . MET B 1 168 ? 13.445 10.969 6.062 1 98 168 MET B C 1
ATOM 3237 O O . MET B 1 168 ? 14.211 10.094 6.465 1 98 168 MET B O 1
ATOM 3241 N N . ASN B 1 169 ? 12.148 11.016 6.375 1 97.25 169 ASN B N 1
ATOM 3242 C CA . ASN B 1 169 ? 11.57 9.93 7.156 1 97.25 169 ASN B CA 1
ATOM 3243 C C . ASN B 1 169 ? 11.625 8.609 6.398 1 97.25 169 ASN B C 1
ATOM 3245 O O . ASN B 1 169 ? 11.922 7.566 6.984 1 97.25 169 ASN B O 1
ATOM 3249 N N . PHE B 1 170 ? 11.328 8.625 5.105 1 98.38 170 PHE B N 1
ATOM 3250 C CA . PHE B 1 170 ? 11.461 7.449 4.254 1 98.38 170 PHE B CA 1
ATOM 3251 C C . PHE B 1 170 ? 12.875 6.895 4.316 1 98.38 170 PHE B C 1
ATOM 3253 O O . PHE B 1 170 ? 13.07 5.691 4.504 1 98.38 170 PHE B O 1
ATOM 3260 N N . LEU B 1 171 ? 13.852 7.75 4.199 1 98.19 171 LEU B N 1
ATOM 3261 C CA . LEU B 1 171 ? 15.25 7.332 4.215 1 98.19 171 LEU B CA 1
ATOM 3262 C C . LEU B 1 171 ? 15.641 6.781 5.582 1 98.19 171 LEU B C 1
ATOM 3264 O O . LEU B 1 171 ? 16.406 5.828 5.672 1 98.19 171 LEU B O 1
ATOM 3268 N N . ASN B 1 172 ? 15.164 7.387 6.68 1 97.5 172 ASN B N 1
ATOM 3269 C CA . ASN B 1 172 ? 15.414 6.879 8.023 1 97.5 172 ASN B CA 1
ATOM 3270 C C . ASN B 1 172 ? 14.984 5.418 8.164 1 97.5 172 ASN B C 1
ATOM 3272 O O . ASN B 1 172 ? 15.656 4.633 8.828 1 97.5 172 ASN B O 1
ATOM 3276 N N . LEU B 1 173 ? 13.922 5.074 7.484 1 97.19 173 LEU B N 1
ATOM 3277 C CA . LEU B 1 173 ? 13.312 3.762 7.676 1 97.19 173 LEU B CA 1
ATOM 3278 C C . LEU B 1 173 ? 13.812 2.77 6.633 1 97.19 173 LEU B C 1
ATOM 3280 O O . LEU B 1 173 ? 13.922 1.573 6.91 1 97.19 173 LEU B O 1
ATOM 3284 N N . ARG B 1 174 ? 14.141 3.258 5.371 1 98 174 ARG B N 1
ATOM 3285 C CA . ARG B 1 174 ? 14.391 2.332 4.27 1 98 174 ARG B CA 1
ATOM 3286 C C . ARG B 1 174 ? 15.867 2.303 3.898 1 98 174 ARG B C 1
ATOM 3288 O O . ARG B 1 174 ? 16.328 1.376 3.227 1 98 174 ARG B O 1
ATOM 3295 N N . ALA B 1 175 ? 16.609 3.338 4.211 1 97.5 175 ALA B N 1
ATOM 3296 C CA . ALA B 1 175 ? 18.062 3.262 4.129 1 97.5 175 ALA B CA 1
ATOM 3297 C C . ALA B 1 175 ? 18.656 2.76 5.441 1 97.5 175 ALA B C 1
ATOM 3299 O O . ALA B 1 175 ? 19.516 3.418 6.031 1 97.5 175 ALA B O 1
ATOM 3300 N N . ASP B 1 176 ? 18.203 1.724 5.855 1 96 176 ASP B N 1
ATOM 3301 C CA . ASP B 1 176 ? 18.547 1.037 7.098 1 96 176 ASP B CA 1
ATOM 3302 C C . ASP B 1 176 ? 18.703 -0.465 6.871 1 96 176 ASP B C 1
ATOM 3304 O O . ASP B 1 176 ? 17.906 -1.07 6.137 1 96 176 ASP B O 1
ATOM 3308 N N . SER B 1 177 ? 19.656 -1.074 7.539 1 94.56 177 SER B N 1
ATOM 3309 C CA . SER B 1 177 ? 19.984 -2.479 7.32 1 94.56 177 SER B CA 1
ATOM 3310 C C . SER B 1 177 ? 18.828 -3.389 7.723 1 94.56 177 SER B C 1
ATOM 3312 O O . SER B 1 177 ? 18.766 -4.547 7.309 1 94.56 177 SER B O 1
ATOM 3314 N N . HIS B 1 178 ? 17.906 -2.896 8.562 1 93.19 178 HIS B N 1
ATOM 3315 C CA . HIS B 1 178 ? 16.766 -3.705 8.992 1 93.19 178 HIS B CA 1
ATOM 3316 C C . HIS B 1 178 ? 15.703 -3.783 7.902 1 93.19 178 HIS B C 1
ATOM 3318 O O . HIS B 1 178 ? 14.812 -4.633 7.961 1 93.19 178 HIS B O 1
ATOM 3324 N N . ALA B 1 179 ? 15.742 -2.846 6.949 1 94.94 179 ALA B N 1
ATOM 3325 C CA . ALA B 1 179 ? 14.805 -2.904 5.828 1 94.94 179 ALA B CA 1
ATOM 3326 C C . ALA B 1 179 ? 15.203 -3.994 4.836 1 94.94 179 ALA B C 1
ATOM 3328 O O . ALA B 1 179 ? 16.359 -4.43 4.816 1 94.94 179 ALA B O 1
ATOM 3329 N N . GLN B 1 180 ? 14.25 -4.504 4.109 1 96 180 GLN B N 1
ATOM 3330 C CA . GLN B 1 180 ? 14.539 -5.484 3.068 1 96 180 GLN B CA 1
ATOM 3331 C C . GLN B 1 180 ? 15.539 -4.93 2.053 1 96 180 GLN B C 1
ATOM 3333 O O . GLN B 1 180 ? 15.445 -3.768 1.654 1 96 180 GLN B O 1
ATOM 3338 N N . TRP B 1 181 ? 16.391 -5.75 1.607 1 96.44 181 TRP B N 1
ATOM 3339 C CA . TRP B 1 181 ? 17.547 -5.328 0.804 1 96.44 181 TRP B CA 1
ATOM 3340 C C . TRP B 1 181 ? 17.078 -4.598 -0.454 1 96.44 181 TRP B C 1
ATOM 3342 O O . TRP B 1 181 ? 17.656 -3.574 -0.831 1 96.44 181 TRP B O 1
ATOM 3352 N N . GLU B 1 182 ? 16.062 -5.066 -1.082 1 98.06 182 GLU B N 1
ATOM 3353 C CA . GLU B 1 182 ? 15.617 -4.488 -2.35 1 98.06 182 GLU B CA 1
ATOM 3354 C C . GLU B 1 182 ? 15.164 -3.041 -2.17 1 98.06 182 GLU B C 1
ATOM 3356 O O . GLU B 1 182 ? 15.492 -2.18 -2.99 1 98.06 182 GLU B O 1
ATOM 3361 N N . ILE B 1 183 ? 14.414 -2.75 -1.123 1 98.19 183 ILE B N 1
ATOM 3362 C CA . ILE B 1 183 ? 13.953 -1.375 -0.955 1 98.19 183 ILE B CA 1
ATOM 3363 C C . ILE B 1 183 ? 15.109 -0.497 -0.483 1 98.19 183 ILE B C 1
ATOM 3365 O O . ILE B 1 183 ? 15.117 0.713 -0.723 1 98.19 183 ILE B O 1
ATOM 3369 N N . GLN B 1 184 ? 16.125 -1.045 0.163 1 97.88 184 GLN B N 1
ATOM 3370 C CA . GLN B 1 184 ? 17.328 -0.295 0.487 1 97.88 184 GLN B CA 1
ATOM 3371 C C . GLN B 1 184 ? 17.969 0.283 -0.771 1 97.88 184 GLN B C 1
ATOM 3373 O O . GLN B 1 184 ? 18.453 1.421 -0.766 1 97.88 184 GLN B O 1
ATOM 3378 N N . GLN B 1 185 ? 17.953 -0.557 -1.827 1 98 185 GLN B N 1
ATOM 3379 C CA . GLN B 1 185 ? 18.562 -0.098 -3.066 1 98 185 GLN B CA 1
ATOM 3380 C C . GLN B 1 185 ? 17.859 1.138 -3.611 1 98 185 GLN B C 1
ATOM 3382 O O . GLN B 1 185 ? 18.5 2.061 -4.113 1 98 185 GLN B O 1
ATOM 3387 N N . TYR B 1 186 ? 16.562 1.148 -3.51 1 98.56 186 TYR B N 1
ATOM 3388 C CA . TYR B 1 186 ? 15.805 2.316 -3.939 1 98.56 186 TYR B CA 1
ATOM 3389 C C . TYR B 1 186 ? 16.094 3.516 -3.043 1 98.56 186 TYR B C 1
ATOM 3391 O O . TYR B 1 186 ? 16.25 4.637 -3.529 1 98.56 186 TYR B O 1
ATOM 3399 N N . ALA B 1 187 ? 16.156 3.268 -1.762 1 98.44 187 ALA B N 1
ATOM 3400 C CA . ALA B 1 187 ? 16.438 4.332 -0.802 1 98.44 187 ALA B CA 1
ATOM 3401 C C . ALA B 1 187 ? 17.797 4.973 -1.065 1 98.44 187 ALA B C 1
ATOM 3403 O O . ALA B 1 187 ? 17.938 6.195 -0.994 1 98.44 187 ALA B O 1
ATOM 3404 N N . LEU B 1 188 ? 18.75 4.16 -1.378 1 97.94 188 LEU B N 1
ATOM 3405 C CA . LEU B 1 188 ? 20.094 4.652 -1.67 1 97.94 188 LEU B CA 1
ATOM 3406 C C . LEU B 1 188 ? 20.094 5.523 -2.92 1 97.94 188 LEU B C 1
ATOM 3408 O O . LEU B 1 188 ? 20.734 6.578 -2.949 1 97.94 188 LEU B O 1
ATOM 3412 N N . ALA B 1 189 ? 19.406 5.07 -3.922 1 98 189 ALA B N 1
ATOM 3413 C CA . ALA B 1 189 ? 19.281 5.852 -5.148 1 98 189 ALA B CA 1
ATOM 3414 C C . ALA B 1 189 ? 18.625 7.199 -4.883 1 98 189 ALA B C 1
ATOM 3416 O O . ALA B 1 189 ? 19.078 8.234 -5.375 1 98 189 ALA B O 1
ATOM 3417 N N . ILE B 1 190 ? 17.578 7.211 -4.117 1 98.25 190 ILE B N 1
ATOM 3418 C CA . ILE B 1 190 ? 16.844 8.422 -3.773 1 98.25 190 ILE B CA 1
ATOM 3419 C C . ILE B 1 190 ? 17.734 9.359 -2.961 1 98.25 190 ILE B C 1
ATOM 3421 O O . ILE B 1 190 ? 17.703 10.57 -3.158 1 98.25 190 ILE B O 1
ATOM 3425 N N . ALA B 1 191 ? 18.469 8.758 -2.064 1 98 191 ALA B N 1
ATOM 3426 C CA . ALA B 1 191 ? 19.406 9.547 -1.269 1 98 191 ALA B CA 1
ATOM 3427 C C . ALA B 1 191 ? 20.406 10.273 -2.162 1 98 191 ALA B C 1
ATOM 3429 O O . ALA B 1 191 ? 20.734 11.438 -1.912 1 98 191 A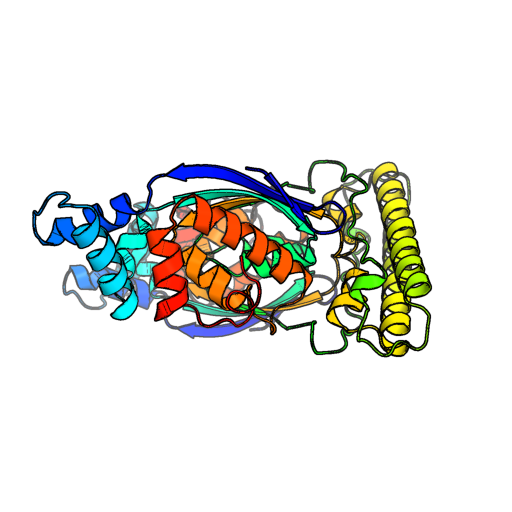LA B O 1
ATOM 3430 N N . ARG B 1 192 ? 20.891 9.578 -3.154 1 97.38 192 ARG B N 1
ATOM 3431 C CA . ARG B 1 192 ? 21.828 10.188 -4.086 1 97.38 192 ARG B CA 1
ATOM 3432 C C . ARG B 1 192 ? 21.219 11.391 -4.789 1 97.38 192 ARG B C 1
ATOM 3434 O O . ARG B 1 192 ? 21.859 12.43 -4.934 1 97.38 192 ARG B O 1
ATOM 3441 N N . ILE B 1 193 ? 20 11.219 -5.219 1 97.81 193 ILE B N 1
ATOM 3442 C CA . ILE B 1 193 ? 19.281 12.305 -5.902 1 97.81 193 ILE B CA 1
ATOM 3443 C C . ILE B 1 193 ? 19.047 13.453 -4.926 1 97.81 193 ILE B C 1
ATOM 3445 O O . ILE B 1 193 ? 19.234 14.617 -5.277 1 97.81 193 ILE B O 1
ATOM 3449 N N . PHE B 1 194 ? 18.609 13.117 -3.697 1 98 194 PHE B N 1
ATOM 3450 C CA . PHE B 1 194 ? 18.359 14.109 -2.656 1 98 194 PHE B CA 1
ATOM 3451 C C . PHE B 1 194 ? 19.625 14.922 -2.377 1 98 194 PHE B C 1
ATOM 3453 O O . PHE B 1 194 ? 19.562 16.156 -2.307 1 98 194 PHE B O 1
ATOM 3460 N N . LYS B 1 195 ? 20.734 14.242 -2.277 1 97.25 195 LYS B N 1
ATOM 3461 C CA . LYS B 1 195 ? 22.016 14.883 -2.049 1 97.25 195 LYS B CA 1
ATOM 3462 C C . LYS B 1 195 ? 22.359 15.852 -3.178 1 97.25 195 LYS B C 1
ATOM 3464 O O . LYS B 1 195 ? 22.875 16.953 -2.932 1 97.25 195 LYS B O 1
ATOM 3469 N N . GLU B 1 196 ? 22.125 15.453 -4.359 1 97.12 196 GLU B N 1
ATOM 3470 C CA . GLU B 1 196 ? 22.438 16.266 -5.527 1 97.12 196 GLU B CA 1
ATOM 3471 C C . GLU B 1 196 ? 21.594 17.531 -5.559 1 97.12 196 GLU B C 1
ATOM 3473 O O . GLU B 1 196 ? 22.094 18.625 -5.859 1 97.12 196 GLU B O 1
ATOM 3478 N N . LYS B 1 197 ? 20.312 17.484 -5.254 1 97.06 197 LYS B N 1
ATOM 3479 C CA . LYS B 1 197 ? 19.391 18.594 -5.43 1 97.06 197 LYS B CA 1
ATOM 3480 C C . LYS B 1 197 ? 19.391 19.516 -4.211 1 97.06 197 LYS B C 1
ATOM 3482 O O . LYS B 1 197 ? 19.156 20.719 -4.34 1 97.06 197 LYS B O 1
ATOM 3487 N N . CYS B 1 198 ? 19.625 18.922 -3.068 1 97.88 198 CYS B N 1
ATOM 3488 C CA . CYS B 1 198 ? 19.625 19.672 -1.812 1 97.88 198 CYS B CA 1
ATOM 3489 C C . CYS B 1 198 ? 20.812 19.266 -0.94 1 97.88 198 CYS B C 1
ATOM 3491 O O . CYS B 1 198 ? 20.625 18.734 0.154 1 97.88 198 CYS B O 1
ATOM 3493 N N . PRO B 1 199 ? 22.016 19.641 -1.348 1 97.44 199 PRO B N 1
ATOM 3494 C CA . PRO B 1 199 ? 23.219 19.172 -0.661 1 97.44 199 PRO B CA 1
ATOM 3495 C C . PRO B 1 199 ? 23.297 19.641 0.791 1 97.44 199 PRO B C 1
ATOM 3497 O O . PRO B 1 199 ? 23.719 18.875 1.666 1 97.44 199 PRO B O 1
ATOM 3500 N N . TRP B 1 200 ? 22.875 20.875 1.106 1 97.31 200 TRP B N 1
ATOM 3501 C CA . TRP B 1 200 ? 22.953 21.375 2.475 1 97.31 200 TRP B CA 1
ATOM 3502 C C . TRP B 1 200 ? 21.984 20.625 3.381 1 97.31 200 TRP B C 1
ATOM 3504 O O . TRP B 1 200 ? 22.344 20.219 4.484 1 97.31 200 TRP B O 1
ATOM 3514 N N . THR B 1 201 ? 20.797 20.469 2.883 1 97.81 201 THR B N 1
ATOM 3515 C CA . THR B 1 201 ? 19.781 19.766 3.639 1 97.81 201 THR B CA 1
ATOM 3516 C C . THR B 1 201 ? 20.188 18.312 3.875 1 97.81 201 THR B C 1
ATOM 3518 O O . THR B 1 201 ? 20.047 17.797 4.984 1 97.81 201 THR B O 1
ATOM 3521 N N . PHE B 1 202 ? 20.672 17.672 2.85 1 98 202 PHE B N 1
ATOM 3522 C CA . PHE B 1 202 ? 21.078 16.266 2.943 1 98 202 PHE B CA 1
ATOM 3523 C C . PHE B 1 202 ? 22.188 16.094 3.971 1 98 202 PHE B C 1
ATOM 3525 O O . PHE B 1 202 ? 22.156 15.172 4.785 1 98 202 PHE B O 1
ATOM 3532 N N . GLU B 1 203 ? 23.172 16.984 3.9 1 96.88 203 GLU B N 1
ATOM 3533 C CA . GLU B 1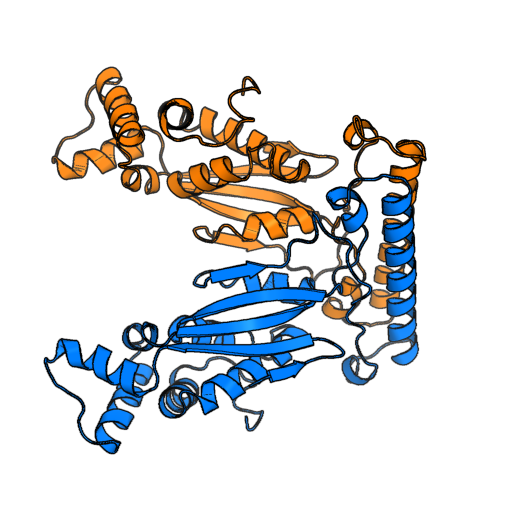 203 ? 24.297 16.922 4.832 1 96.88 203 GLU B CA 1
ATOM 3534 C C . GLU B 1 203 ? 23.828 17.109 6.273 1 96.88 203 GLU B C 1
ATOM 3536 O O . GLU B 1 203 ? 24.281 16.391 7.172 1 96.88 203 GLU B O 1
ATOM 3541 N N . ALA B 1 204 ? 23 18.094 6.504 1 97.38 204 ALA B N 1
ATOM 3542 C CA . ALA B 1 204 ? 22.453 18.328 7.84 1 97.38 204 ALA B CA 1
ATOM 3543 C C . ALA B 1 204 ? 21.641 17.141 8.312 1 97.38 204 ALA B C 1
ATOM 3545 O O . ALA B 1 204 ? 21.734 16.734 9.477 1 97.38 204 ALA B O 1
ATOM 3546 N N . PHE B 1 205 ? 20.859 16.594 7.41 1 97.81 205 PHE B N 1
ATOM 3547 C CA . PHE B 1 205 ? 20.062 15.406 7.699 1 97.81 205 PHE B CA 1
ATOM 3548 C C . PHE B 1 205 ? 20.953 14.25 8.141 1 97.81 205 PHE B C 1
ATOM 3550 O O . PHE B 1 205 ? 20.719 13.641 9.188 1 97.81 205 PHE B O 1
ATOM 3557 N N . LEU B 1 206 ? 21.953 13.992 7.406 1 97 206 LEU B N 1
ATOM 3558 C CA . LEU B 1 206 ? 22.859 12.883 7.707 1 97 206 LEU B CA 1
ATOM 3559 C C . LEU B 1 206 ? 23.516 13.078 9.062 1 97 206 LEU B C 1
ATOM 3561 O O . LEU B 1 206 ? 23.703 12.117 9.812 1 97 206 LEU B O 1
ATOM 3565 N N . LYS B 1 207 ? 23.781 14.289 9.367 1 95.81 207 LYS B N 1
ATOM 3566 C CA . LYS B 1 207 ? 24.547 14.594 10.57 1 95.81 207 LYS B CA 1
ATOM 3567 C C . LYS B 1 207 ? 23.656 14.578 11.805 1 95.81 207 LYS B C 1
ATOM 3569 O O . LYS B 1 207 ? 24.062 14.102 12.867 1 95.81 207 LYS B O 1
ATOM 3574 N N . TYR B 1 208 ? 22.422 15.008 11.711 1 96.25 208 TYR B N 1
ATOM 3575 C CA . TYR B 1 208 ? 21.703 15.328 12.938 1 96.25 208 TYR B CA 1
ATOM 3576 C C . TYR B 1 208 ? 20.422 14.508 13.047 1 96.25 208 TYR B C 1
ATOM 3578 O O . TYR B 1 208 ? 19.875 14.344 14.141 1 96.25 208 TYR B O 1
ATOM 3586 N N . ALA B 1 209 ? 19.953 14.031 11.898 1 95.75 209 ALA B N 1
ATOM 3587 C CA . ALA B 1 209 ? 18.594 13.523 11.977 1 95.75 209 ALA B CA 1
ATOM 3588 C C . ALA B 1 209 ? 18.516 12.102 11.43 1 95.75 209 ALA B C 1
ATOM 3590 O O . ALA B 1 209 ? 17.516 11.398 11.648 1 95.75 209 ALA B O 1
ATOM 3591 N N . TYR B 1 210 ? 19.484 11.641 10.688 1 96.31 210 TYR B N 1
ATOM 3592 C CA . TYR B 1 210 ? 19.484 10.305 10.109 1 96.31 210 TYR B CA 1
ATOM 3593 C C . TYR B 1 210 ? 19.609 9.242 11.195 1 96.31 210 TYR B C 1
ATOM 3595 O O . TYR B 1 210 ? 20.5 9.305 12.039 1 96.31 210 TYR B O 1
ATOM 3603 N N . LYS B 1 211 ? 18.75 8.266 11.195 1 95.06 211 LYS B N 1
ATOM 3604 C CA . LYS B 1 211 ? 18.688 7.246 12.242 1 95.06 211 LYS B CA 1
ATOM 3605 C C . LYS B 1 211 ? 19.078 5.875 11.688 1 95.06 211 LYS B C 1
ATOM 3607 O O . LYS B 1 211 ? 19.188 4.906 12.438 1 95.06 211 LYS B O 1
ATOM 3612 N N . GLY B 1 212 ? 19.188 5.789 10.32 1 93.75 212 GLY B N 1
ATOM 3613 C CA . GLY B 1 212 ? 19.578 4.527 9.711 1 93.75 212 GLY B CA 1
ATOM 3614 C C . GLY B 1 212 ? 21.062 4.277 9.773 1 93.75 212 GLY B C 1
ATOM 3615 O O . GLY B 1 212 ? 21.781 4.949 10.516 1 93.75 212 GLY B O 1
ATOM 3616 N N . ASP B 1 213 ? 21.578 3.217 9.062 1 94.44 213 ASP B N 1
ATOM 3617 C CA . ASP B 1 213 ? 22.984 2.869 9.203 1 94.44 213 ASP B CA 1
ATOM 3618 C C . ASP B 1 213 ? 23.656 2.697 7.836 1 94.44 213 ASP B C 1
ATOM 3620 O O . ASP B 1 213 ? 24.875 2.588 7.742 1 94.44 213 ASP B O 1
ATOM 3624 N N . ILE B 1 214 ? 22.891 2.797 6.828 1 94 214 ILE B N 1
ATOM 3625 C CA . ILE B 1 214 ? 23.453 2.422 5.531 1 94 214 ILE B CA 1
ATOM 3626 C C . ILE B 1 214 ? 24.062 3.648 4.859 1 94 214 ILE B C 1
ATOM 3628 O O . ILE B 1 214 ? 25.094 3.547 4.199 1 94 214 ILE B O 1
ATOM 3632 N N . LEU B 1 215 ? 23.484 4.805 5.078 1 92.88 215 LEU B N 1
ATOM 3633 C CA . LEU B 1 215 ? 23.938 6.004 4.371 1 92.88 215 LEU B CA 1
ATOM 3634 C C . LEU B 1 215 ? 25.266 6.496 4.922 1 92.88 215 LEU B C 1
ATOM 3636 O O . LEU B 1 215 ? 26 7.211 4.238 1 92.88 215 LEU B O 1
ATOM 3640 N N . LYS B 1 216 ? 25.547 6.16 6.07 1 84.62 216 LYS B N 1
ATOM 3641 C CA . LYS B 1 216 ? 26.812 6.562 6.68 1 84.62 216 LYS B CA 1
ATOM 3642 C C . LYS B 1 216 ? 27.953 5.684 6.188 1 84.62 216 LYS B C 1
ATOM 3644 O O . LYS B 1 216 ? 29.109 6.105 6.188 1 84.62 216 LYS B O 1
ATOM 3649 N N . GLU B 1 217 ? 27.562 4.445 5.824 1 75.19 217 GLU B N 1
ATOM 3650 C CA . GLU B 1 217 ? 28.562 3.48 5.391 1 75.19 217 GLU B CA 1
ATOM 3651 C C . GLU B 1 217 ? 28.875 3.635 3.904 1 75.19 217 GLU B C 1
ATOM 3653 O O . GLU B 1 217 ? 30.016 3.445 3.479 1 75.19 217 GLU B O 1
ATOM 3658 N N . VAL B 1 218 ? 27.781 3.834 3.154 1 66.38 218 VAL B N 1
ATOM 3659 C CA . VAL B 1 218 ? 27.938 3.873 1.704 1 66.38 218 VAL B CA 1
ATOM 3660 C C . VAL B 1 218 ? 28.281 5.297 1.26 1 66.38 218 VAL B C 1
ATOM 3662 O O . VAL B 1 218 ? 27.688 6.262 1.754 1 66.38 218 VAL B O 1
ATOM 3665 N N . GLN B 1 219 ? 29.547 5.641 1.233 1 60.53 219 GLN B N 1
ATOM 3666 C CA . GLN B 1 219 ? 29.906 6.953 0.705 1 60.53 219 GLN B CA 1
ATOM 3667 C C . GLN B 1 219 ? 28.969 7.359 -0.434 1 60.53 219 GLN B C 1
ATOM 3669 O O . GLN B 1 219 ? 29.156 6.93 -1.575 1 60.53 219 GLN B O 1
ATOM 3674 N N . VAL B 1 220 ? 27.75 7.656 -0.13 1 56.84 220 VAL B N 1
ATOM 3675 C CA . VAL B 1 220 ? 26.859 8.164 -1.171 1 56.84 220 VAL B CA 1
ATOM 3676 C C . VAL B 1 220 ? 27.375 9.5 -1.694 1 56.84 220 VAL B C 1
ATOM 3678 O O . VAL B 1 220 ? 27.875 10.32 -0.923 1 56.84 220 VAL B O 1
#

pLDDT: mean 93.46, std 8.33, range [56.84, 98.69]

InterPro domains:
  IPR003669 Thymidylate synthase ThyX [MF_01408] (6-213)
  IPR003669 Thymidylate synthase ThyX [PF02511] (12-200)
  IPR003669 Thymidylate synthase ThyX [PS51331] (1-208)
  IPR003669 Thymidylate synthase ThyX [PTHR34934] (7-205)
  IPR003669 Thymidylate synthase ThyX [TIGR02170] (10-205)
  IPR003669 Thymidylate synthase ThyX [cd20175] (12-196)
  IPR036098 Thymidylate synthase ThyX superfamily [G3DSA:3.30.1360.170] (1-220)
  IPR036098 Thymidylate synthase ThyX superfamily [SSF69796] (2-212)

Organism: Thermotoga maritima (strain ATCC 43589 / DSM 3109 / JCM 10099 / NBRC 100826 / MSB8) (NCBI:txid243274)

Nearest PDB structures (foldseek):
  1o28-assembly1_B  TM=9.967E-01  e=1.703E-42  Thermotoga maritima
  5iot-assembly1_B  TM=9.988E-01  e=4.310E-42  Thermotoga maritima MSB8
  3g4a-assembly1_A  TM=9.981E-01  e=5.190E-42  Thermotoga maritima MSB8
  3n0c-assembly1_A  TM=9.982E-01  e=1.487E-41  Thermotoga maritima
  4kat-assembly1_A  TM=9.982E-01  e=1.683E-41  Thermotoga maritima MSB8

Radius of gyration: 24.61 Å; Cα contacts (8 Å, |Δi|>4): 737; chains: 2; bounding box: 64×65×48 Å

Sequence (440 aa):
MKIDILDKGFVELVDVMGNDLSAVRAARVSFDMGLKDEERDRHLIEYLMKHGHETPFEHIVFTFHVKAPIFVARQWFRHRIASYNELSGRYSKLSYEFYIPSPERLEGYKTTIPPERVTEKISEIVDKAYRTYLELIESGVPREVARIVLPLNLYTRFFWTVNARSLMNFLNLRADSHAQWEIQQYALAIARIFKEKCPWTFEAFLKYAYKGDILKEVQVMKIDILDKGFVELVDVMGNDLSAVRAARVSFDMGLKDEERDRHLIEYLMKHGHETPFEHIVFTFHVKAPIFVARQWFRHRIASYNELSGRYSKLSYEFYIPSPERLEGYKTTIPPERVTEKISEIVDKAYRTYLELIESGVPREVARIVLPLNLYTRFFWTVNARSLMNFLNLRADSHAQWEIQQYALAIARIFKEKCPWTFEAFLKYAYKGDILKEVQV